Protein AF-A0A1C7N3H2-F1 (afdb_monomer)

Sequence (452 aa):
MQDYDSNGYGGLSYNNPFKPDANSSSLSSSSPVLFADDPWKASNKVNPLLADFDDHDVNTDTLTQKDNPEINSELKASNVLLGVNVPDAYIDVYAQCSPRQESVSLEKVLTVIGLSGLTNEVQEKIMSLIIAPDMKYVTRNEFNACLALVACGQKNMDVSLETVLRHKNDLPIPSIPNIDEIRRAKLHKDNLSSNSTQHNQSIEEQQYHVIHQEEQNTMNQWLSDLDHVSVTLALEKEGFLFKHVNYELESQKLKSKVLRRFSDFWWLWEVLLKRYPFRMIPGLPPKKLGGRTSVFEERRRKGLSRFINTVVQHPTIGCDEVVVAFLSHSSEINSWKRTYNPSLDEEFVRKAHPIGRINRLIPMDLDDRIARMKRRLAVSIQNYERMCFIMNQTSRLKAALGTDCIRYSVTLNSASEVNKDCWVPDCQGCSQMAYGYENISKSLQQAGALFA

Solvent-accessible surface area (backbone atoms only — not comparable to full-atom values): 27483 Å² total; per-residue (Å²): 134,88,74,92,77,85,87,80,84,86,83,90,80,91,82,84,90,88,80,87,78,90,82,88,81,76,84,82,84,81,78,81,83,91,77,80,84,67,92,78,69,75,93,71,95,76,84,95,81,87,75,82,90,81,92,83,82,91,77,83,89,81,87,79,89,77,89,78,86,83,80,92,64,77,89,40,31,70,58,57,57,69,93,51,82,73,61,68,71,58,56,53,56,50,56,53,59,62,53,58,94,67,26,35,50,42,73,54,54,51,48,53,56,66,41,44,75,64,56,70,70,58,49,53,52,54,45,64,61,61,52,63,92,89,64,64,60,37,46,58,47,28,48,51,43,47,44,36,41,51,15,24,51,75,71,74,42,72,75,47,68,68,51,48,46,74,30,49,91,63,70,56,78,56,68,52,64,69,56,70,46,65,51,48,50,52,65,52,50,67,72,75,48,83,82,76,60,60,64,62,56,51,50,50,55,50,50,54,54,50,50,53,51,50,52,51,50,53,51,52,51,49,66,74,66,52,46,56,49,48,59,46,78,45,93,61,63,52,59,95,90,59,70,42,68,32,30,37,34,37,32,66,75,77,73,21,71,24,70,44,39,67,70,54,55,51,51,50,52,56,49,46,52,48,25,38,75,92,52,94,72,75,71,77,56,83,89,72,92,69,79,89,42,72,69,48,54,50,53,40,42,55,31,48,32,52,34,52,31,56,42,48,48,34,82,69,60,28,69,31,70,66,50,47,46,67,48,56,46,72,57,62,68,65,62,52,48,74,76,45,76,77,80,59,59,38,48,80,77,74,41,92,70,68,56,79,60,54,62,72,69,58,59,94,58,46,68,59,54,51,55,54,46,59,64,50,45,59,56,50,50,54,51,52,52,50,52,51,51,52,52,52,51,51,53,51,51,39,37,50,51,13,51,48,30,38,52,51,18,52,52,29,44,56,52,20,58,61,38,70,71,56,91,55,85,88,51,60,68,41,54,53,49,24,53,51,29,47,54,53,18,55,52,26,42,53,53,12,61,76,36,99

Structure (mmCIF, N/CA/C/O backbone):
data_AF-A0A1C7N3H2-F1
#
_entry.id   AF-A0A1C7N3H2-F1
#
loop_
_atom_site.group_PDB
_atom_site.id
_atom_site.type_symbol
_atom_site.label_atom_id
_atom_site.label_alt_id
_atom_site.label_comp_id
_atom_site.label_asym_id
_atom_site.label_entity_id
_atom_site.label_seq_id
_atom_site.pdbx_PDB_ins_code
_atom_site.Cartn_x
_atom_site.Cartn_y
_atom_site.Cartn_z
_atom_site.occupancy
_atom_site.B_iso_or_equiv
_atom_site.auth_seq_id
_atom_site.auth_comp_id
_atom_site.auth_asym_id
_atom_site.auth_atom_id
_atom_site.pdbx_PDB_model_num
ATOM 1 N N . MET A 1 1 ? 26.078 -11.785 93.281 1.00 35.91 1 MET A N 1
ATOM 2 C CA . MET A 1 1 ? 27.169 -10.828 93.523 1.00 35.91 1 MET A CA 1
ATOM 3 C C . MET A 1 1 ? 26.614 -9.486 93.108 1.00 35.91 1 MET A C 1
ATOM 5 O O . MET A 1 1 ? 26.413 -9.327 91.917 1.00 35.91 1 MET A O 1
ATOM 9 N N . GLN A 1 2 ? 26.219 -8.704 94.123 1.00 32.53 2 GLN A N 1
ATOM 10 C CA . GLN A 1 2 ? 26.092 -7.239 94.206 1.00 32.53 2 GLN A CA 1
ATOM 11 C C . GLN A 1 2 ? 25.500 -6.494 93.003 1.00 32.53 2 GLN A C 1
ATOM 13 O O . GLN A 1 2 ? 25.924 -6.685 91.876 1.00 32.53 2 GLN A O 1
ATOM 18 N N . ASP A 1 3 ? 24.629 -5.512 93.125 1.00 30.44 3 ASP A N 1
ATOM 19 C CA . ASP A 1 3 ? 23.914 -4.806 94.193 1.00 30.44 3 ASP A CA 1
ATOM 20 C C . ASP A 1 3 ? 23.355 -3.582 93.433 1.00 30.44 3 ASP A C 1
ATOM 22 O O . ASP A 1 3 ? 24.028 -3.144 92.503 1.00 30.44 3 ASP A O 1
ATOM 26 N N . TYR A 1 4 ? 22.194 -3.046 93.842 1.00 32.69 4 TYR A N 1
ATOM 27 C CA . TYR A 1 4 ? 21.931 -1.595 93.952 1.00 32.69 4 TYR A CA 1
ATOM 28 C C . TYR A 1 4 ? 22.091 -0.714 92.678 1.00 32.69 4 TYR A C 1
ATOM 30 O O . TYR A 1 4 ? 22.982 -0.852 91.860 1.00 32.69 4 TYR A O 1
ATOM 38 N N . ASP A 1 5 ? 21.348 0.343 92.407 1.00 33.84 5 ASP A N 1
ATOM 39 C CA . ASP A 1 5 ? 20.265 1.085 93.030 1.00 33.84 5 ASP A CA 1
ATOM 40 C C . ASP A 1 5 ? 20.019 2.235 92.026 1.00 33.84 5 ASP A C 1
ATOM 42 O O . ASP A 1 5 ? 20.925 2.649 91.306 1.00 33.84 5 ASP A O 1
ATOM 46 N N . SER A 1 6 ? 18.780 2.597 91.731 1.00 33.09 6 SER A N 1
ATOM 47 C CA . SER A 1 6 ? 18.021 3.633 92.430 1.00 33.09 6 SER A CA 1
ATOM 48 C C . SER A 1 6 ? 18.389 5.080 92.054 1.00 33.09 6 SER A C 1
ATOM 50 O O . SER A 1 6 ? 19.542 5.479 91.929 1.00 33.09 6 SER A O 1
ATOM 52 N N . ASN A 1 7 ? 17.305 5.856 91.959 1.00 32.78 7 ASN A N 1
ATOM 53 C CA . ASN A 1 7 ? 17.197 7.306 92.107 1.00 32.78 7 ASN A CA 1
ATOM 54 C C . ASN A 1 7 ? 17.583 8.179 90.898 1.00 32.78 7 ASN A C 1
ATOM 56 O O . ASN A 1 7 ? 18.622 8.027 90.281 1.00 32.78 7 ASN A O 1
ATOM 60 N N . GLY A 1 8 ? 16.792 9.180 90.526 1.00 30.00 8 GLY A N 1
ATOM 61 C CA . GLY A 1 8 ? 15.588 9.690 91.162 1.00 30.00 8 GLY A CA 1
ATOM 62 C C . GLY A 1 8 ? 15.300 11.123 90.720 1.00 30.00 8 GLY A C 1
ATOM 63 O O . GLY A 1 8 ? 16.163 11.812 90.191 1.00 30.00 8 GLY A O 1
ATOM 64 N N . TYR A 1 9 ? 14.074 11.530 91.035 1.00 28.64 9 TYR A N 1
ATOM 65 C CA . TYR A 1 9 ? 13.610 12.898 91.260 1.00 28.64 9 TYR A CA 1
ATOM 66 C C . TYR A 1 9 ? 13.568 13.897 90.093 1.00 28.64 9 TYR A C 1
ATOM 68 O O . TYR A 1 9 ? 14.543 14.546 89.744 1.00 28.64 9 TYR A O 1
ATOM 76 N N . GLY A 1 10 ? 12.324 14.222 89.732 1.00 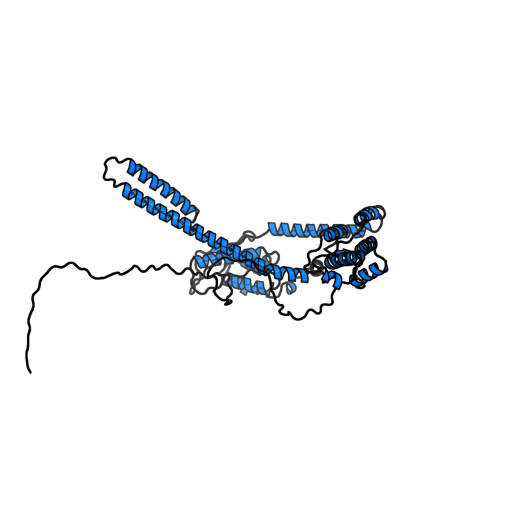28.61 10 GLY A N 1
ATOM 77 C CA . GLY A 1 10 ? 11.778 15.504 90.180 1.00 28.61 10 GLY A CA 1
ATOM 78 C C . GLY A 1 10 ? 11.392 16.478 89.073 1.00 28.61 10 GLY A C 1
ATOM 79 O O . GLY A 1 10 ? 12.172 16.757 88.175 1.00 28.61 10 GLY A O 1
ATOM 80 N N . GLY A 1 11 ? 10.203 17.070 89.213 1.00 30.41 11 GLY A N 1
ATOM 81 C CA . GLY A 1 11 ? 9.902 18.360 88.591 1.00 30.41 11 GLY A CA 1
ATOM 82 C C . GLY A 1 11 ? 8.594 18.413 87.819 1.00 30.41 11 GLY A C 1
ATOM 83 O O . GLY A 1 11 ? 8.558 18.206 86.615 1.00 30.41 11 GLY A O 1
ATOM 84 N N . LEU A 1 12 ? 7.528 18.739 88.543 1.00 29.61 12 LEU A N 1
ATOM 85 C CA . LEU A 1 12 ? 6.206 19.114 88.051 1.00 29.61 12 LEU A CA 1
ATOM 86 C C . LEU A 1 12 ? 6.263 20.327 87.105 1.00 29.61 12 LEU A C 1
ATOM 88 O O . LEU A 1 12 ? 6.875 21.331 87.456 1.00 29.61 12 LEU A O 1
ATOM 92 N N . SER A 1 13 ? 5.505 20.296 86.005 1.00 32.38 13 SER A N 1
ATOM 93 C CA . SER A 1 13 ? 4.660 21.434 85.611 1.00 32.38 13 SER A CA 1
ATOM 94 C C . SER A 1 13 ? 3.622 21.002 84.571 1.00 32.38 13 SER A C 1
ATOM 96 O O . SER A 1 13 ? 3.957 20.574 83.469 1.00 32.38 13 SER A O 1
ATOM 98 N N . TYR A 1 14 ? 2.348 21.105 84.944 1.00 29.31 14 TYR A N 1
ATOM 99 C CA . TYR A 1 14 ? 1.212 21.014 84.033 1.00 29.31 14 TYR A CA 1
ATOM 100 C C . TYR A 1 14 ? 1.037 22.361 83.324 1.00 29.31 14 TYR A C 1
ATOM 102 O O . TYR A 1 14 ? 1.001 23.385 83.999 1.00 29.31 14 TYR A O 1
ATOM 110 N N . ASN A 1 15 ? 0.846 22.357 81.999 1.00 31.72 15 ASN A N 1
ATOM 111 C CA . ASN A 1 15 ? -0.296 23.045 81.387 1.00 31.72 15 ASN A CA 1
ATOM 112 C C . ASN A 1 15 ? -0.487 22.704 79.897 1.00 31.72 15 ASN A C 1
ATOM 114 O O . ASN A 1 15 ? 0.328 23.038 79.047 1.00 31.72 15 ASN A O 1
ATOM 118 N N . ASN A 1 16 ? -1.648 22.088 79.672 1.00 32.69 16 ASN A N 1
ATOM 119 C CA . ASN A 1 16 ? -2.544 22.041 78.517 1.00 32.69 16 ASN A CA 1
ATOM 120 C C . ASN A 1 16 ? -2.051 21.623 77.107 1.00 32.69 16 ASN A C 1
ATOM 122 O O . ASN A 1 16 ? -1.168 22.258 76.533 1.00 32.69 16 ASN A O 1
ATOM 126 N N . PRO A 1 17 ? -2.703 20.613 76.487 1.00 31.17 17 PRO A N 1
ATOM 127 C CA . PRO A 1 17 ? -2.337 20.067 75.188 1.00 31.17 17 PRO A CA 1
ATOM 128 C C . PRO A 1 17 ? -3.118 20.765 74.072 1.00 31.17 17 PRO A C 1
ATOM 130 O O . PRO A 1 17 ? -4.335 20.739 74.098 1.00 31.17 17 PRO A O 1
ATOM 133 N N . PHE A 1 18 ? -2.448 21.349 73.081 1.00 29.12 18 PHE A N 1
ATOM 134 C CA . PHE A 1 18 ? -2.926 21.414 71.689 1.00 29.12 18 PHE A CA 1
ATOM 135 C C . PHE A 1 18 ? -1.785 21.926 70.801 1.00 29.12 18 PHE A C 1
ATOM 137 O O . PHE A 1 18 ? -1.635 23.118 70.546 1.00 29.12 18 PHE A O 1
ATOM 144 N N . LYS A 1 19 ? -0.967 20.982 70.332 1.00 32.66 19 LYS A N 1
ATOM 145 C CA . LYS A 1 19 ? -0.144 21.102 69.126 1.00 32.66 19 LYS A CA 1
ATOM 146 C C . LYS A 1 19 ? 0.038 19.696 68.550 1.00 32.66 19 LYS A C 1
ATOM 148 O O . LYS A 1 19 ? 0.690 18.878 69.194 1.00 32.66 19 LYS A O 1
ATOM 153 N N . PRO A 1 20 ? -0.536 19.378 67.383 1.00 34.97 20 PRO A N 1
ATOM 154 C CA . PRO A 1 20 ? -0.010 18.325 66.541 1.00 34.97 20 PRO A CA 1
ATOM 155 C C . PRO A 1 20 ? 1.057 18.928 65.626 1.00 34.97 20 PRO A C 1
ATOM 157 O O . PRO A 1 20 ? 0.771 19.789 64.791 1.00 34.97 20 PRO A O 1
ATOM 160 N N . ASP A 1 21 ? 2.288 18.470 65.822 1.00 28.66 21 ASP A N 1
ATOM 161 C CA . ASP A 1 21 ? 3.392 18.676 64.901 1.00 28.66 21 ASP A CA 1
ATOM 162 C C . ASP A 1 21 ? 3.201 17.850 63.619 1.00 28.66 21 ASP A C 1
ATOM 164 O O . ASP A 1 21 ? 2.691 16.730 63.630 1.00 28.66 21 ASP A O 1
ATOM 168 N N . ALA A 1 22 ? 3.627 18.473 62.522 1.00 34.28 22 ALA A N 1
ATOM 169 C CA . ALA A 1 22 ? 4.187 17.909 61.299 1.00 34.28 22 ALA A CA 1
ATOM 170 C C . ALA A 1 22 ? 3.894 16.429 60.972 1.00 34.28 22 ALA A C 1
ATOM 172 O O . ALA A 1 22 ? 4.575 15.519 61.433 1.00 34.28 22 ALA A O 1
ATOM 173 N N . ASN A 1 23 ? 2.989 16.224 60.012 1.00 27.97 23 ASN A N 1
ATOM 174 C CA . ASN A 1 23 ? 3.098 15.151 59.022 1.00 27.97 23 ASN A CA 1
ATOM 175 C C . ASN A 1 23 ? 2.449 15.610 57.709 1.00 27.97 23 ASN A C 1
ATOM 177 O O . ASN A 1 23 ? 1.272 15.379 57.447 1.00 27.97 23 ASN A O 1
ATOM 181 N N . SER A 1 24 ? 3.228 16.298 56.873 1.00 28.72 24 SER A N 1
ATOM 182 C CA . SER A 1 24 ? 2.886 16.535 55.471 1.00 28.72 24 SER A CA 1
ATOM 183 C C . SER A 1 24 ? 3.431 15.383 54.622 1.00 28.72 24 SER A C 1
ATOM 185 O O . SER A 1 24 ? 4.547 15.454 54.110 1.00 28.72 24 SER A O 1
ATOM 187 N N . SER A 1 25 ? 2.655 14.311 54.471 1.00 28.02 25 SER A N 1
ATOM 188 C CA . SER A 1 25 ? 2.866 13.333 53.399 1.00 28.02 25 SER A CA 1
ATOM 189 C C . SER A 1 25 ? 2.052 13.775 52.186 1.00 28.02 25 SER A C 1
ATOM 191 O O . SER A 1 25 ? 0.845 13.538 52.108 1.00 28.02 25 SER A O 1
ATOM 193 N N . SER A 1 26 ? 2.713 14.477 51.268 1.00 29.81 26 SER A N 1
ATOM 194 C CA . SER A 1 26 ? 2.178 14.838 49.963 1.00 29.81 26 SER A CA 1
ATOM 195 C C . SER A 1 26 ? 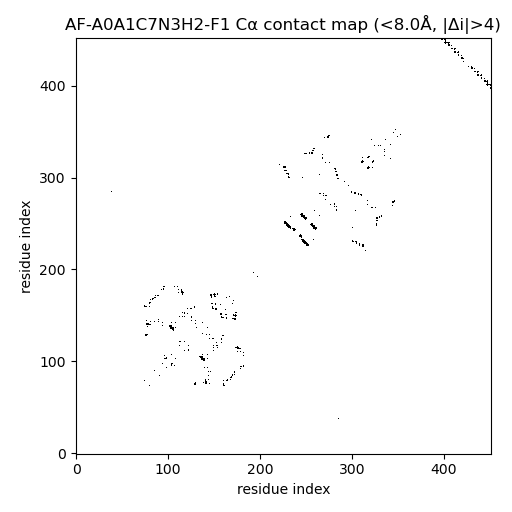2.043 13.599 49.076 1.00 29.81 26 SER A C 1
ATOM 197 O O . SER A 1 26 ? 2.922 12.743 48.990 1.00 29.81 26 SER A O 1
ATOM 199 N N . LEU A 1 27 ? 0.884 13.531 48.428 1.00 27.98 27 LEU A N 1
ATOM 200 C CA . LEU A 1 27 ? 0.470 12.532 47.456 1.00 27.98 27 LEU A CA 1
ATOM 201 C C . LEU A 1 27 ? 1.453 12.487 46.279 1.00 27.98 27 LEU A C 1
ATOM 203 O O . LEU A 1 27 ? 1.651 13.482 45.581 1.00 27.98 27 LEU A O 1
ATOM 207 N N . SER A 1 28 ? 2.043 11.318 46.044 1.00 27.25 28 SER A N 1
ATOM 208 C CA . SER A 1 28 ? 2.825 11.027 44.850 1.00 27.25 28 SER A CA 1
ATOM 209 C C . SER A 1 28 ? 1.892 10.825 43.654 1.00 27.25 28 SER A C 1
ATOM 211 O O . SER A 1 28 ? 1.138 9.857 43.556 1.00 27.25 28 SER A O 1
ATOM 213 N N . SER A 1 29 ? 1.952 11.762 42.712 1.00 29.70 29 SER A N 1
ATOM 214 C CA . SER A 1 29 ? 1.396 11.619 41.375 1.00 29.70 29 SER A CA 1
ATOM 215 C C . SER A 1 29 ? 2.267 10.647 40.571 1.00 29.70 29 SER A C 1
ATOM 217 O O . SER A 1 29 ? 3.422 10.921 40.258 1.00 29.70 29 SER A O 1
ATOM 219 N N . SER A 1 30 ? 1.719 9.486 40.216 1.00 27.72 30 SER A N 1
ATOM 220 C CA . SER A 1 30 ? 2.318 8.600 39.214 1.00 27.72 30 SER A CA 1
ATOM 221 C C . SER A 1 30 ? 1.475 8.652 37.942 1.00 27.72 30 SER A C 1
ATOM 223 O O . SER A 1 30 ? 0.482 7.950 37.785 1.00 27.72 30 SER A O 1
ATOM 225 N N . SER A 1 31 ? 1.865 9.536 37.023 1.00 31.14 31 SER A N 1
ATOM 226 C CA . SER A 1 31 ? 1.436 9.457 35.623 1.00 31.14 31 SER A CA 1
ATOM 227 C C . SER A 1 31 ? 2.353 8.472 34.888 1.00 31.14 31 SER A C 1
ATOM 229 O O . SER A 1 31 ? 3.574 8.588 35.027 1.00 31.14 31 SER A O 1
ATOM 231 N N . PRO A 1 32 ? 1.833 7.499 34.119 1.00 31.08 32 PRO A N 1
ATOM 232 C CA . PRO A 1 32 ? 2.682 6.560 33.406 1.00 31.08 32 PRO A CA 1
ATOM 233 C C . PRO A 1 32 ? 3.284 7.199 32.147 1.00 31.08 32 PRO A C 1
ATOM 235 O O . PRO A 1 32 ? 2.628 7.912 31.389 1.00 31.08 32 PRO A O 1
ATOM 238 N N . VAL A 1 33 ? 4.570 6.911 31.965 1.00 32.38 33 VAL A N 1
ATOM 239 C CA . VAL A 1 33 ? 5.494 7.430 30.952 1.00 32.38 33 VAL A CA 1
ATOM 240 C C . VAL A 1 33 ? 4.968 7.232 29.523 1.00 32.38 33 VAL A C 1
ATOM 242 O O . VAL A 1 33 ? 4.597 6.135 29.108 1.00 32.38 33 VAL A O 1
ATOM 245 N N . LEU A 1 34 ? 4.973 8.329 28.766 1.00 35.41 34 LEU A N 1
ATOM 246 C CA . LEU A 1 34 ? 4.273 8.545 27.498 1.00 35.41 34 LEU A CA 1
ATOM 247 C C . LEU A 1 34 ? 5.211 8.402 26.283 1.00 35.41 34 LEU A C 1
ATOM 249 O O . LEU A 1 34 ? 5.217 9.240 25.388 1.00 35.41 34 LEU A O 1
ATOM 253 N N . PHE A 1 35 ? 5.997 7.325 26.226 1.00 31.89 35 PHE A N 1
ATOM 254 C CA . PHE A 1 35 ? 6.827 7.000 25.060 1.00 31.89 35 PHE A CA 1
ATOM 255 C C . PHE A 1 35 ? 6.529 5.575 24.594 1.00 31.89 35 PHE A C 1
ATOM 257 O O . PHE A 1 35 ? 7.006 4.596 25.159 1.00 31.89 35 PHE A O 1
ATOM 264 N N . ALA A 1 36 ? 5.691 5.460 23.564 1.00 37.66 36 ALA A N 1
ATOM 265 C CA . ALA A 1 36 ? 5.547 4.232 22.797 1.00 37.66 36 ALA A CA 1
ATOM 266 C C . ALA A 1 36 ? 6.285 4.432 21.474 1.00 37.66 36 ALA A C 1
ATOM 268 O O . ALA A 1 36 ? 5.882 5.273 20.671 1.00 37.66 36 ALA A O 1
ATOM 269 N N . ASP A 1 37 ? 7.355 3.662 21.289 1.00 38.69 37 ASP A N 1
ATOM 270 C CA . ASP A 1 37 ? 8.207 3.681 20.106 1.00 38.69 37 ASP A CA 1
ATOM 271 C C . ASP A 1 37 ? 7.406 3.546 18.805 1.00 38.69 37 ASP A C 1
ATOM 273 O O . ASP A 1 37 ? 6.553 2.662 18.641 1.00 38.69 37 ASP A O 1
ATOM 277 N N . ASP A 1 38 ? 7.726 4.442 17.876 1.00 45.97 38 ASP A N 1
ATOM 278 C CA . ASP A 1 38 ? 7.271 4.446 16.494 1.00 45.97 38 ASP A CA 1
ATOM 279 C C . ASP A 1 38 ? 7.796 3.195 15.756 1.00 45.97 38 ASP A C 1
ATOM 281 O O . ASP A 1 38 ? 9.010 2.979 15.699 1.00 45.97 38 ASP A O 1
ATOM 285 N N . PRO A 1 39 ? 6.923 2.346 15.182 1.00 43.12 39 PRO A N 1
ATOM 286 C CA . PRO A 1 39 ? 7.331 1.119 14.505 1.00 43.12 39 PRO A CA 1
ATOM 287 C C . PRO A 1 39 ? 8.021 1.324 13.143 1.00 43.12 39 PRO A C 1
ATOM 289 O O . PRO A 1 39 ? 8.381 0.319 12.530 1.00 43.12 39 PRO A O 1
ATOM 292 N N . TRP A 1 40 ? 8.211 2.563 12.671 1.00 44.47 40 TRP A N 1
ATOM 293 C CA . TRP A 1 40 ? 8.885 2.859 11.396 1.00 44.47 40 TRP A CA 1
ATOM 294 C C . TRP A 1 40 ? 10.305 3.419 11.534 1.00 44.47 40 TRP A C 1
ATOM 296 O O . TRP A 1 40 ? 11.013 3.532 10.534 1.00 44.47 40 TRP A O 1
ATOM 306 N N . LYS A 1 41 ? 10.784 3.697 12.753 1.00 39.94 41 LYS A N 1
ATOM 307 C CA . LYS A 1 41 ? 12.178 4.108 12.953 1.00 39.94 41 LYS A CA 1
ATOM 308 C C . LYS A 1 41 ? 13.116 2.903 12.897 1.00 39.94 41 LYS A C 1
ATOM 310 O O . LYS A 1 41 ? 13.271 2.162 13.867 1.00 39.94 41 LYS A O 1
ATOM 315 N N . ALA A 1 42 ? 13.800 2.743 11.768 1.00 32.94 42 ALA A N 1
ATOM 316 C CA . ALA A 1 42 ? 15.081 2.053 11.748 1.00 32.94 42 ALA A CA 1
ATOM 317 C C . ALA A 1 42 ? 16.075 2.858 12.605 1.00 32.94 42 ALA A C 1
ATOM 319 O O . ALA A 1 42 ? 16.203 4.072 12.455 1.00 32.94 42 ALA A O 1
ATOM 320 N N . SER A 1 43 ? 16.731 2.180 13.546 1.00 34.66 43 SER A N 1
ATOM 321 C CA . SER A 1 43 ? 17.693 2.759 14.485 1.00 34.66 43 SER A CA 1
ATOM 322 C C . SER A 1 43 ? 18.824 3.481 13.749 1.00 34.66 43 SER A C 1
ATOM 324 O O . SER A 1 43 ? 19.729 2.830 13.242 1.00 34.66 43 SER A O 1
ATOM 326 N N . ASN A 1 44 ? 18.797 4.813 13.751 1.00 30.62 44 ASN A N 1
ATOM 327 C CA . ASN A 1 44 ? 19.969 5.656 13.552 1.00 30.62 44 ASN A CA 1
ATOM 328 C C . ASN A 1 44 ? 19.948 6.742 14.633 1.00 30.62 44 ASN A C 1
ATOM 330 O O . ASN A 1 44 ? 19.021 7.546 14.717 1.00 30.62 44 ASN A O 1
ATOM 334 N N . LYS A 1 45 ? 20.957 6.713 15.506 1.00 36.34 45 LYS A N 1
ATOM 335 C CA . LYS A 1 45 ? 21.180 7.708 16.558 1.00 36.34 45 LYS A CA 1
ATOM 336 C C . LYS A 1 45 ? 21.488 9.066 15.921 1.00 36.34 45 LYS A C 1
ATOM 338 O O . LYS A 1 45 ? 22.563 9.198 15.349 1.00 36.34 45 LYS A O 1
ATOM 343 N N . VAL A 1 46 ? 20.608 10.059 16.081 1.00 30.95 46 VAL A N 1
ATOM 344 C CA . VAL A 1 46 ? 20.946 11.497 16.032 1.00 30.95 46 VAL A CA 1
ATOM 345 C C . VAL A 1 46 ? 20.056 12.261 17.034 1.00 30.95 46 VAL A C 1
ATOM 347 O O . VAL A 1 46 ? 18.920 11.868 17.287 1.00 30.95 46 VAL A O 1
ATOM 350 N N . ASN A 1 47 ? 20.650 13.288 17.644 1.00 29.11 47 ASN A N 1
ATOM 351 C CA . ASN A 1 47 ? 20.388 13.927 18.941 1.00 29.11 47 ASN A CA 1
ATOM 352 C C . ASN A 1 47 ? 19.004 14.577 19.198 1.00 29.11 47 ASN A C 1
ATOM 354 O O . ASN A 1 47 ? 18.322 14.979 18.257 1.00 29.11 47 ASN A O 1
ATOM 358 N N . PRO A 1 48 ? 18.631 14.765 20.486 1.00 30.50 48 PRO A N 1
ATOM 359 C CA . PRO A 1 48 ? 17.418 15.455 20.912 1.00 30.50 48 PRO A CA 1
ATOM 360 C C . PRO A 1 48 ? 17.680 16.953 21.130 1.00 30.50 48 PRO A C 1
ATOM 362 O O . PRO A 1 48 ? 18.275 17.331 22.131 1.00 30.50 48 PRO A O 1
ATOM 365 N N . LEU A 1 49 ? 17.211 17.807 20.224 1.00 27.83 49 LEU A N 1
ATOM 366 C CA . LEU A 1 49 ? 17.062 19.247 20.462 1.00 27.83 49 LEU A CA 1
ATOM 367 C C . LEU A 1 49 ? 15.839 19.733 19.682 1.00 27.83 49 LEU A C 1
ATOM 369 O O . LEU A 1 49 ? 15.915 20.025 18.493 1.00 27.83 49 LEU A O 1
ATOM 373 N N . LEU A 1 50 ? 14.693 19.748 20.355 1.00 31.91 50 LEU A N 1
ATOM 374 C CA . LEU A 1 50 ? 13.540 20.549 19.955 1.00 31.91 50 LEU A CA 1
ATOM 375 C C . LEU A 1 50 ? 12.844 21.007 21.240 1.00 31.91 50 LEU A C 1
ATOM 377 O O . LEU A 1 50 ? 11.773 20.530 21.607 1.00 31.91 50 LEU A O 1
ATOM 381 N N . ALA A 1 51 ? 13.562 21.850 21.974 1.00 31.67 51 ALA A N 1
ATOM 382 C CA . ALA A 1 51 ? 12.973 22.758 22.936 1.00 31.67 51 ALA A CA 1
ATOM 383 C C . ALA A 1 51 ? 13.009 24.150 22.298 1.00 31.67 51 ALA A C 1
ATOM 385 O O . ALA A 1 51 ? 14.019 24.528 21.706 1.00 31.67 51 ALA A O 1
ATOM 386 N N . ASP A 1 52 ? 11.879 24.828 22.442 1.00 28.14 52 ASP A N 1
ATOM 387 C CA . ASP A 1 52 ? 11.678 26.270 22.355 1.00 28.14 52 ASP A CA 1
ATOM 388 C C . ASP A 1 52 ? 11.567 26.892 20.953 1.00 28.14 52 ASP A C 1
ATOM 390 O O . ASP A 1 52 ? 12.512 27.034 20.180 1.00 28.14 52 ASP A O 1
ATOM 394 N N . PHE A 1 53 ? 10.321 27.268 20.655 1.00 30.14 53 PHE A N 1
ATOM 395 C CA . PHE A 1 53 ? 9.985 28.368 19.766 1.00 30.14 53 PHE A CA 1
ATOM 396 C C . PHE A 1 53 ? 10.350 29.677 20.472 1.00 30.14 53 PHE A C 1
ATOM 398 O O . PHE A 1 53 ? 9.900 29.872 21.596 1.00 30.14 53 PHE A O 1
ATOM 405 N N . ASP A 1 54 ? 11.072 30.566 19.791 1.00 28.16 54 ASP A N 1
ATOM 406 C CA . ASP A 1 54 ? 10.840 32.007 19.892 1.00 28.16 54 ASP A CA 1
ATOM 407 C C . ASP A 1 54 ? 11.313 32.742 18.626 1.00 28.16 54 ASP A C 1
ATOM 409 O O . ASP A 1 54 ? 12.224 32.304 17.919 1.00 28.16 54 ASP A O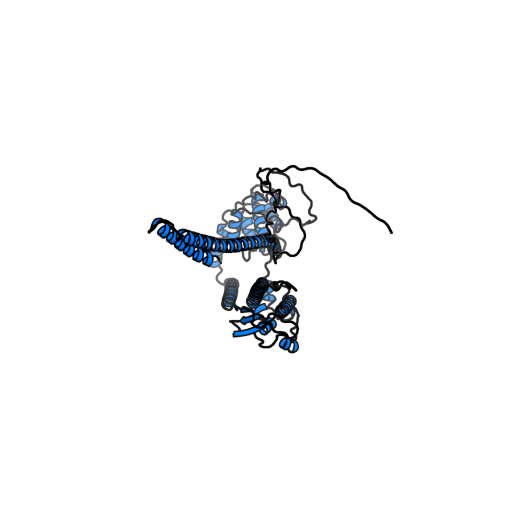 1
ATOM 413 N N . ASP A 1 55 ? 10.593 33.828 18.349 1.00 30.81 55 ASP A N 1
ATOM 414 C CA . ASP A 1 55 ? 10.711 34.800 17.258 1.00 30.81 55 ASP A CA 1
ATOM 415 C C . ASP A 1 55 ? 12.117 35.414 17.112 1.00 30.81 55 ASP A C 1
ATOM 417 O O . ASP A 1 55 ? 12.732 35.794 18.106 1.00 30.81 55 ASP A O 1
ATOM 421 N N . HIS A 1 56 ? 12.584 35.584 15.866 1.00 28.23 56 HIS A N 1
ATOM 422 C CA . HIS A 1 56 ? 12.971 36.877 15.268 1.00 28.23 56 HIS A CA 1
ATOM 423 C C . HIS A 1 56 ? 13.820 36.729 13.987 1.00 28.23 56 HIS A C 1
ATOM 425 O O . HIS A 1 56 ? 14.778 35.967 13.912 1.00 28.23 56 HIS A O 1
ATOM 431 N N . ASP A 1 57 ? 13.450 37.576 13.027 1.00 26.88 57 ASP A N 1
ATOM 432 C CA . ASP A 1 57 ? 14.257 38.266 12.020 1.00 26.88 57 ASP A CA 1
ATOM 433 C C . ASP A 1 57 ? 14.934 37.518 10.857 1.00 26.88 57 ASP A C 1
ATOM 435 O O . ASP A 1 57 ? 15.896 36.760 10.951 1.00 26.88 57 ASP A O 1
ATOM 439 N N . VAL A 1 58 ? 14.435 37.917 9.685 1.00 34.06 58 VAL A N 1
ATOM 440 C CA . VAL A 1 58 ? 15.071 37.935 8.372 1.00 34.06 58 VAL A CA 1
ATOM 441 C C . VAL A 1 58 ? 16.509 38.457 8.464 1.00 34.06 58 VAL A C 1
ATOM 443 O O . VAL A 1 58 ? 16.722 39.613 8.821 1.00 34.06 58 VAL A O 1
ATOM 446 N N . ASN A 1 59 ? 17.481 37.663 8.004 1.00 25.75 59 ASN A N 1
ATOM 447 C CA . ASN A 1 59 ? 18.580 38.225 7.226 1.00 25.75 59 ASN A CA 1
ATOM 448 C C . ASN A 1 59 ? 19.250 37.216 6.284 1.00 25.75 59 ASN A C 1
ATOM 450 O O . ASN A 1 59 ? 19.477 36.050 6.603 1.00 25.75 59 ASN A O 1
ATOM 454 N N . THR A 1 60 ? 19.517 37.740 5.096 1.00 31.36 60 THR A N 1
ATOM 455 C CA . THR A 1 60 ? 20.269 37.213 3.959 1.00 31.36 60 THR A CA 1
ATOM 456 C C . THR A 1 60 ? 21.758 37.003 4.258 1.00 31.36 60 THR A C 1
ATOM 458 O O . THR A 1 60 ? 22.308 37.627 5.159 1.00 31.36 60 THR A O 1
ATOM 461 N N . ASP A 1 61 ? 22.387 36.175 3.412 1.00 25.53 61 ASP A N 1
ATOM 462 C CA . ASP A 1 61 ? 23.831 35.910 3.267 1.00 25.53 61 ASP A CA 1
ATOM 463 C C . ASP A 1 61 ? 24.451 35.066 4.399 1.00 25.53 61 ASP A C 1
ATOM 465 O O . ASP A 1 61 ? 24.446 35.410 5.568 1.00 25.53 61 ASP A O 1
ATOM 469 N N . THR A 1 62 ? 25.086 33.914 4.178 1.00 27.19 62 THR A N 1
ATOM 470 C CA . THR A 1 62 ? 26.202 33.672 3.260 1.00 27.19 62 THR A CA 1
ATOM 471 C C . THR A 1 62 ? 26.435 32.150 3.242 1.00 27.19 62 THR A C 1
ATOM 473 O O . THR A 1 62 ? 26.751 31.572 4.281 1.00 27.19 62 THR A O 1
ATOM 476 N N . LEU A 1 63 ? 26.284 31.467 2.102 1.00 27.52 63 LEU A N 1
ATOM 477 C CA . LEU A 1 63 ? 26.742 30.077 1.955 1.00 27.52 63 LEU A CA 1
ATOM 478 C C . LEU A 1 63 ? 28.084 30.081 1.230 1.00 27.52 63 LEU A C 1
ATOM 480 O O . LEU A 1 63 ? 28.161 30.200 0.009 1.00 27.52 63 LEU A O 1
ATOM 484 N N . THR A 1 64 ? 29.145 29.963 2.021 1.00 29.45 64 THR A N 1
ATOM 485 C CA . THR A 1 64 ? 30.483 29.640 1.548 1.00 29.45 64 THR A CA 1
ATOM 486 C C . THR A 1 64 ? 30.498 28.232 0.963 1.00 29.45 64 THR A C 1
ATOM 488 O O . THR A 1 64 ? 29.999 27.267 1.545 1.00 29.45 64 THR A O 1
ATOM 491 N N . GLN A 1 65 ? 31.068 28.158 -0.237 1.00 36.97 65 GLN A N 1
ATOM 492 C CA . GLN A 1 65 ? 31.370 26.950 -0.986 1.00 36.97 65 GLN A CA 1
ATOM 493 C C . GLN A 1 65 ? 32.105 25.930 -0.109 1.00 36.97 65 GLN A C 1
ATOM 495 O O . GLN A 1 65 ? 33.114 26.242 0.525 1.00 36.97 65 GLN A O 1
ATOM 500 N N . LYS A 1 66 ? 31.618 24.689 -0.126 1.00 29.80 66 LYS A N 1
ATOM 501 C CA . LYS A 1 66 ? 32.455 23.513 0.085 1.00 29.80 66 LYS A CA 1
ATOM 502 C C . LYS A 1 66 ? 32.324 22.622 -1.134 1.00 29.80 66 LYS A C 1
ATOM 504 O O . LYS A 1 66 ? 31.226 22.212 -1.508 1.00 29.80 66 LYS A O 1
ATOM 509 N N . ASP A 1 67 ? 33.477 22.427 -1.744 1.00 30.64 67 ASP A N 1
ATOM 510 C CA . ASP A 1 67 ? 33.729 21.758 -3.004 1.00 30.64 67 ASP A CA 1
ATOM 511 C C . ASP A 1 67 ? 33.157 20.341 -3.033 1.00 30.64 67 ASP A C 1
ATOM 513 O O . ASP A 1 67 ? 33.372 19.540 -2.122 1.00 30.64 67 ASP A O 1
ATOM 517 N N . ASN A 1 68 ? 32.445 20.035 -4.116 1.00 29.84 68 ASN A N 1
ATOM 518 C CA . ASN A 1 68 ? 32.084 18.677 -4.492 1.00 29.84 68 ASN A CA 1
ATOM 519 C C . ASN A 1 68 ? 32.997 18.289 -5.669 1.00 29.84 68 ASN A C 1
ATOM 521 O O . ASN A 1 68 ? 33.048 19.046 -6.644 1.00 29.84 68 ASN A O 1
ATOM 525 N N . PRO A 1 69 ? 33.745 17.175 -5.600 1.00 34.53 69 PRO A N 1
ATOM 526 C CA . PRO A 1 69 ? 34.710 16.827 -6.628 1.00 34.53 69 PRO A CA 1
ATOM 527 C C . PRO A 1 69 ? 34.009 16.243 -7.864 1.00 34.53 69 PRO A C 1
ATOM 529 O O . PRO A 1 69 ? 33.075 15.456 -7.752 1.00 34.53 69 PRO A O 1
ATOM 532 N N . GLU A 1 70 ? 34.518 16.645 -9.029 1.00 33.41 70 GLU A N 1
ATOM 533 C CA . GLU A 1 70 ? 34.411 15.988 -10.338 1.00 33.41 70 GLU A CA 1
ATOM 534 C C . GLU A 1 70 ? 33.013 15.733 -10.926 1.00 33.41 70 GLU A C 1
ATOM 536 O O . GLU A 1 70 ? 32.426 14.666 -10.778 1.00 33.41 70 GLU A O 1
ATOM 541 N N . ILE A 1 71 ? 32.594 16.642 -11.812 1.00 36.06 71 ILE A N 1
ATOM 542 C CA . ILE A 1 71 ? 32.183 16.222 -13.157 1.00 36.06 71 ILE A CA 1
ATOM 543 C C . ILE A 1 71 ? 32.852 17.183 -14.150 1.00 36.06 71 ILE A C 1
ATOM 545 O O . ILE A 1 71 ? 32.314 18.240 -14.466 1.00 36.06 71 ILE A O 1
ATOM 549 N N . ASN A 1 72 ? 34.026 16.815 -14.671 1.00 40.69 72 ASN A N 1
ATOM 550 C CA . ASN A 1 72 ? 34.508 17.344 -15.954 1.00 40.69 72 ASN A CA 1
ATOM 551 C C . ASN A 1 72 ? 33.649 16.727 -17.079 1.00 40.69 72 ASN A C 1
ATOM 553 O O . ASN A 1 72 ? 34.139 16.016 -17.953 1.00 40.69 72 ASN A O 1
ATOM 557 N N . SER A 1 73 ? 32.329 16.922 -17.022 1.00 54.22 73 SER A N 1
ATOM 558 C CA . SER A 1 73 ? 31.459 16.640 -18.153 1.00 54.22 73 SER A CA 1
ATOM 559 C C . SER A 1 73 ? 31.628 17.823 -19.070 1.00 54.22 73 SER A C 1
ATOM 561 O O . SER A 1 73 ? 31.178 18.923 -18.750 1.00 54.22 73 SER A O 1
ATOM 563 N N . GLU A 1 74 ? 32.301 17.584 -20.183 1.00 70.94 74 GLU A N 1
ATOM 564 C CA . GLU A 1 74 ? 32.275 18.451 -21.350 1.00 70.94 74 GLU A CA 1
ATOM 565 C C . GLU A 1 74 ? 30.871 19.068 -21.513 1.00 70.94 74 GLU A C 1
ATOM 567 O O . GLU A 1 74 ? 29.852 18.364 -21.450 1.00 70.94 74 GLU A O 1
ATOM 572 N N . LEU A 1 75 ? 30.814 20.397 -21.609 1.00 80.19 75 LEU A N 1
ATOM 573 C CA . LEU A 1 75 ? 29.563 21.135 -21.726 1.00 80.19 75 LEU A CA 1
ATOM 574 C C . LEU A 1 75 ? 28.905 20.763 -23.060 1.00 80.19 75 LEU A C 1
ATOM 576 O O . LEU A 1 75 ? 29.505 20.927 -24.118 1.00 80.19 75 LEU A O 1
ATOM 580 N N . LYS A 1 76 ? 27.682 20.231 -23.011 1.00 85.12 76 LYS A N 1
ATOM 581 C CA . LYS A 1 76 ? 26.947 19.721 -24.178 1.00 85.12 76 LYS A CA 1
ATOM 582 C C . LYS A 1 76 ? 25.549 20.315 -24.226 1.00 85.12 76 LYS A C 1
ATOM 584 O O . LYS A 1 76 ? 24.956 20.643 -23.199 1.00 85.12 76 LYS A O 1
ATOM 589 N N . ALA A 1 77 ? 24.971 20.391 -25.421 1.00 82.19 77 ALA A N 1
ATOM 590 C CA . ALA A 1 77 ? 23.597 20.864 -25.595 1.00 82.19 77 ALA A CA 1
ATOM 591 C C . ALA A 1 77 ? 22.572 20.044 -24.782 1.00 82.19 77 ALA A C 1
ATOM 593 O O . ALA A 1 77 ? 21.548 20.576 -24.359 1.00 82.19 77 ALA A O 1
ATOM 594 N N . SER A 1 78 ? 22.868 18.773 -24.494 1.00 81.88 78 SER A N 1
ATOM 595 C CA . SER A 1 78 ? 22.026 17.899 -23.672 1.00 81.88 78 SER A CA 1
ATOM 596 C C . SER A 1 78 ? 22.054 18.216 -22.172 1.00 81.88 78 SER A C 1
ATOM 598 O O . SER A 1 78 ? 21.072 17.925 -21.485 1.00 81.88 78 SER A O 1
ATOM 600 N N . ASN A 1 79 ? 23.129 18.837 -21.658 1.00 82.62 79 ASN A N 1
ATOM 601 C CA . ASN A 1 79 ? 23.310 19.097 -20.224 1.00 82.62 79 ASN A CA 1
ATOM 602 C C . ASN A 1 79 ? 23.233 20.584 -19.816 1.00 82.62 79 ASN A C 1
ATOM 604 O O . ASN A 1 79 ? 22.951 20.876 -18.654 1.00 82.62 79 ASN A O 1
ATOM 608 N N . VAL A 1 80 ? 23.407 21.517 -20.758 1.00 84.25 80 VAL A N 1
ATOM 609 C CA . VAL A 1 80 ? 23.562 22.962 -20.492 1.00 84.25 80 VAL A CA 1
ATOM 610 C C . VAL A 1 80 ? 22.366 23.621 -19.782 1.00 84.25 80 VAL A C 1
ATOM 612 O O . VAL A 1 80 ? 22.552 24.561 -19.012 1.00 84.25 80 VAL A O 1
ATOM 615 N N . LEU A 1 81 ? 21.144 23.113 -19.983 1.00 85.69 81 LEU A N 1
ATOM 616 C CA . LEU A 1 81 ? 19.912 23.635 -19.365 1.00 85.69 81 LEU A CA 1
ATOM 617 C C . LEU A 1 81 ? 19.242 22.647 -18.392 1.00 85.69 81 LEU A C 1
ATOM 619 O O . LEU A 1 81 ? 18.052 22.767 -18.092 1.00 85.69 81 LEU A O 1
ATOM 623 N N . LEU A 1 82 ? 19.978 21.660 -17.868 1.00 79.31 82 LEU A N 1
ATOM 624 C CA . LEU A 1 82 ? 19.414 20.694 -16.920 1.00 79.31 82 LEU A CA 1
ATOM 625 C C . LEU A 1 82 ? 18.922 21.374 -15.632 1.00 79.31 82 LEU A C 1
ATOM 627 O O . LEU A 1 82 ? 19.690 21.974 -14.884 1.00 79.31 82 LEU A O 1
ATOM 631 N N . GLY A 1 83 ? 17.626 21.226 -15.340 1.00 70.25 83 GLY A N 1
ATOM 632 C CA . GLY A 1 83 ? 17.003 21.767 -14.125 1.00 70.25 83 GLY A CA 1
ATOM 633 C C . GLY A 1 83 ? 16.741 23.275 -14.153 1.00 70.25 83 GLY A C 1
ATOM 634 O O . GLY A 1 83 ? 16.379 23.834 -13.119 1.00 70.25 83 GLY A O 1
ATOM 635 N N . VAL A 1 84 ? 16.906 23.918 -15.310 1.00 81.38 84 VAL A N 1
ATOM 636 C CA . VAL A 1 84 ? 16.607 25.335 -15.527 1.00 81.38 84 VAL A CA 1
ATOM 637 C C . VAL A 1 84 ? 15.140 25.498 -15.931 1.00 81.38 84 VAL A C 1
ATOM 639 O O . VAL A 1 84 ? 14.620 24.705 -16.717 1.00 81.38 84 VAL A O 1
ATOM 642 N N . ASN A 1 85 ? 14.466 26.520 -15.400 1.00 78.50 85 ASN A N 1
ATOM 643 C CA . ASN A 1 85 ? 13.120 26.871 -15.845 1.00 78.50 85 ASN A CA 1
ATOM 644 C C . ASN A 1 85 ? 13.218 27.707 -17.129 1.00 78.50 85 ASN A C 1
ATOM 646 O O . ASN A 1 85 ? 13.844 28.765 -17.124 1.00 78.50 85 ASN A O 1
ATOM 650 N N . VAL A 1 86 ? 12.650 27.211 -18.228 1.00 86.50 86 VAL A N 1
ATOM 651 C CA . VAL A 1 86 ? 12.726 27.871 -19.541 1.00 86.50 86 VAL A CA 1
ATOM 652 C C . VAL A 1 86 ? 11.534 28.813 -19.754 1.00 86.50 86 VAL A C 1
ATOM 654 O O . VAL A 1 86 ? 10.465 28.541 -19.211 1.00 86.50 86 VAL A O 1
ATOM 657 N N . PRO A 1 87 ? 11.676 29.892 -20.547 1.00 87.12 87 PRO A N 1
ATOM 658 C CA . PRO A 1 87 ? 10.565 30.798 -20.849 1.00 87.12 87 PRO A CA 1
ATOM 659 C C . PRO A 1 87 ? 9.395 30.099 -21.562 1.00 87.12 87 PRO A C 1
ATOM 661 O O . PRO A 1 87 ? 9.620 29.210 -22.385 1.00 87.12 87 PRO A O 1
ATOM 664 N N . ASP A 1 88 ? 8.159 30.562 -21.341 1.00 82.19 88 ASP A N 1
ATOM 665 C CA . ASP A 1 88 ? 6.946 29.981 -21.954 1.00 82.19 88 ASP A CA 1
ATOM 666 C C . ASP A 1 88 ? 7.002 29.959 -23.490 1.00 82.19 88 ASP A C 1
ATOM 668 O O . ASP A 1 88 ? 6.614 28.975 -24.117 1.00 82.19 88 ASP A O 1
ATOM 672 N N . ALA A 1 89 ? 7.624 30.972 -24.103 1.00 81.44 89 ALA A N 1
ATOM 673 C CA . ALA A 1 89 ? 7.847 31.026 -25.549 1.00 81.44 89 ALA A CA 1
ATOM 674 C C . ALA A 1 89 ? 8.601 29.793 -26.097 1.00 81.44 89 ALA A C 1
ATOM 676 O O . ALA A 1 89 ? 8.391 29.388 -27.239 1.00 81.44 89 ALA A O 1
ATOM 677 N N . TYR A 1 90 ? 9.461 29.157 -25.293 1.00 85.62 90 TYR A N 1
ATOM 678 C CA . TYR A 1 90 ? 10.177 27.942 -25.694 1.00 85.62 90 TYR A CA 1
ATOM 679 C C . TYR A 1 90 ? 9.238 26.738 -25.707 1.00 85.62 90 TYR A C 1
ATOM 681 O O . TYR A 1 90 ? 9.343 25.872 -26.576 1.00 85.62 90 TYR A O 1
ATOM 689 N N . ILE A 1 91 ? 8.305 26.692 -24.753 1.00 83.25 91 ILE A N 1
ATOM 690 C CA . ILE A 1 91 ? 7.282 25.652 -24.653 1.00 83.25 91 ILE A CA 1
ATOM 691 C C . ILE A 1 91 ? 6.357 25.728 -25.871 1.00 83.25 91 ILE A C 1
ATOM 693 O O . ILE A 1 91 ? 6.073 24.692 -26.477 1.00 83.25 91 ILE A O 1
ATOM 697 N N . ASP A 1 92 ? 5.962 26.937 -26.269 1.00 81.06 92 ASP A N 1
ATOM 698 C CA . ASP A 1 92 ? 5.092 27.169 -27.422 1.00 81.06 92 ASP A CA 1
ATOM 699 C C . ASP A 1 92 ? 5.755 26.737 -28.733 1.00 81.06 92 ASP A C 1
ATOM 701 O O . ASP A 1 92 ? 5.183 25.952 -29.495 1.00 81.06 92 ASP A O 1
ATOM 705 N N . VAL A 1 93 ? 6.997 27.167 -28.976 1.00 82.44 93 VAL A N 1
ATOM 706 C CA . VAL A 1 93 ? 7.758 26.783 -30.178 1.00 82.44 93 VAL A CA 1
ATOM 707 C C . VAL A 1 93 ? 8.010 25.270 -30.217 1.00 82.44 93 VAL A C 1
ATOM 709 O O . VAL A 1 93 ? 7.873 24.633 -31.267 1.00 82.44 93 VAL A O 1
ATOM 712 N N . TYR A 1 94 ? 8.310 24.661 -29.067 1.00 84.06 94 TYR A N 1
ATOM 713 C CA . TYR A 1 94 ? 8.469 23.212 -28.949 1.00 84.06 94 TYR A CA 1
ATOM 714 C C . TYR A 1 94 ? 7.169 22.464 -29.276 1.00 84.06 94 TYR A C 1
ATOM 716 O O . TYR A 1 94 ? 7.192 21.482 -30.019 1.00 84.06 94 TYR A O 1
ATOM 724 N N . ALA A 1 95 ? 6.021 22.940 -28.784 1.00 80.81 95 ALA A N 1
ATOM 725 C CA . ALA A 1 95 ? 4.717 22.344 -29.066 1.00 80.81 95 ALA A CA 1
ATOM 726 C C . ALA A 1 95 ? 4.349 22.432 -30.558 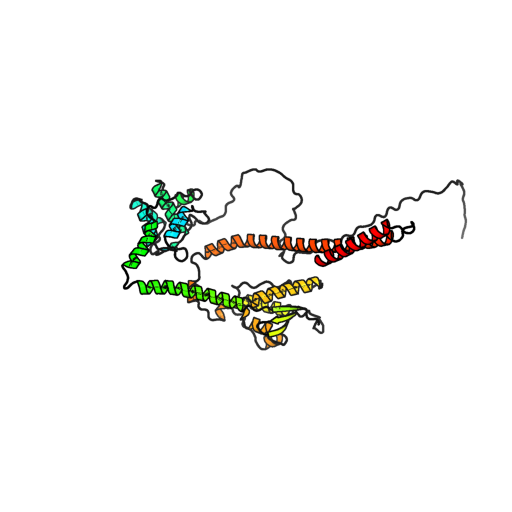1.00 80.81 95 ALA A C 1
ATOM 728 O O . ALA A 1 95 ? 3.839 21.464 -31.134 1.00 80.81 95 ALA A O 1
ATOM 729 N N . GLN A 1 96 ? 4.663 23.551 -31.216 1.00 80.38 96 GLN A N 1
ATOM 730 C CA . GLN A 1 96 ? 4.410 23.746 -32.649 1.00 80.38 96 GLN A CA 1
ATOM 731 C C . GLN A 1 96 ? 5.220 22.787 -33.532 1.00 80.38 96 GLN A C 1
ATOM 733 O O . GLN A 1 96 ? 4.744 22.344 -34.580 1.00 80.38 96 GLN A O 1
ATOM 738 N N . CYS A 1 97 ? 6.385 22.344 -33.058 1.00 77.81 97 CYS A N 1
ATOM 739 C CA . CYS A 1 97 ? 7.195 21.333 -33.731 1.00 77.81 97 CYS A CA 1
ATOM 740 C C . CYS A 1 97 ? 6.626 19.903 -33.628 1.00 77.81 97 CYS A C 1
ATOM 742 O O . CYS A 1 97 ? 7.229 18.980 -34.173 1.00 77.81 97 CYS A O 1
ATOM 744 N N . SER A 1 98 ? 5.460 19.684 -33.005 1.00 74.62 98 SER A N 1
ATOM 745 C CA . SER A 1 98 ? 4.799 18.368 -32.865 1.00 74.62 98 SER A CA 1
ATOM 746 C C . SER A 1 98 ? 5.781 17.257 -32.435 1.00 74.62 98 SER A C 1
ATOM 748 O O . SER A 1 98 ? 6.125 16.394 -33.256 1.00 74.62 98 SER A O 1
ATOM 750 N N . PRO A 1 99 ? 6.296 17.315 -31.195 1.00 74.88 99 PRO A N 1
ATOM 751 C CA . PRO A 1 99 ? 7.287 16.374 -30.683 1.00 74.88 99 PRO A CA 1
ATOM 752 C C . PRO A 1 99 ? 6.700 14.958 -30.577 1.00 74.88 99 PRO A C 1
ATOM 754 O O . PRO A 1 99 ? 5.544 14.781 -30.195 1.00 74.88 99 PRO A O 1
ATOM 757 N N . ARG A 1 100 ? 7.504 13.935 -30.887 1.00 67.31 100 ARG A N 1
ATOM 758 C CA . ARG A 1 100 ? 7.154 12.511 -30.728 1.00 67.31 100 ARG A CA 1
ATOM 759 C C . ARG A 1 100 ? 7.987 11.968 -29.567 1.00 67.31 100 ARG A C 1
ATOM 761 O O . ARG A 1 100 ? 9.206 12.076 -29.611 1.00 67.31 100 ARG A O 1
ATOM 768 N N . GLN A 1 101 ? 7.343 11.437 -28.523 1.00 65.06 101 GLN A N 1
ATOM 769 C CA . GLN A 1 101 ? 8.022 10.886 -27.331 1.00 65.06 101 GLN A CA 1
ATOM 770 C C . GLN A 1 101 ? 9.052 11.846 -26.687 1.00 65.06 101 GLN A C 1
ATOM 772 O O . GLN A 1 101 ? 10.162 11.447 -26.364 1.00 65.06 101 GLN A O 1
ATOM 777 N N . GLU A 1 102 ? 8.703 13.128 -26.526 1.00 68.38 102 GLU A N 1
ATOM 778 C CA . GLU A 1 102 ? 9.601 14.180 -25.997 1.00 68.38 102 GLU A CA 1
ATOM 779 C C . GLU A 1 102 ? 10.849 14.491 -26.866 1.00 68.38 102 GLU A C 1
ATOM 781 O O . GLU A 1 102 ? 11.757 15.208 -26.433 1.00 68.38 102 GLU A O 1
ATOM 786 N N . SER A 1 103 ? 10.877 14.050 -28.129 1.00 76.81 103 SER A N 1
ATOM 787 C CA . SER A 1 103 ? 11.921 14.390 -29.108 1.00 76.81 103 SER A CA 1
ATOM 788 C C . SER A 1 103 ? 11.364 15.099 -30.350 1.00 76.81 103 SER A C 1
ATOM 790 O O . SER A 1 103 ? 10.225 14.876 -30.769 1.00 76.81 103 SER A O 1
ATOM 792 N N . VAL A 1 104 ? 12.179 15.961 -30.962 1.00 83.81 104 VAL A N 1
ATOM 793 C CA . VAL A 1 104 ? 11.859 16.718 -32.185 1.00 83.81 104 VAL A CA 1
ATOM 794 C C . VAL A 1 104 ? 12.733 16.216 -33.334 1.00 83.81 104 VAL A C 1
ATOM 796 O O . VAL A 1 104 ? 13.926 15.998 -33.162 1.00 83.81 104 VAL A O 1
ATOM 799 N N . SER A 1 105 ? 12.153 16.004 -34.517 1.00 84.50 105 SER A N 1
ATOM 800 C CA . SER A 1 105 ? 12.900 15.579 -35.710 1.00 84.50 105 SER A CA 1
ATOM 801 C C . SER A 1 105 ? 13.849 16.669 -36.200 1.00 84.50 105 SER A C 1
ATOM 803 O O . SER A 1 105 ? 13.457 17.838 -36.251 1.00 84.50 105 SER A O 1
ATOM 805 N N . LEU A 1 106 ? 15.033 16.278 -36.670 1.00 83.12 106 LEU A N 1
ATOM 806 C CA . LEU A 1 106 ? 16.060 17.206 -37.147 1.00 83.12 106 LEU A CA 1
ATOM 807 C C . LEU A 1 106 ? 15.561 18.167 -38.245 1.00 83.12 106 LEU A C 1
ATOM 809 O O . LEU A 1 106 ? 15.875 19.351 -38.204 1.00 83.12 106 LEU A O 1
ATOM 813 N N . GLU A 1 107 ? 14.710 17.701 -39.166 1.00 81.94 107 GLU A N 1
ATOM 814 C CA . GLU A 1 107 ? 14.089 18.531 -40.221 1.00 81.94 107 GLU A CA 1
ATOM 815 C C . GLU A 1 107 ? 13.351 19.756 -39.650 1.00 81.94 107 GLU A C 1
ATOM 817 O O . GLU A 1 107 ? 13.407 20.856 -40.202 1.00 81.94 107 GLU A O 1
ATOM 822 N N . LYS A 1 108 ? 12.693 19.595 -38.498 1.00 81.81 108 LYS A N 1
ATOM 823 C CA . LYS A 1 108 ? 11.946 20.680 -37.853 1.00 81.81 108 LYS A CA 1
ATOM 824 C C . LYS A 1 108 ? 12.866 21.631 -37.107 1.00 81.81 108 LYS A C 1
ATOM 826 O O . LYS A 1 108 ? 12.639 22.831 -37.156 1.00 81.81 108 LYS A O 1
ATOM 831 N N . VAL A 1 109 ? 13.919 21.113 -36.476 1.00 85.50 109 VAL A N 1
ATOM 832 C CA . VAL A 1 109 ? 14.959 21.941 -35.844 1.00 85.50 109 VAL A CA 1
ATOM 833 C C . VAL A 1 109 ? 15.649 22.815 -36.893 1.00 85.50 109 VAL A C 1
ATOM 835 O O . VAL A 1 109 ? 15.760 24.023 -36.709 1.00 85.50 109 VAL A O 1
ATOM 838 N N . LEU A 1 110 ? 16.000 22.230 -38.041 1.00 85.06 110 LEU A N 1
ATOM 839 C CA . LEU A 1 110 ? 16.529 22.940 -39.207 1.00 85.06 110 LEU A CA 1
ATOM 840 C C . LEU A 1 110 ? 15.581 24.033 -39.707 1.00 85.06 110 LEU A C 1
ATOM 842 O O . LEU A 1 110 ? 16.014 25.144 -39.992 1.00 85.06 110 LEU A O 1
ATOM 846 N N . THR A 1 111 ? 14.282 23.736 -39.774 1.00 84.06 111 THR A N 1
ATOM 847 C CA . THR A 1 111 ? 13.269 24.718 -40.185 1.00 84.06 111 THR A CA 1
ATOM 848 C C . THR A 1 111 ? 13.186 25.878 -39.190 1.00 84.06 111 THR A C 1
ATOM 850 O O . THR A 1 111 ? 13.170 27.033 -39.598 1.00 84.06 111 THR A O 1
ATOM 853 N N . VAL A 1 112 ? 13.198 25.592 -37.885 1.00 85.75 112 VAL A N 1
ATOM 854 C CA . VAL A 1 112 ? 13.195 26.615 -36.825 1.00 85.75 112 VAL A CA 1
ATOM 855 C C . VAL A 1 112 ? 14.427 27.519 -36.915 1.00 85.75 112 VAL A C 1
ATOM 857 O O . VAL A 1 112 ? 14.298 28.739 -36.829 1.00 85.75 112 VAL A O 1
ATOM 860 N N . ILE A 1 113 ? 15.612 26.943 -37.133 1.00 86.38 113 ILE A N 1
ATOM 861 C CA . ILE A 1 113 ? 16.855 27.704 -37.307 1.00 86.38 113 ILE A CA 1
ATOM 862 C C . ILE A 1 113 ? 16.802 28.534 -38.595 1.00 86.38 113 ILE A C 1
ATOM 864 O O . ILE A 1 113 ? 17.154 29.709 -38.568 1.00 86.38 113 ILE A O 1
ATOM 868 N N . GLY A 1 114 ? 16.295 27.983 -39.699 1.00 83.75 114 GLY A N 1
ATOM 869 C CA . GLY A 1 114 ? 16.147 28.715 -40.960 1.00 83.75 114 GLY A CA 1
ATOM 870 C C . GLY A 1 114 ? 15.175 29.898 -40.867 1.00 83.75 114 GLY A C 1
ATOM 871 O O . GLY A 1 114 ? 15.414 30.945 -41.463 1.00 83.75 114 GLY A O 1
ATOM 872 N N . LEU A 1 115 ? 14.114 29.772 -40.063 1.00 84.25 115 LEU A N 1
ATOM 873 C CA . LEU A 1 115 ? 13.142 30.842 -39.816 1.00 84.25 115 LEU A CA 1
ATOM 874 C C . LEU A 1 115 ? 13.657 31.927 -38.857 1.00 84.25 115 LEU A C 1
ATOM 876 O O . LEU A 1 115 ? 13.044 32.984 -38.756 1.00 84.25 115 LEU A O 1
ATOM 880 N N . SER A 1 116 ? 14.784 31.709 -38.175 1.00 84.25 116 SER A N 1
ATOM 881 C CA . SER A 1 116 ? 15.326 32.656 -37.191 1.00 84.25 116 SER A CA 1
ATOM 882 C C . SER A 1 116 ? 15.924 33.939 -37.787 1.00 84.25 116 SER A C 1
ATOM 884 O O . SER A 1 116 ? 16.258 34.861 -37.043 1.00 84.25 116 SER A O 1
ATOM 886 N N . GLY A 1 117 ? 16.097 34.018 -39.112 1.00 82.12 117 GLY A N 1
ATOM 887 C CA . GLY A 1 117 ? 16.679 35.188 -39.782 1.00 82.12 117 GLY A CA 1
ATOM 888 C C . GLY A 1 117 ? 18.178 35.405 -39.518 1.00 82.12 117 GLY A C 1
ATOM 889 O O . GLY A 1 117 ? 18.700 36.474 -39.825 1.00 82.12 117 GLY A O 1
ATOM 890 N N . LEU A 1 118 ? 18.872 34.414 -38.946 1.00 88.12 118 LEU A N 1
ATOM 891 C CA . LEU A 1 118 ? 20.321 34.436 -38.719 1.00 88.12 118 LEU A CA 1
ATOM 892 C C . LEU A 1 118 ? 21.106 34.167 -40.013 1.00 88.12 118 LEU A C 1
ATOM 894 O O . LEU A 1 118 ? 20.595 33.519 -40.925 1.00 88.12 118 LEU A O 1
ATOM 898 N N . THR A 1 119 ? 22.361 34.620 -40.087 1.00 89.12 119 THR A N 1
ATOM 899 C CA . THR A 1 119 ? 23.253 34.327 -41.225 1.00 89.12 119 THR A CA 1
ATOM 900 C C . THR A 1 119 ? 23.601 32.836 -41.289 1.00 89.12 119 THR A C 1
ATOM 902 O O . THR A 1 119 ? 23.677 32.172 -40.256 1.00 89.12 119 THR A O 1
ATOM 905 N N . ASN A 1 120 ? 23.861 32.307 -42.490 1.00 86.88 120 ASN A N 1
ATOM 906 C CA . ASN A 1 120 ? 24.183 30.883 -42.685 1.00 86.88 120 ASN A CA 1
ATOM 907 C C . ASN A 1 120 ? 25.372 30.415 -41.825 1.00 86.88 120 ASN A C 1
ATOM 909 O O . ASN A 1 120 ? 25.330 29.326 -41.268 1.00 86.88 120 ASN A O 1
ATOM 913 N N . GLU A 1 121 ? 26.383 31.267 -41.642 1.00 86.12 121 GLU A N 1
ATOM 914 C CA . GLU A 1 121 ? 27.546 30.985 -40.789 1.00 86.12 121 GLU A CA 1
ATOM 915 C C . GLU A 1 121 ? 27.152 30.768 -39.316 1.00 86.12 121 GLU A C 1
ATOM 917 O O . GLU A 1 121 ? 27.608 29.827 -38.666 1.00 86.12 121 GLU A O 1
ATOM 922 N N . VAL A 1 122 ? 26.247 31.600 -38.788 1.00 86.62 122 VAL A N 1
ATOM 923 C CA . VAL A 1 122 ? 25.739 31.451 -37.417 1.00 86.62 122 VAL A CA 1
ATOM 924 C C . VAL A 1 122 ? 24.845 30.218 -37.303 1.00 86.62 122 VAL A C 1
ATOM 926 O O . VAL A 1 122 ? 24.924 29.501 -36.307 1.00 86.62 122 VAL A O 1
ATOM 929 N N . GLN A 1 123 ? 24.027 29.934 -38.318 1.00 88.19 123 GLN A N 1
ATOM 930 C CA . GLN A 1 123 ? 23.185 28.737 -38.343 1.00 88.19 123 GLN A CA 1
ATOM 931 C C . GLN A 1 123 ? 24.031 27.455 -38.311 1.00 88.19 123 GLN A C 1
ATOM 933 O O . GLN A 1 123 ? 23.774 26.585 -37.481 1.00 88.19 123 GLN A O 1
ATOM 938 N N . GLU A 1 124 ? 25.077 27.353 -39.135 1.00 85.50 124 GLU A N 1
ATOM 939 C CA . GLU A 1 124 ? 26.005 26.211 -39.136 1.00 85.50 124 GLU A CA 1
ATOM 940 C C . GLU A 1 124 ? 26.727 26.054 -37.792 1.00 85.50 124 GLU A C 1
ATOM 942 O O . GLU A 1 124 ? 26.842 24.939 -37.272 1.00 85.50 124 GLU A O 1
ATOM 947 N N . LYS A 1 125 ? 27.132 27.171 -37.171 1.00 87.69 125 LYS A N 1
ATOM 948 C CA . LYS A 1 125 ? 27.729 27.165 -35.829 1.00 87.69 125 LYS A CA 1
ATOM 949 C C . LYS A 1 125 ? 26.759 26.603 -34.783 1.00 87.69 125 LYS A C 1
ATOM 951 O O . LYS A 1 125 ? 27.140 25.703 -34.038 1.00 87.69 125 LYS A O 1
ATOM 956 N N . ILE A 1 126 ? 25.504 27.063 -34.756 1.00 88.19 126 ILE A N 1
ATOM 957 C CA . ILE A 1 126 ? 24.458 26.547 -33.848 1.00 88.19 126 ILE A CA 1
ATOM 958 C C . ILE A 1 126 ? 24.243 25.046 -34.068 1.00 88.19 126 ILE A C 1
ATOM 960 O O . ILE A 1 126 ? 24.195 24.277 -33.111 1.00 88.19 126 ILE A O 1
ATOM 964 N N . MET A 1 127 ? 24.171 24.620 -35.328 1.00 85.38 127 MET A N 1
ATOM 965 C CA . MET A 1 127 ? 23.970 23.223 -35.704 1.00 85.38 127 MET A CA 1
ATOM 966 C C . MET A 1 127 ? 25.100 22.323 -35.201 1.00 85.38 127 MET A C 1
ATOM 968 O O . MET A 1 127 ? 24.828 21.289 -34.594 1.00 85.38 127 MET A O 1
ATOM 972 N N . SER A 1 128 ? 26.355 22.746 -35.371 1.00 85.19 128 SER A N 1
ATOM 973 C CA . SER A 1 128 ? 27.530 21.997 -34.907 1.00 85.19 128 SER A CA 1
ATOM 974 C C . SER A 1 128 ? 27.599 21.832 -33.383 1.00 85.19 128 SER A C 1
ATOM 976 O O . SER A 1 128 ? 28.156 20.852 -32.896 1.00 85.19 128 SER A O 1
ATOM 978 N N . LEU A 1 129 ? 27.003 22.759 -32.623 1.00 84.31 129 LEU A N 1
ATOM 979 C CA . LEU A 1 129 ? 26.982 22.725 -31.156 1.00 84.31 129 LEU A CA 1
ATOM 980 C C . LEU A 1 129 ? 25.900 21.793 -30.591 1.00 84.31 129 LEU A C 1
ATOM 982 O O . LEU A 1 129 ? 25.977 21.394 -29.428 1.00 84.31 129 LEU A O 1
ATOM 986 N N . ILE A 1 130 ? 24.877 21.478 -31.388 1.00 81.38 130 ILE A N 1
ATOM 987 C CA . ILE A 1 130 ? 23.693 20.727 -30.946 1.00 81.38 130 ILE A CA 1
ATOM 988 C C . ILE A 1 130 ? 23.675 19.321 -31.541 1.00 81.38 130 ILE A C 1
ATOM 990 O O . ILE A 1 130 ? 23.211 18.387 -30.890 1.00 81.38 130 ILE A O 1
ATOM 994 N N . ILE A 1 131 ? 24.159 19.158 -32.773 1.00 77.69 131 ILE A N 1
ATOM 995 C CA . ILE A 1 131 ? 23.977 17.936 -33.555 1.00 77.69 131 ILE A CA 1
ATOM 996 C C . ILE A 1 131 ? 25.299 17.193 -33.671 1.00 77.69 131 ILE A C 1
ATOM 998 O O . ILE A 1 131 ? 26.234 17.634 -34.337 1.00 77.69 131 ILE A O 1
ATOM 1002 N N . ALA A 1 132 ? 25.342 16.013 -33.058 1.00 71.44 132 ALA A N 1
ATOM 1003 C CA . ALA A 1 132 ? 26.362 15.018 -33.347 1.00 71.44 132 ALA A CA 1
ATOM 1004 C C . ALA A 1 132 ? 26.110 14.381 -34.734 1.00 71.44 132 ALA A C 1
ATOM 1006 O O . ALA A 1 132 ? 24.949 14.281 -35.153 1.00 71.44 132 ALA A O 1
ATOM 1007 N N . PRO A 1 133 ? 27.159 13.929 -35.449 1.00 57.62 133 PRO A N 1
ATOM 1008 C CA . PRO A 1 133 ? 26.987 13.211 -36.711 1.00 57.62 133 PRO A CA 1
ATOM 1009 C C . PRO A 1 133 ? 26.039 12.007 -36.526 1.00 57.62 133 PRO A C 1
ATOM 1011 O O . PRO A 1 133 ? 26.105 11.316 -35.514 1.00 57.62 133 PRO A O 1
ATOM 1014 N N . ASP A 1 134 ? 25.134 11.801 -37.491 1.00 62.72 134 ASP A N 1
ATOM 1015 C CA . ASP A 1 134 ? 24.113 10.731 -37.564 1.00 62.72 134 ASP A CA 1
ATOM 1016 C C . ASP A 1 134 ? 22.844 10.859 -36.687 1.00 62.72 134 ASP A C 1
ATOM 1018 O O . ASP A 1 134 ? 21.989 9.965 -36.688 1.00 62.72 134 ASP A O 1
ATOM 1022 N N . MET A 1 135 ? 22.635 11.985 -35.998 1.00 73.56 135 MET A N 1
ATOM 1023 C CA . MET A 1 135 ? 21.414 12.207 -35.206 1.00 73.56 135 MET A CA 1
ATOM 1024 C C . MET A 1 135 ? 20.189 12.523 -36.081 1.00 73.56 135 MET A C 1
ATOM 1026 O O . MET A 1 135 ? 20.197 13.442 -36.895 1.00 73.56 135 MET A O 1
ATOM 1030 N N . LYS A 1 136 ? 19.086 11.788 -35.879 1.00 76.69 136 LYS A N 1
ATOM 1031 C CA . LYS A 1 136 ? 17.796 12.019 -36.574 1.00 76.69 136 LYS A CA 1
ATOM 1032 C C . LYS A 1 136 ? 16.784 12.815 -35.744 1.00 76.69 136 LYS A C 1
ATOM 1034 O O . LYS A 1 136 ? 15.850 13.406 -36.296 1.00 76.69 136 LYS A O 1
ATOM 1039 N N . TYR A 1 137 ? 16.966 12.825 -34.428 1.00 82.31 137 TYR A N 1
ATOM 1040 C CA . TYR A 1 137 ? 16.074 13.450 -33.460 1.00 82.31 137 TYR A CA 1
ATOM 1041 C C . TYR A 1 137 ? 16.884 14.186 -32.398 1.00 82.31 137 TYR A C 1
ATOM 1043 O O . TYR A 1 137 ? 18.026 13.827 -32.126 1.00 82.31 137 TYR A O 1
ATOM 1051 N N . VAL A 1 138 ? 16.260 15.198 -31.808 1.00 84.31 138 VAL A N 1
ATOM 1052 C CA . VAL A 1 138 ? 16.832 16.082 -30.795 1.00 84.31 138 VAL A CA 1
ATOM 1053 C C . VAL A 1 138 ? 15.941 16.030 -29.554 1.00 84.31 138 VAL A C 1
ATOM 1055 O O . VAL A 1 138 ? 14.711 16.080 -29.659 1.00 84.31 138 VAL A O 1
ATOM 1058 N N . THR A 1 139 ? 16.545 15.894 -28.377 1.00 85.75 139 THR A N 1
ATOM 1059 C CA . THR A 1 139 ? 15.834 15.862 -27.091 1.00 85.75 139 THR A CA 1
ATOM 1060 C C . THR A 1 139 ? 15.249 17.232 -26.739 1.00 85.75 139 THR A C 1
ATOM 1062 O O . THR A 1 139 ? 15.629 18.263 -27.295 1.00 85.75 139 THR A O 1
ATOM 1065 N N . ARG A 1 140 ? 14.329 17.280 -25.768 1.00 84.00 140 ARG A N 1
ATOM 1066 C CA . ARG A 1 140 ? 13.754 18.549 -25.291 1.00 84.00 140 ARG A CA 1
ATOM 1067 C C . ARG A 1 140 ? 14.813 19.539 -24.790 1.00 84.00 140 ARG A C 1
ATOM 1069 O O . ARG A 1 140 ? 14.693 20.730 -25.056 1.00 84.00 140 ARG A O 1
ATOM 10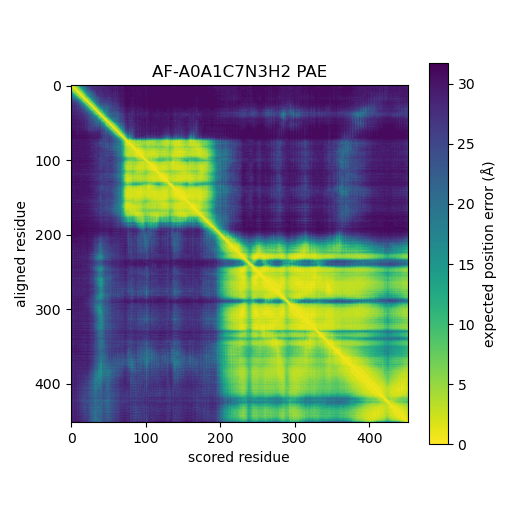76 N N . ASN A 1 141 ? 15.846 19.066 -24.093 1.00 85.81 141 ASN A N 1
ATOM 1077 C CA . ASN A 1 141 ? 16.900 19.941 -23.568 1.00 85.81 141 ASN A CA 1
ATOM 1078 C C . ASN A 1 141 ? 17.783 20.501 -24.680 1.00 85.81 141 ASN A C 1
ATOM 1080 O O . ASN A 1 141 ? 18.045 21.698 -24.690 1.00 85.81 141 ASN A O 1
ATOM 1084 N N . GLU A 1 142 ? 18.172 19.668 -25.642 1.00 89.19 142 GLU A N 1
ATOM 1085 C CA . GLU A 1 142 ? 18.946 20.107 -26.805 1.00 89.19 142 GLU A CA 1
ATOM 1086 C C . GLU A 1 142 ? 18.138 21.076 -27.680 1.00 89.19 142 GLU A C 1
ATOM 1088 O O . GLU A 1 142 ? 18.682 22.052 -28.188 1.00 89.19 142 GLU A O 1
ATOM 1093 N N . PHE A 1 143 ? 16.822 20.872 -27.796 1.00 90.56 143 PHE A N 1
ATOM 1094 C CA . PHE A 1 143 ? 15.933 21.812 -28.476 1.00 90.56 143 PHE A CA 1
ATOM 1095 C C . PHE A 1 143 ? 15.833 23.151 -27.733 1.00 90.56 143 PHE A C 1
ATOM 1097 O O . PHE A 1 143 ? 15.895 24.213 -28.346 1.00 90.56 143 PHE A O 1
ATOM 1104 N N . ASN A 1 144 ? 15.731 23.132 -26.404 1.00 90.75 144 ASN A N 1
ATOM 1105 C CA . ASN A 1 144 ? 15.748 24.361 -25.613 1.00 90.75 144 ASN A CA 1
ATOM 1106 C C . ASN A 1 144 ? 17.106 25.073 -25.710 1.00 90.75 144 ASN A C 1
ATOM 1108 O O . ASN A 1 144 ? 17.149 26.293 -25.838 1.00 90.75 144 ASN A O 1
ATOM 1112 N N . ALA A 1 145 ? 18.213 24.326 -25.714 1.00 90.31 145 ALA A N 1
ATOM 1113 C CA . ALA A 1 145 ? 19.543 24.875 -25.956 1.00 90.31 145 ALA A CA 1
ATOM 1114 C C . ALA A 1 145 ? 19.639 25.493 -27.362 1.00 90.31 145 ALA A C 1
ATOM 1116 O O . ALA A 1 145 ? 20.210 26.571 -27.513 1.00 90.31 145 ALA A O 1
ATOM 1117 N N . CYS A 1 146 ? 19.004 24.877 -28.365 1.00 92.06 146 CYS A N 1
ATOM 1118 C CA . CYS A 1 146 ? 18.869 25.432 -29.710 1.00 92.06 146 CYS A CA 1
ATOM 1119 C C . CYS A 1 146 ? 18.201 26.802 -29.709 1.00 92.06 146 CYS A C 1
ATOM 1121 O O . CYS A 1 146 ? 18.733 27.748 -30.282 1.00 92.06 146 CYS A O 1
ATOM 1123 N N . LEU A 1 147 ? 17.049 26.919 -29.051 1.00 91.75 147 LEU A N 1
ATOM 1124 C CA . LEU A 1 147 ? 16.310 28.175 -28.970 1.00 91.75 147 LEU A CA 1
ATOM 1125 C C . LEU A 1 147 ? 17.097 29.261 -28.227 1.00 91.75 147 LEU A C 1
ATOM 1127 O O . LEU A 1 147 ? 17.096 30.413 -28.660 1.00 91.75 147 LEU A O 1
ATOM 1131 N N . ALA A 1 148 ? 17.826 28.884 -27.175 1.00 90.88 148 ALA A N 1
ATOM 1132 C CA . ALA A 1 148 ? 18.707 29.796 -26.455 1.00 90.88 148 ALA A CA 1
ATOM 1133 C C . ALA A 1 148 ? 19.858 30.294 -27.331 1.00 90.88 148 ALA A C 1
ATOM 1135 O O . ALA A 1 148 ? 20.111 31.494 -27.373 1.00 90.88 148 ALA A O 1
ATOM 1136 N N . LEU A 1 149 ? 20.507 29.408 -28.089 1.00 91.44 149 LEU A N 1
ATOM 1137 C CA . LEU A 1 149 ? 21.577 29.776 -29.018 1.00 91.44 149 LEU A CA 1
ATOM 1138 C C . LEU A 1 149 ? 21.074 30.647 -30.178 1.00 91.44 149 LEU A C 1
ATOM 1140 O O . LEU A 1 149 ? 21.749 31.603 -30.560 1.00 91.44 149 LEU A O 1
ATOM 1144 N N . VAL A 1 150 ? 19.875 30.369 -30.697 1.00 91.38 150 VAL A N 1
ATOM 1145 C CA . VAL A 1 150 ? 19.213 31.210 -31.706 1.00 91.38 150 VAL A CA 1
ATOM 1146 C C . VAL A 1 150 ? 18.967 32.613 -31.152 1.00 91.38 150 VAL A C 1
ATOM 1148 O O . VAL A 1 150 ? 19.331 33.605 -31.783 1.00 91.38 150 VAL A O 1
ATOM 1151 N N . ALA A 1 151 ? 18.419 32.711 -29.944 1.00 89.25 151 ALA A N 1
ATOM 1152 C CA . ALA A 1 151 ? 18.179 33.991 -29.292 1.00 89.25 151 ALA A CA 1
ATOM 1153 C C . ALA A 1 151 ? 19.488 34.739 -28.962 1.00 89.25 151 ALA A C 1
ATOM 1155 O O . ALA A 1 151 ? 19.533 35.967 -29.066 1.00 89.25 151 ALA A O 1
ATOM 1156 N N . CYS A 1 152 ? 20.568 34.021 -28.626 1.00 88.88 152 CYS A N 1
ATOM 1157 C CA . CYS A 1 152 ? 21.909 34.594 -28.488 1.00 88.88 152 CYS A CA 1
ATOM 1158 C C . CYS A 1 152 ? 22.395 35.218 -29.799 1.00 88.88 152 CYS A C 1
ATOM 1160 O O . CYS A 1 152 ? 22.795 36.382 -29.799 1.00 88.88 152 CYS A O 1
ATOM 1162 N N . GLY A 1 153 ? 22.291 34.489 -30.914 1.00 87.75 153 GLY A N 1
ATOM 1163 C CA . GLY A 1 153 ? 22.672 34.996 -32.233 1.00 87.75 153 GLY A CA 1
ATOM 1164 C C . GLY A 1 153 ? 21.880 36.243 -32.635 1.00 87.75 153 GLY A C 1
ATOM 1165 O O . GLY A 1 153 ? 22.451 37.205 -33.139 1.00 87.75 153 GLY A O 1
ATOM 1166 N N . GLN A 1 154 ? 20.576 36.277 -32.344 1.00 89.25 154 GLN A N 1
ATOM 1167 C CA . GLN A 1 154 ? 19.709 37.411 -32.693 1.00 89.25 154 GLN A CA 1
ATOM 1168 C C . GLN A 1 154 ? 20.002 38.668 -31.873 1.00 89.25 154 GLN A C 1
ATOM 1170 O O . GLN A 1 154 ? 19.857 39.782 -32.370 1.00 89.25 154 GLN A O 1
ATOM 1175 N N . LYS A 1 155 ? 20.432 38.499 -30.620 1.00 87.25 155 LYS A N 1
ATOM 1176 C CA . LYS A 1 155 ? 20.850 39.598 -29.740 1.00 87.25 155 LYS A CA 1
ATOM 1177 C C . LYS A 1 155 ? 22.330 39.964 -29.897 1.00 87.25 155 LYS A C 1
ATOM 1179 O O . LYS A 1 155 ? 22.851 40.714 -29.076 1.00 87.25 155 LYS A O 1
ATOM 1184 N N . ASN A 1 156 ? 22.998 39.451 -30.934 1.00 85.19 156 ASN A N 1
ATOM 1185 C CA . ASN A 1 156 ? 24.414 39.687 -31.212 1.00 85.19 156 ASN A CA 1
ATOM 1186 C C . ASN A 1 156 ? 25.337 39.289 -30.037 1.00 85.19 156 ASN A C 1
ATOM 1188 O O . ASN A 1 156 ? 26.346 39.943 -29.770 1.00 85.19 156 ASN A O 1
ATOM 1192 N N . MET A 1 157 ? 24.959 38.233 -29.309 1.00 86.94 157 MET A N 1
ATOM 1193 C CA . MET A 1 157 ? 25.761 37.611 -28.253 1.00 86.94 157 MET A CA 1
ATOM 1194 C C . MET A 1 157 ? 26.618 36.482 -28.834 1.00 86.94 157 MET A C 1
ATOM 1196 O O . MET A 1 157 ? 26.318 35.954 -29.907 1.00 86.94 157 MET A O 1
ATOM 1200 N N . ASP A 1 158 ? 27.672 36.077 -28.116 1.00 88.69 158 ASP A N 1
ATOM 1201 C CA . ASP A 1 158 ? 28.471 34.926 -28.540 1.00 88.69 158 ASP A CA 1
ATOM 1202 C C . ASP A 1 158 ? 27.624 33.644 -28.558 1.00 88.69 158 ASP A C 1
ATOM 1204 O O . ASP A 1 158 ? 26.904 33.311 -27.613 1.00 88.69 158 ASP A O 1
ATOM 1208 N N . VAL A 1 159 ? 27.709 32.925 -29.672 1.00 88.44 159 VAL A N 1
ATOM 1209 C CA . VAL A 1 159 ? 26.969 31.689 -29.917 1.00 88.44 159 VAL A CA 1
ATOM 1210 C C . VAL A 1 159 ? 27.817 30.530 -29.413 1.00 88.44 159 VAL A C 1
ATOM 1212 O O . VAL A 1 159 ? 28.614 29.953 -30.155 1.00 88.44 159 VAL A O 1
ATOM 1215 N N . SER A 1 160 ? 27.672 30.253 -28.121 1.00 90.19 160 SER A N 1
ATOM 1216 C CA . SER A 1 160 ? 28.388 29.213 -27.382 1.00 90.19 160 SER A CA 1
ATOM 1217 C C . SER A 1 160 ? 27.527 28.682 -26.232 1.00 90.19 160 SER A C 1
ATOM 1219 O O . SER A 1 160 ? 26.670 29.392 -25.691 1.00 90.19 160 SER A O 1
ATOM 1221 N N . LEU A 1 161 ? 27.725 27.417 -25.852 1.00 88.12 161 LEU A N 1
ATOM 1222 C CA . LEU A 1 161 ? 26.963 26.791 -24.763 1.00 88.12 161 LEU A CA 1
ATOM 1223 C C . LEU A 1 161 ? 27.290 27.448 -23.410 1.00 88.12 161 LEU A C 1
ATOM 1225 O O . LEU A 1 161 ? 26.439 27.532 -22.527 1.00 88.12 161 LEU A O 1
ATOM 1229 N N . GLU A 1 162 ? 28.495 27.991 -23.269 1.00 87.12 162 GLU A N 1
ATOM 1230 C CA . GLU A 1 162 ? 28.959 28.758 -22.117 1.00 87.12 162 GLU A CA 1
ATOM 1231 C C . GLU A 1 162 ? 28.142 30.042 -21.936 1.00 87.12 162 GLU A C 1
ATOM 1233 O O . GLU A 1 162 ? 27.791 30.411 -20.812 1.00 87.12 162 GLU A O 1
ATOM 1238 N N . THR A 1 163 ? 27.790 30.707 -23.040 1.00 87.00 163 THR A N 1
ATOM 1239 C CA . THR A 1 163 ? 26.952 31.912 -23.015 1.00 87.00 163 THR A CA 1
ATOM 1240 C C . THR A 1 163 ? 25.519 31.585 -22.601 1.00 87.00 163 THR A C 1
ATOM 1242 O O . THR A 1 163 ? 24.923 32.339 -21.827 1.00 87.00 163 THR A O 1
ATOM 1245 N N . VAL A 1 164 ? 24.988 30.437 -23.034 1.00 88.50 164 VAL A N 1
ATOM 1246 C CA . VAL A 1 164 ? 23.676 29.929 -22.596 1.00 88.50 164 VAL A CA 1
ATOM 1247 C C . VAL A 1 164 ? 23.687 29.608 -21.101 1.00 88.50 164 VAL A C 1
ATOM 1249 O O . VAL A 1 164 ? 22.785 30.025 -20.376 1.00 88.50 164 VAL A O 1
ATOM 1252 N N . LEU A 1 165 ? 24.735 28.943 -20.609 1.00 85.69 165 LEU A N 1
ATOM 1253 C CA . LEU A 1 165 ? 24.879 28.632 -19.186 1.00 85.69 165 LEU A CA 1
ATOM 1254 C C . LEU A 1 165 ? 24.988 29.900 -18.327 1.00 85.69 165 LEU A C 1
ATOM 1256 O O . LEU A 1 165 ? 24.407 29.965 -17.240 1.00 85.69 165 LEU A O 1
ATOM 1260 N N . ARG A 1 166 ? 25.699 30.926 -18.815 1.00 86.06 166 ARG A N 1
ATOM 1261 C CA . ARG A 1 166 ? 25.832 32.225 -18.137 1.00 86.06 166 ARG A CA 1
ATOM 1262 C C . ARG A 1 166 ? 24.483 32.932 -17.975 1.00 86.06 166 ARG A C 1
ATOM 1264 O O . ARG A 1 166 ? 24.260 33.558 -16.944 1.00 86.06 166 ARG A O 1
ATOM 1271 N N . HIS A 1 167 ? 23.578 32.772 -18.940 1.00 84.94 167 HIS A N 1
ATOM 1272 C CA . HIS A 1 167 ? 22.233 33.358 -18.928 1.00 84.94 167 HIS A CA 1
ATOM 1273 C C . HIS A 1 167 ? 21.140 32.368 -18.498 1.00 84.94 167 HIS A C 1
ATOM 1275 O O . HIS A 1 167 ? 19.962 32.608 -18.739 1.00 84.94 167 HIS A O 1
ATOM 1281 N N . LYS A 1 168 ? 21.486 31.270 -17.810 1.00 83.81 168 LYS A N 1
ATOM 1282 C CA . LYS A 1 168 ? 20.509 30.244 -17.395 1.00 83.81 168 LYS A CA 1
ATOM 1283 C C . LYS A 1 168 ? 19.340 30.780 -16.554 1.00 83.81 168 LYS A C 1
ATOM 1285 O O . LYS A 1 168 ? 18.280 30.175 -16.545 1.00 83.81 168 LYS A O 1
ATOM 1290 N N . ASN A 1 169 ? 19.535 31.885 -15.833 1.00 80.44 169 ASN A N 1
ATOM 1291 C CA . ASN A 1 169 ? 18.502 32.495 -14.990 1.00 80.44 169 ASN A CA 1
ATOM 1292 C C . ASN A 1 169 ? 17.712 33.609 -15.707 1.00 80.44 169 ASN A C 1
ATOM 1294 O O . ASN A 1 169 ? 16.729 34.084 -15.151 1.00 80.44 169 ASN A O 1
ATOM 1298 N N . ASP A 1 170 ? 18.138 34.029 -16.902 1.00 83.88 170 ASP A N 1
ATOM 1299 C CA . ASP A 1 170 ? 17.503 35.079 -17.710 1.00 83.88 170 ASP A CA 1
ATOM 1300 C C . ASP A 1 170 ? 17.681 34.751 -19.202 1.00 83.88 170 ASP A C 1
ATOM 1302 O O . ASP A 1 170 ? 18.469 35.363 -19.930 1.00 83.88 170 ASP A O 1
ATOM 1306 N N . LEU A 1 171 ? 17.025 33.671 -19.637 1.00 88.69 171 LEU A N 1
ATOM 1307 C CA . LEU A 1 171 ? 17.214 33.135 -20.981 1.00 88.69 171 LEU A CA 1
ATOM 1308 C C . LEU A 1 171 ? 16.622 34.082 -22.040 1.00 88.69 171 LEU A C 1
ATOM 1310 O O . LEU A 1 171 ? 15.453 34.468 -21.946 1.00 88.69 171 LEU A O 1
ATOM 1314 N N . PRO A 1 172 ? 17.383 34.420 -23.096 1.00 86.00 172 PRO A N 1
ATOM 1315 C CA . PRO A 1 172 ? 16.901 35.298 -24.151 1.00 86.00 172 PRO A CA 1
ATOM 1316 C C . PRO A 1 172 ? 15.769 34.634 -24.953 1.00 86.00 172 PRO A C 1
ATOM 1318 O O . PRO A 1 172 ? 15.803 33.439 -25.239 1.00 86.00 172 PRO A O 1
ATOM 1321 N N . ILE A 1 173 ? 14.761 35.415 -25.341 1.00 86.56 173 ILE A N 1
ATOM 1322 C CA . ILE A 1 173 ? 13.615 34.928 -26.122 1.00 86.56 173 ILE A CA 1
ATOM 1323 C C . ILE A 1 173 ? 13.930 35.048 -27.624 1.00 86.56 173 ILE A C 1
ATOM 1325 O O . ILE A 1 173 ? 14.260 36.155 -28.060 1.00 86.56 173 ILE A O 1
ATOM 1329 N N . PRO A 1 174 ? 13.844 33.958 -28.413 1.00 88.00 174 PRO A N 1
ATOM 1330 C CA . PRO A 1 174 ? 14.080 34.001 -29.853 1.00 88.00 174 PRO A CA 1
ATOM 1331 C C . PRO A 1 174 ? 12.869 34.560 -30.611 1.00 88.00 174 PRO A C 1
ATOM 1333 O O . PRO A 1 174 ? 11.721 34.257 -30.290 1.00 88.00 174 PRO A O 1
ATOM 1336 N N . SER A 1 175 ? 13.128 35.329 -31.665 1.00 85.75 175 SER A N 1
ATOM 1337 C CA . SER A 1 175 ? 12.131 35.766 -32.643 1.00 85.75 175 SER A CA 1
ATOM 1338 C C . SER A 1 175 ? 12.087 34.776 -33.806 1.00 85.75 175 SER A C 1
ATOM 1340 O O . SER A 1 175 ? 13.017 34.721 -34.606 1.00 85.75 175 SER A O 1
ATOM 1342 N N . ILE A 1 176 ? 11.037 33.963 -33.901 1.00 83.94 176 ILE A N 1
ATOM 1343 C CA . ILE A 1 176 ? 10.888 32.986 -34.990 1.00 83.94 176 ILE A CA 1
ATOM 1344 C C . ILE A 1 176 ? 9.614 33.332 -35.770 1.00 83.94 176 ILE A C 1
ATOM 1346 O O . ILE A 1 176 ? 8.528 32.861 -35.416 1.00 83.94 176 ILE A O 1
ATOM 1350 N N . PRO A 1 177 ? 9.703 34.209 -36.788 1.00 76.88 177 PRO A N 1
ATOM 1351 C CA . PRO A 1 177 ? 8.559 34.556 -37.620 1.00 76.88 177 PRO A CA 1
ATOM 1352 C C . PRO A 1 177 ? 7.994 33.320 -38.326 1.00 76.88 177 PRO A C 1
ATOM 1354 O O . PRO A 1 177 ? 8.729 32.418 -38.724 1.00 76.88 177 PRO A O 1
ATOM 1357 N N . ASN A 1 178 ? 6.672 33.298 -38.506 1.00 70.19 178 ASN A N 1
ATOM 1358 C CA . ASN A 1 178 ? 5.953 32.254 -39.243 1.00 70.19 178 ASN A CA 1
ATOM 1359 C C . ASN A 1 178 ? 6.123 30.825 -38.695 1.00 70.19 178 ASN A C 1
ATOM 1361 O O . ASN A 1 178 ? 5.931 29.860 -39.428 1.00 70.19 178 ASN A O 1
ATOM 1365 N N . ILE A 1 179 ? 6.408 30.657 -37.401 1.00 71.31 179 ILE A N 1
ATOM 1366 C CA . ILE A 1 179 ? 6.498 29.333 -36.763 1.00 71.31 179 ILE A CA 1
ATOM 1367 C C . ILE A 1 179 ? 5.208 28.490 -36.946 1.00 71.31 179 ILE A C 1
ATOM 1369 O O . ILE A 1 179 ? 5.278 27.277 -37.163 1.00 71.31 179 ILE A O 1
ATOM 1373 N N . ASP A 1 180 ? 4.041 29.141 -37.042 1.00 66.31 180 ASP A N 1
ATOM 1374 C CA . ASP A 1 180 ? 2.751 28.503 -37.348 1.00 66.31 180 ASP A CA 1
ATOM 1375 C C . ASP A 1 180 ? 2.700 27.837 -38.739 1.00 66.31 180 ASP A C 1
ATOM 1377 O O . ASP A 1 180 ? 1.846 26.981 -39.002 1.00 66.31 180 ASP A O 1
ATOM 1381 N N . GLU A 1 181 ? 3.600 28.208 -39.657 1.00 66.31 181 GLU A N 1
ATOM 1382 C CA . GLU A 1 181 ? 3.722 27.578 -40.975 1.00 66.31 181 GLU A CA 1
ATOM 1383 C C . GLU A 1 181 ? 4.291 26.169 -40.896 1.00 66.31 181 GLU A C 1
ATOM 1385 O O . GLU A 1 181 ? 3.917 25.339 -41.717 1.00 66.31 181 GLU A O 1
ATOM 1390 N N . ILE A 1 182 ? 5.083 25.836 -39.871 1.00 65.69 182 ILE A N 1
ATOM 1391 C CA . ILE A 1 182 ? 5.573 24.465 -39.655 1.00 65.69 182 ILE A CA 1
ATOM 1392 C C . ILE A 1 182 ? 4.390 23.507 -39.450 1.00 65.69 182 ILE A C 1
ATOM 1394 O O . ILE A 1 182 ? 4.380 22.382 -39.958 1.00 65.69 182 ILE A O 1
ATOM 1398 N N . ARG A 1 183 ? 3.338 23.973 -38.765 1.00 62.66 183 ARG A N 1
ATOM 1399 C CA . ARG A 1 183 ? 2.093 23.220 -38.578 1.00 62.66 183 ARG A CA 1
ATOM 1400 C C . ARG A 1 183 ? 1.239 23.187 -39.852 1.00 62.66 183 ARG A C 1
ATOM 1402 O O . ARG A 1 183 ? 0.667 22.144 -40.168 1.00 62.66 183 ARG A O 1
ATOM 1409 N N . ARG A 1 184 ? 1.167 24.294 -40.605 1.00 59.31 184 ARG A N 1
ATOM 1410 C CA . ARG A 1 184 ? 0.400 24.391 -41.869 1.00 59.31 184 ARG A CA 1
ATOM 1411 C C . ARG A 1 184 ? 1.045 23.640 -43.040 1.00 59.31 184 ARG A C 1
ATOM 1413 O O . ARG A 1 184 ? 0.327 23.090 -43.870 1.00 59.31 184 ARG A O 1
ATOM 1420 N N . ALA A 1 185 ? 2.371 23.540 -43.088 1.00 57.53 185 ALA A N 1
ATOM 1421 C CA . ALA A 1 185 ? 3.103 22.786 -44.102 1.00 57.53 185 ALA A CA 1
ATOM 1422 C C . ALA A 1 185 ? 2.790 21.285 -44.028 1.00 57.53 185 ALA A C 1
ATOM 1424 O O . ALA A 1 185 ? 2.722 20.635 -45.066 1.00 57.53 185 ALA A O 1
ATOM 1425 N N . LYS A 1 186 ? 2.496 20.750 -42.832 1.00 53.41 186 LYS A N 1
ATOM 1426 C CA . LYS A 1 186 ? 1.983 19.381 -42.657 1.00 53.41 186 LYS A CA 1
ATOM 1427 C C . LYS A 1 186 ? 0.611 19.213 -43.332 1.00 53.41 186 LYS A C 1
ATOM 1429 O O . LYS A 1 186 ? 0.456 18.358 -44.194 1.00 53.41 186 LYS A O 1
ATOM 1434 N N . LEU A 1 187 ? -0.318 20.138 -43.066 1.00 50.62 187 LEU A N 1
ATOM 1435 C CA . LEU A 1 187 ? -1.661 20.169 -43.672 1.00 50.62 187 LEU A CA 1
ATOM 1436 C C . LEU A 1 187 ? -1.646 20.298 -45.210 1.00 50.62 187 LEU A C 1
ATOM 1438 O O . LEU A 1 187 ? -2.547 19.790 -45.872 1.00 50.62 187 LEU A O 1
ATOM 1442 N N . HIS A 1 188 ? -0.638 20.951 -45.799 1.00 49.78 188 HIS A N 1
ATOM 1443 C CA . HIS A 1 188 ? -0.499 21.050 -47.259 1.00 49.78 188 HIS A CA 1
ATOM 1444 C C . HIS A 1 188 ? 0.245 19.862 -47.899 1.00 49.78 188 HIS A C 1
ATOM 1446 O O . HIS A 1 188 ? -0.134 19.444 -48.993 1.00 49.78 188 HIS A O 1
ATOM 1452 N N . LYS A 1 189 ? 1.255 19.272 -47.238 1.00 48.12 189 LYS A N 1
ATOM 1453 C CA . LYS A 1 189 ? 1.980 18.081 -47.741 1.00 48.12 189 LYS A CA 1
ATOM 1454 C C . LYS A 1 189 ? 1.095 16.824 -47.723 1.00 48.12 189 LYS A C 1
ATOM 1456 O O . LYS A 1 189 ? 1.188 16.009 -48.643 1.00 48.12 189 LYS A O 1
ATOM 1461 N N . ASP A 1 190 ? 0.176 16.734 -46.759 1.00 46.03 190 ASP A N 1
ATOM 1462 C CA . ASP A 1 190 ? -0.828 15.664 -46.648 1.00 46.03 190 ASP A CA 1
ATOM 1463 C C . ASP A 1 190 ? -1.859 15.685 -47.798 1.00 46.03 190 ASP A C 1
ATOM 1465 O O . ASP A 1 190 ? -2.437 14.650 -48.126 1.00 46.03 190 ASP A O 1
ATOM 1469 N N . ASN A 1 191 ? -2.037 16.834 -48.464 1.00 46.25 191 ASN A N 1
ATOM 1470 C CA . ASN A 1 191 ? -2.961 17.001 -49.592 1.00 46.25 191 ASN A CA 1
ATOM 1471 C C . ASN A 1 191 ? -2.329 16.748 -50.979 1.00 46.25 191 ASN A C 1
ATOM 1473 O O . ASN A 1 191 ? -3.069 16.568 -51.942 1.00 46.25 191 ASN A O 1
ATOM 1477 N N . LEU A 1 192 ? -0.993 16.712 -51.109 1.00 50.09 192 LEU A N 1
ATOM 1478 C CA . LEU A 1 192 ? -0.296 16.496 -52.397 1.00 50.09 192 LEU A CA 1
ATOM 1479 C C . LEU A 1 192 ? 0.530 15.197 -52.485 1.00 50.09 192 LEU A C 1
ATOM 1481 O O . LEU A 1 192 ? 1.056 14.890 -53.552 1.00 50.09 192 LEU A O 1
ATOM 1485 N N . SER A 1 193 ? 0.644 14.416 -51.407 1.00 44.53 193 SER A N 1
ATOM 1486 C CA . SER A 1 193 ? 1.388 13.139 -51.391 1.00 44.53 193 SER A CA 1
ATOM 1487 C C . SER A 1 193 ? 0.516 11.918 -51.063 1.00 44.53 193 SER A C 1
ATOM 1489 O O . SER A 1 193 ? 0.975 10.894 -50.550 1.00 44.53 193 SER A O 1
ATOM 1491 N N . SER A 1 194 ? -0.757 11.996 -51.437 1.00 44.03 194 SER A N 1
ATOM 1492 C CA . SER A 1 194 ? -1.665 10.865 -51.597 1.00 44.03 194 SER A CA 1
ATOM 1493 C C . SER A 1 194 ? -1.235 10.023 -52.800 1.00 44.03 194 SER A C 1
ATOM 1495 O O . SER A 1 194 ? -1.743 10.235 -53.892 1.00 44.03 194 SER A O 1
ATOM 1497 N N . ASN A 1 195 ? -0.269 9.108 -52.616 1.00 43.88 195 ASN A N 1
ATOM 1498 C CA . ASN A 1 195 ? -0.319 7.778 -53.258 1.00 43.88 195 ASN A CA 1
ATOM 1499 C C . ASN A 1 195 ? 0.786 6.775 -52.863 1.00 43.88 195 ASN A C 1
ATOM 1501 O O . ASN A 1 195 ? 0.683 5.622 -53.268 1.00 43.88 195 ASN A O 1
ATOM 1505 N N . SER A 1 196 ? 1.805 7.112 -52.060 1.00 43.31 196 SER A N 1
ATOM 1506 C CA . SER A 1 196 ? 2.815 6.090 -51.683 1.00 43.31 196 SER A CA 1
ATOM 1507 C C . SER A 1 196 ? 3.388 6.160 -50.263 1.00 43.31 196 SER A C 1
ATOM 1509 O O . SER A 1 196 ? 3.811 5.128 -49.746 1.00 43.31 196 SER A O 1
ATOM 1511 N N . THR A 1 197 ? 3.329 7.300 -49.566 1.00 40.44 197 THR A N 1
ATOM 1512 C CA . THR A 1 197 ? 3.890 7.431 -48.198 1.00 40.44 197 THR A CA 1
ATOM 1513 C C . THR A 1 197 ? 2.838 7.317 -47.084 1.00 40.44 197 THR A C 1
ATOM 1515 O O . THR A 1 197 ? 3.180 7.029 -45.937 1.00 40.44 197 THR A O 1
ATOM 1518 N N . GLN A 1 198 ? 1.545 7.455 -47.413 1.00 39.66 198 GLN A N 1
ATOM 1519 C CA . GLN A 1 198 ? 0.439 7.334 -46.451 1.00 39.66 198 GLN A CA 1
ATOM 1520 C C . GLN A 1 198 ? 0.296 5.928 -45.857 1.00 39.66 198 GLN A C 1
ATOM 1522 O O . GLN A 1 198 ? -0.200 5.810 -44.741 1.00 39.66 198 GLN A O 1
ATOM 1527 N N . HIS A 1 199 ? 0.753 4.866 -46.531 1.00 37.28 199 HIS A N 1
ATOM 1528 C CA . HIS A 1 199 ? 0.605 3.511 -45.991 1.00 37.28 199 HIS A CA 1
ATOM 1529 C C . HIS A 1 199 ? 1.495 3.286 -44.756 1.00 37.28 199 HIS A C 1
ATOM 1531 O O . HIS A 1 199 ? 1.004 2.812 -43.745 1.00 37.28 199 HIS A O 1
ATOM 1537 N N . ASN A 1 200 ? 2.759 3.724 -44.753 1.00 39.28 200 ASN A N 1
ATOM 1538 C CA . ASN A 1 200 ? 3.661 3.440 -43.626 1.00 39.28 200 ASN A CA 1
ATOM 1539 C C . ASN A 1 200 ? 3.485 4.384 -42.420 1.00 39.28 200 ASN A C 1
ATOM 1541 O O . ASN A 1 200 ? 3.609 3.937 -41.283 1.00 39.28 200 ASN A O 1
ATOM 1545 N N . GLN A 1 201 ? 3.152 5.665 -42.630 1.00 39.91 201 GLN A N 1
ATOM 1546 C CA . GLN A 1 201 ? 2.918 6.604 -41.517 1.00 39.91 201 GLN A CA 1
ATOM 1547 C C . GLN A 1 201 ? 1.563 6.388 -40.824 1.00 39.91 201 GLN A C 1
ATOM 1549 O O . GLN A 1 201 ? 1.493 6.491 -39.600 1.00 39.91 201 GLN A O 1
ATOM 1554 N N . SER A 1 202 ? 0.509 6.023 -41.569 1.00 44.34 202 SER A N 1
ATOM 1555 C CA . SER A 1 202 ? -0.788 5.675 -40.967 1.00 44.34 202 SER A CA 1
ATOM 1556 C C . SER A 1 202 ? -0.734 4.358 -40.193 1.00 44.34 202 SER A C 1
ATOM 1558 O O . SER A 1 202 ? -1.336 4.276 -39.128 1.00 44.34 202 SER A O 1
ATOM 1560 N N . ILE A 1 203 ? 0.041 3.369 -40.659 1.00 47.94 203 ILE A N 1
ATOM 1561 C CA . ILE A 1 203 ? 0.246 2.106 -39.937 1.00 47.94 203 ILE A CA 1
ATOM 1562 C C . ILE A 1 203 ? 0.966 2.346 -38.610 1.00 47.94 203 ILE A C 1
ATOM 1564 O O . ILE A 1 203 ? 0.516 1.825 -37.596 1.00 47.94 203 ILE A O 1
ATOM 1568 N N . GLU A 1 204 ? 2.034 3.151 -38.573 1.00 44.12 204 GLU A N 1
ATOM 1569 C CA . GLU A 1 204 ? 2.721 3.443 -37.311 1.00 44.12 204 GLU A CA 1
ATOM 1570 C C . GLU A 1 204 ? 1.813 4.192 -36.327 1.00 44.12 204 GLU A C 1
ATOM 1572 O O . GLU A 1 204 ? 1.658 3.744 -35.197 1.00 44.12 204 GLU A O 1
ATOM 1577 N N . GLU A 1 205 ? 1.180 5.303 -36.720 1.00 45.44 205 GLU A N 1
ATOM 1578 C CA . GLU A 1 205 ? 0.328 6.089 -35.810 1.00 45.44 205 GLU A CA 1
ATOM 1579 C C . GLU A 1 205 ? -0.905 5.302 -35.327 1.00 45.44 205 GLU A C 1
ATOM 1581 O O . GLU A 1 205 ? -1.243 5.364 -34.142 1.00 45.44 205 GLU A O 1
ATOM 1586 N N . GLN A 1 206 ? -1.524 4.488 -36.191 1.00 46.91 206 GLN A N 1
ATOM 1587 C CA . GLN A 1 206 ? -2.587 3.560 -35.788 1.00 46.91 206 GLN A CA 1
ATOM 1588 C C . GLN A 1 206 ? -2.054 2.472 -34.850 1.00 46.91 206 GLN A C 1
ATOM 1590 O O . GLN A 1 206 ? -2.693 2.169 -33.846 1.00 46.91 206 GLN A O 1
ATOM 1595 N N . GLN A 1 207 ? -0.862 1.931 -35.106 1.00 48.03 207 GLN A N 1
ATOM 1596 C CA . GLN A 1 207 ? -0.228 0.937 -34.242 1.00 48.03 207 GLN A CA 1
ATOM 1597 C C . GLN A 1 207 ? 0.102 1.509 -32.854 1.00 48.03 207 GLN A C 1
ATOM 1599 O O . GLN A 1 207 ? -0.150 0.841 -31.855 1.00 48.03 207 GLN A O 1
ATOM 1604 N N . TYR A 1 208 ? 0.578 2.755 -32.755 1.00 51.94 208 TYR A N 1
ATOM 1605 C CA . TYR A 1 208 ? 0.782 3.435 -31.467 1.00 51.94 208 TYR A CA 1
ATOM 1606 C C . TYR A 1 208 ? -0.537 3.650 -30.709 1.00 51.94 208 TYR A C 1
ATOM 1608 O O . TYR A 1 208 ? -0.594 3.417 -29.501 1.00 51.94 208 TYR A O 1
ATOM 1616 N N . HIS A 1 209 ? -1.606 4.061 -31.399 1.00 54.81 209 HIS A N 1
ATOM 1617 C CA . HIS A 1 209 ? -2.907 4.305 -30.769 1.00 54.81 209 HIS A CA 1
ATOM 1618 C C . HIS A 1 209 ? -3.583 3.007 -30.296 1.00 54.81 209 HIS A C 1
ATOM 1620 O O . HIS A 1 209 ? -4.192 2.983 -29.226 1.00 54.81 209 HIS A O 1
ATOM 1626 N N . VAL A 1 210 ? -3.426 1.920 -31.059 1.00 60.69 210 VAL A N 1
ATOM 1627 C CA . VAL A 1 210 ? -3.906 0.578 -30.701 1.00 60.69 210 VAL A CA 1
ATOM 1628 C C . VAL A 1 210 ? -3.123 0.019 -29.511 1.00 60.69 210 VAL A C 1
ATOM 1630 O O . VAL A 1 210 ? -3.748 -0.442 -28.562 1.00 60.69 210 VAL A O 1
ATOM 1633 N N . ILE A 1 211 ? -1.787 0.132 -29.490 1.00 61.12 211 ILE A N 1
ATOM 1634 C CA . ILE A 1 211 ? -0.959 -0.344 -28.364 1.00 61.12 211 ILE A CA 1
ATOM 1635 C C . ILE A 1 211 ? -1.306 0.402 -27.068 1.00 61.12 211 ILE A C 1
ATOM 1637 O O . ILE A 1 211 ? -1.467 -0.227 -26.025 1.00 61.12 211 ILE A O 1
ATOM 1641 N N . HIS A 1 212 ? -1.470 1.728 -27.113 1.00 64.06 212 HIS A N 1
ATOM 1642 C CA . HIS A 1 212 ? -1.839 2.494 -25.919 1.00 64.06 212 HIS A CA 1
ATOM 1643 C C . HIS A 1 212 ? -3.250 2.172 -25.414 1.00 64.06 212 HIS A C 1
ATOM 1645 O O . HIS A 1 212 ? -3.455 2.082 -24.203 1.00 64.06 212 HIS A O 1
ATOM 1651 N N . GLN A 1 213 ? -4.213 1.964 -26.316 1.00 69.69 213 GLN A N 1
ATOM 1652 C CA . GLN A 1 213 ? -5.551 1.506 -25.934 1.00 69.69 213 GLN A CA 1
ATOM 1653 C C . GLN A 1 213 ? -5.517 0.096 -25.343 1.00 69.69 213 GLN A C 1
ATOM 1655 O O . GLN A 1 213 ? -6.175 -0.161 -24.338 1.00 69.69 213 GLN A O 1
ATOM 1660 N N . GLU A 1 214 ? -4.731 -0.810 -25.918 1.00 72.25 214 GLU A N 1
ATOM 1661 C CA . GLU A 1 214 ? -4.565 -2.170 -25.411 1.00 72.25 214 GLU A CA 1
ATOM 1662 C C . GLU A 1 214 ? -3.930 -2.172 -24.011 1.00 72.25 214 GLU A C 1
ATOM 1664 O O . GLU A 1 214 ? -4.430 -2.842 -23.108 1.00 72.25 214 GLU A O 1
ATOM 1669 N N . GLU A 1 215 ? -2.901 -1.355 -23.771 1.00 72.81 215 GLU A N 1
ATOM 1670 C CA . GLU A 1 215 ? -2.278 -1.194 -22.450 1.00 72.81 215 GLU A CA 1
ATOM 1671 C C . GLU A 1 215 ? -3.245 -0.615 -21.411 1.00 72.81 215 GLU A C 1
ATOM 1673 O O . GLU A 1 215 ? -3.328 -1.129 -20.292 1.00 72.81 215 GLU A O 1
ATOM 1678 N N . GLN A 1 216 ? -4.024 0.405 -21.780 1.00 77.12 216 GLN A N 1
ATOM 1679 C CA . GLN A 1 216 ? -5.057 0.970 -20.908 1.00 77.12 216 GLN A CA 1
ATOM 1680 C C . GLN A 1 216 ? -6.157 -0.045 -20.591 1.00 77.12 216 GLN A C 1
ATOM 1682 O O . GLN A 1 216 ? -6.550 -0.179 -19.433 1.00 77.12 216 GLN A O 1
ATOM 1687 N N . ASN A 1 217 ? -6.624 -0.798 -21.586 1.00 81.19 217 ASN A N 1
ATOM 1688 C CA . ASN A 1 217 ? -7.632 -1.837 -21.394 1.00 81.19 217 ASN A CA 1
ATOM 1689 C C . ASN A 1 217 ? -7.112 -2.952 -20.484 1.00 81.19 217 ASN A C 1
ATOM 1691 O O . ASN A 1 217 ? -7.815 -3.363 -19.563 1.00 81.19 217 ASN A O 1
ATOM 1695 N N . THR A 1 218 ? -5.863 -3.379 -20.679 1.00 80.81 218 THR A N 1
ATOM 1696 C CA . THR A 1 218 ? -5.216 -4.389 -19.831 1.00 80.81 218 THR A CA 1
ATOM 1697 C C . THR A 1 218 ? -5.118 -3.905 -18.383 1.00 80.81 218 THR A C 1
ATOM 1699 O O . THR A 1 218 ? -5.420 -4.649 -17.452 1.00 80.81 218 THR A O 1
ATOM 1702 N N . MET A 1 219 ? -4.748 -2.637 -18.177 1.00 82.06 219 MET A N 1
ATOM 1703 C CA . MET A 1 219 ? -4.682 -2.024 -16.850 1.00 82.06 219 MET A CA 1
ATOM 1704 C C . MET A 1 219 ? -6.064 -1.920 -16.191 1.00 82.06 219 MET A C 1
ATOM 1706 O O . MET A 1 219 ? -6.201 -2.263 -15.020 1.00 82.06 219 MET A O 1
ATOM 1710 N N . ASN A 1 220 ? -7.092 -1.496 -16.929 1.00 84.44 220 ASN A N 1
ATOM 1711 C CA . ASN A 1 220 ? -8.464 -1.396 -16.423 1.00 84.44 220 ASN A CA 1
ATOM 1712 C C . ASN A 1 220 ? -9.043 -2.771 -16.071 1.00 84.44 220 ASN A C 1
ATOM 1714 O O . ASN A 1 220 ? -9.710 -2.926 -15.044 1.00 84.44 220 ASN A O 1
ATOM 1718 N N . GLN A 1 221 ? -8.762 -3.780 -16.897 1.00 86.12 221 GLN A N 1
ATOM 1719 C CA . GLN A 1 221 ? -9.158 -5.156 -16.631 1.00 86.12 221 GLN A CA 1
ATOM 1720 C C . GLN A 1 221 ? -8.463 -5.693 -15.378 1.00 86.12 221 GLN A C 1
ATOM 1722 O O . GLN A 1 221 ? -9.128 -6.259 -14.516 1.00 86.12 221 GLN A O 1
ATOM 1727 N N . TRP A 1 222 ? -7.157 -5.453 -15.232 1.00 86.50 222 TRP A N 1
ATOM 1728 C CA . TRP A 1 222 ? -6.417 -5.799 -14.018 1.00 86.50 222 TRP A CA 1
ATOM 1729 C C . TRP A 1 222 ? -6.997 -5.114 -12.773 1.00 86.50 222 TRP A C 1
ATOM 1731 O O . TRP A 1 222 ? -7.210 -5.786 -11.767 1.00 86.50 222 TRP A O 1
ATOM 1741 N N . LEU A 1 223 ? -7.324 -3.817 -12.850 1.00 86.31 223 LEU A N 1
ATOM 1742 C CA . LEU A 1 223 ? -7.958 -3.075 -11.752 1.00 86.31 223 LEU A CA 1
ATOM 1743 C C . LEU A 1 223 ? -9.308 -3.676 -11.337 1.00 86.31 223 LEU A C 1
ATOM 1745 O O . LEU A 1 223 ? -9.658 -3.672 -10.159 1.00 86.31 223 LEU A O 1
ATOM 1749 N N . SER A 1 224 ? -10.067 -4.168 -12.315 1.00 84.94 224 SER A N 1
ATOM 1750 C CA . SER A 1 224 ? -11.394 -4.748 -12.097 1.00 84.94 224 SER A CA 1
ATOM 1751 C C . SER A 1 224 ? -11.332 -6.166 -11.520 1.00 84.94 224 SER A C 1
ATOM 1753 O O . SER A 1 224 ? -12.296 -6.619 -10.915 1.00 84.94 224 SER A O 1
ATOM 1755 N N . ASP A 1 225 ? -10.204 -6.857 -11.697 1.00 86.44 225 ASP A N 1
ATOM 1756 C CA . ASP A 1 225 ? -9.984 -8.252 -11.299 1.00 86.44 225 ASP A CA 1
ATOM 1757 C C . ASP A 1 225 ? -9.024 -8.380 -10.092 1.00 86.44 225 ASP A C 1
ATOM 1759 O O . ASP A 1 225 ? -8.383 -9.418 -9.871 1.00 86.44 225 ASP A O 1
ATOM 1763 N N . LEU A 1 226 ? -8.891 -7.302 -9.308 1.00 90.94 226 LEU A N 1
ATOM 1764 C CA . LEU A 1 226 ? -8.099 -7.293 -8.082 1.00 90.94 226 LEU A CA 1
ATOM 1765 C C . LEU A 1 226 ? -8.742 -8.188 -7.023 1.00 90.94 226 LEU A C 1
ATOM 1767 O O . LEU A 1 226 ? -9.909 -8.032 -6.672 1.00 90.94 226 LEU A O 1
ATOM 1771 N N . ASP A 1 227 ? -7.944 -9.093 -6.463 1.00 92.69 227 ASP A N 1
ATOM 1772 C CA . ASP A 1 227 ? -8.368 -9.875 -5.308 1.00 92.69 227 ASP A CA 1
ATOM 1773 C C . ASP A 1 227 ? -8.299 -9.031 -4.028 1.00 92.69 227 ASP A C 1
ATOM 1775 O O . ASP A 1 227 ? -7.395 -8.205 -3.837 1.00 92.69 227 ASP A O 1
ATOM 1779 N N . HIS A 1 228 ? -9.244 -9.283 -3.126 1.00 94.56 228 HIS A N 1
ATOM 1780 C CA . HIS A 1 228 ? -9.230 -8.760 -1.772 1.00 94.56 228 HIS A CA 1
ATOM 1781 C C . HIS A 1 228 ? -9.142 -9.923 -0.791 1.00 94.56 228 HIS A C 1
ATOM 1783 O O . HIS A 1 228 ? -10.053 -10.746 -0.690 1.00 94.56 228 HIS A O 1
ATOM 1789 N N . VAL A 1 229 ? -8.037 -9.969 -0.047 1.00 97.25 229 VAL A N 1
ATOM 1790 C CA . VAL A 1 229 ? -7.793 -11.010 0.951 1.00 97.25 229 VAL A CA 1
ATOM 1791 C C . VAL A 1 229 ? -8.120 -10.470 2.335 1.00 97.25 229 VAL A C 1
ATOM 1793 O O . VAL A 1 229 ? -7.439 -9.571 2.851 1.00 97.25 229 VAL A O 1
ATOM 1796 N N . SER A 1 230 ? -9.147 -11.044 2.958 1.00 97.38 230 SER A N 1
ATOM 1797 C CA . SER A 1 230 ? -9.476 -10.769 4.352 1.00 97.38 230 SER A CA 1
ATOM 1798 C C . SER A 1 230 ? -8.462 -11.478 5.260 1.00 97.38 230 SER A C 1
ATOM 1800 O O . SER A 1 230 ? -7.989 -12.572 4.952 1.00 97.38 230 SER A O 1
ATOM 1802 N N . VAL A 1 231 ? -8.060 -10.824 6.355 1.00 97.06 231 VAL A N 1
ATOM 1803 C CA . VAL A 1 231 ? -7.104 -11.382 7.325 1.00 97.06 231 VAL A CA 1
ATOM 1804 C C . VAL A 1 231 ? -7.659 -11.193 8.726 1.00 97.06 231 VAL A C 1
ATOM 1806 O O . VAL A 1 231 ? -7.689 -10.065 9.233 1.00 97.06 231 VAL A O 1
ATOM 1809 N N . THR A 1 232 ? -8.057 -12.286 9.366 1.00 95.25 232 THR A N 1
ATOM 1810 C CA . THR A 1 232 ? -8.630 -12.312 10.719 1.00 95.25 232 THR A CA 1
ATOM 1811 C C . THR A 1 232 ? -7.746 -13.129 11.665 1.00 95.25 232 THR A C 1
ATOM 1813 O O . THR A 1 232 ? -6.891 -13.908 11.242 1.00 95.25 232 THR A O 1
ATOM 1816 N N . LEU A 1 233 ? -7.871 -12.885 12.972 1.00 91.25 233 LEU A N 1
ATOM 1817 C CA . LEU A 1 233 ? -7.209 -13.707 13.987 1.00 91.25 233 LEU A CA 1
ATOM 1818 C C . LEU A 1 233 ? -8.017 -14.994 14.164 1.00 91.25 233 LEU A C 1
ATOM 1820 O O . LEU A 1 233 ? -9.219 -14.921 14.409 1.00 91.25 233 LEU A O 1
ATOM 1824 N N . ALA A 1 234 ? -7.364 -16.151 14.069 1.00 86.25 234 ALA A N 1
ATOM 1825 C CA . ALA A 1 234 ? -8.009 -17.415 14.398 1.00 86.25 234 ALA A CA 1
ATOM 1826 C C . ALA A 1 234 ? -8.270 -17.493 15.913 1.00 86.25 234 ALA A C 1
ATOM 1828 O O . ALA A 1 234 ? -7.437 -17.066 16.719 1.00 86.25 234 ALA A O 1
ATOM 1829 N N . LEU A 1 235 ? -9.428 -18.040 16.294 1.00 70.69 235 LEU A N 1
ATOM 1830 C CA . LEU A 1 235 ? -9.868 -18.138 17.693 1.00 70.69 235 LEU A CA 1
ATOM 1831 C C . LEU A 1 235 ? -8.989 -19.090 18.518 1.00 70.69 235 LEU A C 1
ATOM 1833 O O . LEU A 1 235 ? -8.793 -18.881 19.716 1.00 70.69 235 LEU A O 1
ATOM 1837 N N . GLU A 1 236 ? -8.420 -20.108 17.875 1.00 69.25 236 GLU A N 1
ATOM 1838 C CA . GLU A 1 236 ? -7.629 -21.142 18.532 1.00 69.25 236 GLU A CA 1
ATOM 1839 C C . GLU A 1 236 ? -6.127 -20.917 18.322 1.00 69.25 236 GLU A C 1
ATOM 1841 O O . GLU A 1 236 ? -5.632 -20.772 17.201 1.00 69.25 236 GLU A O 1
ATOM 1846 N N . LYS A 1 237 ? -5.373 -20.887 19.429 1.00 64.88 237 LYS A N 1
ATOM 1847 C CA . LYS A 1 237 ? -3.906 -20.908 19.386 1.00 64.88 237 LYS A CA 1
ATOM 1848 C C . LYS A 1 237 ? -3.444 -22.355 19.257 1.00 64.88 237 LYS A C 1
ATOM 1850 O O . LYS A 1 237 ? -3.491 -23.096 20.238 1.00 64.88 237 LYS A O 1
ATOM 1855 N N . GLU A 1 238 ? -2.968 -22.734 18.080 1.00 60.09 238 GLU A N 1
ATOM 1856 C CA . GLU A 1 238 ? -2.442 -24.075 17.816 1.00 60.09 238 GLU A CA 1
ATOM 1857 C C . GLU A 1 238 ? -1.007 -24.257 18.351 1.00 60.09 238 GLU A C 1
ATOM 1859 O O . GLU A 1 238 ? -0.256 -23.294 18.538 1.00 60.09 238 GLU A O 1
ATOM 1864 N N . GLY A 1 239 ? -0.612 -25.514 18.593 1.00 58.12 239 GLY A N 1
ATOM 1865 C CA . GLY A 1 239 ? 0.739 -25.921 19.006 1.00 58.12 239 GLY A CA 1
ATOM 1866 C C . GLY A 1 239 ? 0.807 -26.561 20.400 1.00 58.12 239 GLY A C 1
ATOM 1867 O O . GLY A 1 239 ? 0.398 -25.960 21.390 1.00 58.12 239 GLY A O 1
ATOM 1868 N N . PHE A 1 240 ? 1.382 -27.768 20.477 1.00 53.88 240 PHE A N 1
ATOM 1869 C CA . PHE A 1 240 ? 1.429 -28.596 21.694 1.00 53.88 240 PHE A CA 1
ATOM 1870 C C . PHE A 1 240 ? 2.402 -28.067 22.773 1.00 53.88 240 PHE A C 1
ATOM 1872 O O . PHE A 1 240 ? 2.049 -28.052 23.947 1.00 53.88 240 PHE A O 1
ATOM 1879 N N . LEU A 1 241 ? 3.587 -27.559 22.390 1.00 51.44 241 LEU A N 1
ATOM 1880 C CA . LEU A 1 241 ? 4.548 -26.913 23.315 1.00 51.44 241 LEU A CA 1
ATOM 1881 C C . LEU A 1 241 ? 4.615 -25.383 23.183 1.00 51.44 241 LEU A C 1
ATOM 1883 O O . LEU A 1 241 ? 4.934 -24.693 24.148 1.00 51.44 241 LEU A O 1
ATOM 1887 N N . PHE A 1 242 ? 4.317 -24.834 22.001 1.00 58.78 242 PHE A N 1
ATOM 1888 C CA . PHE A 1 242 ? 4.394 -23.396 21.734 1.00 58.78 242 PHE A CA 1
ATOM 1889 C C . PHE A 1 242 ? 3.141 -22.924 21.004 1.00 58.78 242 PHE A C 1
ATOM 1891 O O . PHE A 1 242 ? 3.046 -23.004 19.776 1.00 58.78 242 PHE A O 1
ATOM 1898 N N . LYS A 1 243 ? 2.195 -22.390 21.781 1.00 68.75 243 LYS A N 1
ATOM 1899 C CA . LYS A 1 243 ? 0.991 -21.747 21.256 1.00 68.75 243 LYS A CA 1
ATOM 1900 C C . LYS A 1 243 ? 1.378 -20.587 20.338 1.00 68.75 243 LYS A C 1
ATOM 1902 O O . LYS A 1 243 ? 1.976 -19.591 20.777 1.00 68.75 243 LYS A O 1
ATOM 1907 N N . HIS A 1 244 ? 1.045 -20.717 19.061 1.00 75.56 244 HIS A N 1
ATOM 1908 C CA . HIS A 1 244 ? 1.220 -19.677 18.058 1.00 75.56 244 HIS A CA 1
ATOM 1909 C C . HIS A 1 244 ? -0.134 -19.118 17.622 1.00 75.56 244 HIS A C 1
ATOM 1911 O O . HIS A 1 244 ? -1.179 -19.724 17.834 1.00 75.56 244 HIS A O 1
ATOM 1917 N N . VAL A 1 245 ? -0.102 -17.898 17.088 1.00 85.56 245 VAL A N 1
ATOM 1918 C CA . VAL A 1 245 ? -1.287 -17.233 16.546 1.00 85.56 245 VAL A CA 1
ATOM 1919 C C . VAL A 1 245 ? -1.362 -17.566 15.067 1.00 85.56 245 VAL A C 1
ATOM 1921 O O . VAL A 1 245 ? -0.410 -17.286 14.327 1.00 85.56 245 VAL A O 1
ATOM 1924 N N . ASN A 1 246 ? -2.488 -18.143 14.667 1.00 90.31 246 ASN A N 1
ATOM 1925 C CA . ASN A 1 246 ? -2.838 -18.337 13.274 1.00 90.31 246 ASN A CA 1
ATOM 1926 C C . ASN A 1 246 ? -3.710 -17.184 12.786 1.00 90.31 246 ASN A C 1
ATOM 1928 O O . ASN A 1 246 ? -4.472 -16.573 13.540 1.00 90.31 246 ASN A O 1
ATOM 1932 N N . TYR A 1 247 ? -3.558 -16.891 11.506 1.00 93.94 247 TYR A N 1
ATOM 1933 C CA . TYR A 1 247 ? -4.357 -15.937 10.769 1.00 93.94 247 TYR A CA 1
ATOM 1934 C C . TYR A 1 247 ? -5.189 -16.710 9.769 1.00 93.94 247 TYR A C 1
ATOM 1936 O O . TYR A 1 247 ? -4.664 -17.531 9.015 1.00 93.94 247 TYR A O 1
ATOM 1944 N N . GLU A 1 248 ? -6.478 -16.438 9.782 1.00 95.44 248 GLU A N 1
ATOM 1945 C CA . GLU A 1 248 ? -7.396 -16.937 8.783 1.00 95.44 248 GLU A CA 1
ATOM 1946 C C . GLU A 1 248 ? -7.381 -15.967 7.602 1.00 95.44 248 GLU A C 1
ATOM 1948 O O . GLU A 1 248 ? -7.555 -14.757 7.768 1.00 95.44 248 GLU A O 1
ATOM 1953 N N . LEU A 1 249 ? -7.071 -16.510 6.427 1.00 96.94 249 LEU A N 1
ATOM 1954 C CA . LEU A 1 249 ? -7.007 -15.786 5.168 1.00 96.94 249 LEU A CA 1
ATOM 1955 C C . LEU A 1 249 ? -8.145 -16.255 4.285 1.00 96.94 249 LEU A C 1
ATOM 1957 O O . LEU A 1 249 ? -8.245 -17.450 4.009 1.00 96.94 249 LEU A O 1
ATOM 1961 N N . GLU A 1 250 ? -8.956 -15.317 3.819 1.00 97.38 250 GLU A N 1
ATOM 1962 C CA . GLU A 1 250 ? -10.042 -15.591 2.886 1.00 97.38 250 GLU A CA 1
ATOM 1963 C C . GLU A 1 250 ? -9.826 -14.780 1.613 1.00 97.38 250 GLU A C 1
ATOM 1965 O O . GLU A 1 250 ? -9.815 -13.549 1.651 1.00 97.38 250 GLU A O 1
ATOM 1970 N N . SER A 1 251 ? -9.613 -15.476 0.496 1.00 96.62 251 SER A N 1
ATOM 1971 C CA . SER A 1 251 ? -9.510 -14.868 -0.831 1.00 96.62 251 SER A CA 1
ATOM 1972 C C . SER A 1 251 ? -10.871 -14.925 -1.509 1.00 96.62 251 SER A C 1
ATOM 1974 O O . SER A 1 251 ? -11.432 -16.007 -1.710 1.00 96.62 251 SER A O 1
ATOM 1976 N N . GLN A 1 252 ? -11.388 -13.759 -1.893 1.00 90.56 252 GLN A N 1
ATOM 1977 C CA . GLN A 1 252 ? -12.655 -13.664 -2.615 1.00 90.56 252 GLN A CA 1
ATOM 1978 C C . GLN A 1 252 ? -12.525 -14.243 -4.026 1.00 90.56 252 GLN A C 1
ATOM 1980 O O . GLN A 1 252 ? -13.399 -14.985 -4.478 1.00 90.56 252 GLN A O 1
ATOM 1985 N N . LYS A 1 253 ? -11.406 -13.959 -4.703 1.00 91.50 253 LYS A N 1
ATOM 1986 C CA . LYS A 1 253 ? -11.146 -14.420 -6.069 1.00 91.50 253 LYS A CA 1
ATOM 1987 C C . LYS A 1 253 ? -10.918 -15.927 -6.146 1.00 91.50 253 LYS A C 1
ATOM 1989 O O . LYS A 1 253 ? -11.496 -16.593 -7.002 1.00 91.50 253 LYS A O 1
ATOM 1994 N N . LEU A 1 254 ? -10.097 -16.476 -5.249 1.00 93.56 254 LEU A N 1
ATOM 1995 C CA . LEU A 1 254 ? -9.775 -17.908 -5.229 1.00 93.56 254 LEU A CA 1
ATOM 1996 C C . LEU A 1 254 ? -10.847 -18.746 -4.525 1.00 93.56 254 LEU A C 1
ATOM 1998 O O . LEU A 1 254 ? -10.779 -19.973 -4.578 1.00 93.56 254 LEU A O 1
ATOM 2002 N N . LYS A 1 255 ? -11.827 -18.101 -3.871 1.00 94.38 255 LYS A N 1
ATOM 2003 C CA . LYS A 1 255 ? -12.870 -18.752 -3.062 1.00 94.38 255 LYS A CA 1
ATOM 2004 C C . LYS A 1 255 ? -12.269 -19.734 -2.057 1.00 94.38 255 LYS A C 1
ATOM 2006 O O . LYS A 1 255 ? -12.777 -20.838 -1.856 1.00 94.38 255 LYS A O 1
ATOM 2011 N N . SER A 1 256 ? -11.146 -19.342 -1.465 1.00 95.62 256 SER A N 1
ATOM 2012 C CA . SER A 1 256 ? -10.361 -20.177 -0.567 1.00 95.62 256 SER A CA 1
ATOM 2013 C C . SER A 1 256 ? -10.286 -19.558 0.816 1.00 95.62 256 SER A C 1
ATOM 2015 O O . SER A 1 256 ? -10.265 -18.337 0.978 1.00 95.62 256 SER A O 1
ATOM 2017 N N . LYS A 1 257 ? -10.218 -20.434 1.817 1.00 95.38 257 LYS A N 1
ATOM 2018 C CA . LYS A 1 257 ? -10.089 -20.069 3.219 1.00 95.38 257 LYS A CA 1
ATOM 2019 C C . LYS A 1 257 ? -9.018 -20.940 3.861 1.00 95.38 257 LYS A C 1
ATOM 2021 O O . LYS A 1 257 ? -9.155 -22.161 3.884 1.00 95.38 257 LYS A O 1
ATOM 2026 N N . VAL A 1 258 ? -7.929 -20.329 4.319 1.00 95.00 258 VAL A N 1
ATOM 2027 C CA . VAL A 1 258 ? -6.738 -21.048 4.799 1.00 95.00 258 VAL A CA 1
ATOM 2028 C C . VAL A 1 258 ? -6.187 -20.445 6.084 1.00 95.00 258 VAL A C 1
ATOM 2030 O O . VAL A 1 258 ? -6.292 -19.244 6.320 1.00 95.00 258 VAL A O 1
ATOM 2033 N N . LEU A 1 259 ? -5.545 -21.280 6.901 1.00 93.31 259 LEU A N 1
ATOM 2034 C CA . LEU A 1 259 ? -4.845 -20.848 8.109 1.00 93.31 259 LEU A CA 1
ATOM 2035 C C . LEU A 1 259 ? -3.349 -20.696 7.834 1.00 93.31 259 LEU A C 1
ATOM 2037 O O . LEU A 1 259 ? -2.707 -21.592 7.278 1.00 93.31 259 LEU A O 1
ATOM 2041 N N . ARG A 1 260 ? -2.784 -19.552 8.225 1.00 94.00 260 ARG A N 1
ATOM 2042 C CA . ARG A 1 260 ? -1.353 -19.249 8.104 1.00 94.00 260 ARG A CA 1
ATOM 2043 C C . ARG A 1 260 ? -0.841 -18.579 9.361 1.00 94.00 260 ARG A C 1
ATOM 2045 O O . ARG A 1 260 ? -1.456 -17.652 9.876 1.00 94.00 260 ARG A O 1
ATOM 2052 N N . ARG A 1 261 ? 0.339 -18.971 9.825 1.00 91.94 261 ARG A N 1
ATOM 2053 C CA . ARG A 1 261 ? 1.033 -18.286 10.931 1.00 91.94 261 ARG A CA 1
ATOM 2054 C C . ARG A 1 261 ? 2.008 -17.242 10.407 1.00 91.94 261 ARG A C 1
ATOM 2056 O O . ARG A 1 261 ? 2.429 -17.278 9.254 1.00 91.94 261 ARG A O 1
ATOM 2063 N N . PHE A 1 262 ? 2.468 -16.352 11.286 1.00 92.75 262 PHE A N 1
ATOM 2064 C CA . PHE A 1 262 ? 3.443 -15.311 10.926 1.00 92.75 262 PHE A CA 1
ATOM 2065 C C . PHE A 1 262 ? 4.712 -15.859 10.243 1.00 92.75 262 PHE A C 1
ATOM 2067 O O . PHE A 1 262 ? 5.212 -15.251 9.303 1.00 92.75 262 PHE A O 1
ATOM 2074 N N . SER A 1 263 ? 5.241 -17.008 10.676 1.00 91.94 263 SER A N 1
ATOM 2075 C CA . SER A 1 263 ? 6.425 -17.601 10.034 1.00 91.94 263 SER A CA 1
ATOM 2076 C C . SER A 1 263 ? 6.163 -18.103 8.612 1.00 91.94 263 SER A C 1
ATOM 2078 O O . SER A 1 263 ? 7.103 -18.198 7.830 1.00 91.94 263 SER A O 1
ATOM 2080 N N . ASP A 1 264 ? 4.912 -18.395 8.257 1.00 94.88 264 ASP A N 1
ATOM 2081 C CA . ASP A 1 264 ? 4.562 -18.768 6.887 1.00 94.88 264 ASP A CA 1
ATOM 2082 C C . ASP A 1 264 ? 4.580 -17.532 5.980 1.00 94.88 264 ASP A C 1
ATOM 2084 O O . ASP A 1 264 ? 5.114 -17.597 4.877 1.00 94.88 264 ASP A O 1
ATOM 2088 N N . PHE A 1 265 ? 4.083 -16.390 6.473 1.00 96.75 265 PHE A N 1
ATOM 2089 C CA . PHE A 1 265 ? 4.223 -15.095 5.795 1.00 96.75 265 PHE A CA 1
ATOM 2090 C C . PHE A 1 265 ? 5.686 -14.698 5.614 1.00 96.75 265 PHE A C 1
ATOM 2092 O O . PHE A 1 265 ? 6.061 -14.226 4.546 1.00 96.75 265 PHE A O 1
ATOM 2099 N N . TRP A 1 266 ? 6.511 -14.907 6.644 1.00 95.56 266 TRP A N 1
ATOM 2100 C CA . TRP A 1 266 ? 7.948 -14.648 6.571 1.00 95.56 266 TRP A CA 1
ATOM 2101 C C . TRP A 1 266 ? 8.611 -15.446 5.451 1.00 95.56 266 TRP A C 1
ATOM 2103 O O . TRP A 1 266 ? 9.314 -14.878 4.624 1.00 95.56 266 TRP A O 1
ATOM 2113 N N . TRP A 1 267 ? 8.321 -16.747 5.384 1.00 95.12 267 TRP A N 1
ATOM 2114 C CA . TRP A 1 267 ? 8.805 -17.595 4.301 1.00 95.12 267 TRP A CA 1
ATOM 2115 C C . TRP A 1 267 ? 8.345 -17.095 2.925 1.00 95.12 267 TRP A C 1
ATOM 2117 O O . TRP A 1 267 ? 9.163 -17.010 2.013 1.00 95.12 267 TRP A O 1
ATOM 2127 N N . LEU A 1 268 ? 7.063 -16.740 2.774 1.00 97.12 268 LEU A N 1
ATOM 2128 C CA . LEU A 1 268 ? 6.546 -16.211 1.510 1.00 97.12 268 LEU A CA 1
ATOM 2129 C C . LEU A 1 268 ? 7.316 -14.949 1.101 1.00 97.12 268 LEU A C 1
ATOM 2131 O O . LEU A 1 268 ? 7.783 -14.853 -0.028 1.00 97.12 268 LEU A O 1
ATOM 2135 N N . TRP A 1 269 ? 7.495 -14.011 2.028 1.00 97.25 269 TRP A N 1
ATOM 2136 C CA . TRP A 1 269 ? 8.239 -12.775 1.794 1.00 97.25 269 TRP A CA 1
ATOM 2137 C C . TRP A 1 269 ? 9.685 -13.034 1.350 1.00 97.25 269 TRP A C 1
ATOM 2139 O O . TRP A 1 269 ? 10.124 -12.456 0.359 1.00 97.25 269 TRP A O 1
ATOM 2149 N N . GLU A 1 270 ? 10.402 -13.954 2.002 1.00 96.06 270 GLU A N 1
ATOM 2150 C CA . GLU A 1 270 ? 11.768 -14.330 1.608 1.00 96.06 270 GLU A CA 1
ATOM 2151 C C . GLU A 1 270 ? 11.835 -14.956 0.210 1.00 96.06 270 GLU A C 1
ATOM 2153 O O . GLU A 1 270 ? 12.749 -14.656 -0.559 1.00 96.06 270 GLU A O 1
ATOM 2158 N N . VAL A 1 271 ? 10.874 -15.820 -0.135 1.00 95.88 271 VAL A N 1
ATOM 2159 C CA . VAL A 1 271 ? 10.794 -16.423 -1.474 1.00 95.88 271 VAL A CA 1
ATOM 2160 C C . VAL A 1 271 ? 10.536 -15.350 -2.527 1.00 95.88 271 VAL A C 1
ATOM 2162 O O . VAL A 1 271 ? 11.210 -15.334 -3.557 1.00 95.88 271 VAL A O 1
ATOM 2165 N N . LEU A 1 272 ? 9.604 -14.431 -2.265 1.00 97.38 272 LEU A N 1
ATOM 2166 C CA . LEU A 1 272 ? 9.279 -13.350 -3.191 1.00 97.38 272 LEU A CA 1
ATOM 2167 C C . LEU A 1 272 ? 10.470 -12.414 -3.412 1.00 97.38 272 LEU A C 1
ATOM 2169 O O . LEU A 1 272 ? 10.747 -12.078 -4.559 1.00 97.38 272 LEU A O 1
ATOM 2173 N N . LEU A 1 273 ? 11.210 -12.051 -2.358 1.00 96.75 273 LEU A N 1
ATOM 2174 C CA . LEU A 1 273 ? 12.403 -11.201 -2.478 1.00 96.75 273 LEU A CA 1
ATOM 2175 C C . LEU A 1 273 ? 13.473 -11.808 -3.391 1.00 96.75 273 LEU A C 1
ATOM 2177 O O . LEU A 1 273 ? 14.125 -11.080 -4.132 1.00 96.75 273 LEU A O 1
ATOM 2181 N N . LYS A 1 274 ? 13.644 -13.134 -3.351 1.00 96.44 274 LYS A N 1
ATOM 2182 C CA . LYS A 1 274 ? 14.591 -13.846 -4.222 1.00 96.44 274 LYS A CA 1
ATOM 2183 C C . LYS A 1 274 ? 14.079 -13.958 -5.657 1.00 96.44 274 LYS A C 1
ATOM 2185 O O . LYS A 1 274 ? 14.832 -13.721 -6.593 1.00 96.44 274 LYS A O 1
ATOM 2190 N N . ARG A 1 275 ? 12.793 -14.282 -5.823 1.00 96.69 275 ARG A N 1
ATOM 2191 C CA . ARG A 1 275 ? 12.157 -14.462 -7.137 1.00 96.69 275 ARG A CA 1
ATOM 2192 C C . ARG A 1 275 ? 11.957 -13.153 -7.907 1.00 96.69 275 ARG A C 1
ATOM 2194 O O . ARG A 1 275 ? 11.852 -13.217 -9.126 1.00 96.69 275 ARG A O 1
ATOM 2201 N N . TYR A 1 276 ? 11.852 -12.012 -7.222 1.00 96.94 276 TYR A N 1
ATOM 2202 C CA . TYR A 1 276 ? 11.455 -10.724 -7.807 1.00 96.94 276 TYR A CA 1
ATOM 2203 C C . TYR A 1 276 ? 12.279 -9.531 -7.263 1.00 96.94 276 TYR A C 1
ATOM 2205 O O . TYR A 1 276 ? 11.703 -8.586 -6.717 1.00 96.94 276 TYR A O 1
ATOM 2213 N N . PRO A 1 277 ? 13.619 -9.522 -7.415 1.00 95.50 277 PRO A N 1
ATOM 2214 C CA . PRO A 1 277 ? 14.503 -8.509 -6.823 1.00 95.50 277 PRO A CA 1
ATOM 2215 C C . PRO A 1 277 ? 14.302 -7.094 -7.389 1.00 95.50 277 PRO A C 1
ATOM 2217 O O . PRO A 1 277 ? 14.647 -6.113 -6.736 1.00 95.50 277 PRO A O 1
ATOM 2220 N N . PHE A 1 278 ? 13.728 -6.976 -8.589 1.00 93.44 278 PHE A N 1
ATOM 2221 C CA . PHE A 1 278 ? 13.466 -5.697 -9.260 1.00 93.44 278 PHE A CA 1
ATOM 2222 C C . PHE A 1 278 ? 12.006 -5.237 -9.147 1.00 93.44 278 PHE A C 1
ATOM 2224 O O . PHE A 1 278 ? 11.601 -4.285 -9.815 1.00 93.44 278 PHE A O 1
ATOM 2231 N N . ARG A 1 279 ? 11.195 -5.900 -8.311 1.00 94.44 279 ARG A N 1
ATOM 2232 C CA . ARG A 1 279 ? 9.807 -5.506 -8.037 1.00 94.44 279 ARG A CA 1
ATOM 2233 C C . ARG A 1 279 ? 9.657 -5.024 -6.601 1.00 94.44 279 ARG A C 1
ATOM 2235 O O . ARG A 1 279 ? 10.348 -5.474 -5.693 1.00 94.44 279 ARG A O 1
ATOM 2242 N N . MET A 1 280 ? 8.716 -4.110 -6.385 1.00 92.94 280 MET A N 1
ATOM 2243 C CA . MET A 1 280 ? 8.414 -3.620 -5.043 1.00 92.94 280 MET A CA 1
ATOM 2244 C C . MET A 1 280 ? 7.676 -4.696 -4.245 1.00 92.94 280 MET A C 1
ATOM 2246 O O . MET A 1 280 ? 6.540 -5.041 -4.566 1.00 92.94 280 MET A O 1
ATOM 2250 N N . ILE A 1 281 ? 8.313 -5.192 -3.184 1.00 95.06 281 ILE A N 1
ATOM 2251 C CA . ILE A 1 281 ? 7.709 -6.132 -2.238 1.00 95.06 281 ILE A CA 1
ATOM 2252 C C . ILE A 1 281 ? 7.520 -5.413 -0.898 1.00 95.06 281 ILE A C 1
ATOM 2254 O O . ILE A 1 281 ? 8.497 -4.921 -0.327 1.00 95.06 281 ILE A O 1
ATOM 2258 N N . PRO A 1 282 ? 6.286 -5.334 -0.371 1.00 94.75 282 PRO A N 1
ATOM 2259 C CA . PRO A 1 282 ? 6.024 -4.676 0.903 1.00 94.75 282 PRO A CA 1
ATOM 2260 C C . PRO A 1 282 ? 6.745 -5.386 2.054 1.00 94.75 282 PRO A C 1
ATOM 2262 O O . PRO A 1 282 ? 6.853 -6.612 2.090 1.00 94.75 282 PRO A O 1
ATOM 2265 N N . GLY A 1 283 ? 7.221 -4.608 3.025 1.00 92.31 283 GLY A N 1
ATOM 2266 C CA . GLY A 1 283 ? 7.818 -5.145 4.245 1.00 92.31 283 GLY A CA 1
ATOM 2267 C C . GLY A 1 283 ? 6.788 -5.838 5.142 1.00 92.31 283 GLY A C 1
ATOM 2268 O O . GLY A 1 283 ? 5.619 -5.449 5.199 1.00 92.31 283 GLY A O 1
ATOM 2269 N N . LEU A 1 284 ? 7.235 -6.851 5.885 1.00 93.88 284 LEU A N 1
ATOM 2270 C CA . LEU A 1 284 ? 6.420 -7.500 6.909 1.00 93.88 284 LEU A CA 1
ATOM 2271 C C . LEU A 1 284 ? 6.414 -6.709 8.227 1.00 93.88 284 LEU A C 1
ATOM 2273 O O . LEU A 1 284 ? 7.389 -6.030 8.554 1.00 93.88 284 LEU A O 1
ATOM 2277 N N . PRO A 1 285 ? 5.347 -6.830 9.041 1.00 89.81 285 PRO A N 1
ATOM 2278 C CA . PRO A 1 285 ? 5.354 -6.286 10.392 1.00 89.81 285 PRO A CA 1
ATOM 2279 C C . PRO A 1 285 ? 6.457 -6.944 11.249 1.00 89.81 285 PRO A C 1
ATOM 2281 O O . PRO A 1 285 ? 6.796 -8.112 11.038 1.00 89.81 285 PRO A O 1
ATOM 2284 N N . PRO A 1 286 ? 6.994 -6.239 12.261 1.00 81.81 286 PRO A N 1
ATOM 2285 C CA . PRO A 1 286 ? 8.177 -6.680 12.991 1.00 81.81 286 PRO A CA 1
ATOM 2286 C C . PRO A 1 286 ? 7.990 -8.018 13.724 1.00 81.81 286 PRO A C 1
ATOM 2288 O O . PRO A 1 286 ? 6.970 -8.303 14.375 1.00 81.81 286 PRO A O 1
ATOM 2291 N N . LYS A 1 287 ? 9.050 -8.830 13.690 1.00 80.50 287 LYS A N 1
ATOM 2292 C CA . LYS A 1 287 ? 9.165 -10.083 14.441 1.00 80.50 287 LYS A CA 1
ATOM 2293 C C . LYS A 1 287 ? 9.525 -9.784 15.902 1.00 80.50 287 LYS A C 1
ATOM 2295 O O . LYS A 1 287 ? 10.670 -9.922 16.306 1.00 80.50 287 LYS A O 1
ATOM 2300 N N . LYS A 1 288 ? 8.559 -9.347 16.718 1.00 74.94 288 LYS A N 1
ATOM 2301 C CA . LYS A 1 288 ? 8.784 -9.234 18.173 1.00 74.94 288 LYS A CA 1
ATOM 2302 C C . LYS A 1 288 ? 8.700 -10.605 18.849 1.00 74.94 288 LYS A C 1
ATOM 2304 O O . LYS A 1 288 ? 7.776 -11.374 18.570 1.00 74.94 288 LYS A O 1
ATOM 2309 N N . LEU A 1 289 ? 9.658 -10.872 19.740 1.00 58.03 289 LEU A N 1
ATOM 2310 C CA . LEU A 1 289 ? 9.769 -12.101 20.539 1.00 58.03 289 LEU A CA 1
ATOM 2311 C C . LEU A 1 289 ? 9.085 -11.996 21.922 1.00 58.03 289 LEU A C 1
ATOM 2313 O O . LEU A 1 289 ? 8.865 -13.023 22.554 1.00 58.03 289 LEU A O 1
ATOM 2317 N N . GLY A 1 290 ? 8.669 -10.799 22.358 1.00 58.12 290 GLY A N 1
ATOM 2318 C CA . GLY A 1 290 ? 7.987 -10.555 23.640 1.00 58.12 290 GLY A CA 1
ATOM 2319 C C . GLY A 1 290 ? 6.905 -9.468 23.554 1.00 58.12 290 GLY A C 1
ATOM 2320 O O . GLY A 1 290 ? 6.807 -8.772 22.543 1.00 58.12 290 GLY A O 1
ATOM 2321 N N . GLY A 1 291 ? 6.075 -9.341 24.599 1.00 61.78 291 GLY A N 1
ATOM 2322 C CA . GLY A 1 291 ? 5.035 -8.302 24.691 1.00 61.78 291 GLY A CA 1
ATOM 2323 C C . GLY A 1 291 ? 3.821 -8.522 23.778 1.00 61.78 291 GLY A C 1
ATOM 2324 O O . GLY A 1 291 ? 3.390 -7.594 23.094 1.00 61.78 291 GLY A O 1
ATOM 2325 N N . ARG A 1 292 ? 3.276 -9.750 23.738 1.00 67.00 292 ARG A N 1
ATOM 2326 C CA . ARG A 1 292 ? 2.066 -10.103 22.966 1.00 67.00 292 ARG A CA 1
ATOM 2327 C C . ARG A 1 292 ? 0.806 -9.505 23.607 1.00 67.00 292 ARG A C 1
ATOM 2329 O O . ARG A 1 292 ? 0.031 -10.208 24.244 1.00 67.00 292 ARG A O 1
ATOM 2336 N N . THR A 1 293 ? 0.628 -8.196 23.475 1.00 79.06 293 THR A N 1
ATOM 2337 C CA . THR A 1 293 ? -0.632 -7.524 23.812 1.00 79.06 293 THR A CA 1
ATOM 2338 C C . THR A 1 293 ? -1.637 -7.688 22.670 1.00 79.06 293 THR A C 1
ATOM 2340 O O . THR A 1 293 ? -1.245 -7.866 21.515 1.00 79.06 293 THR A O 1
ATOM 2343 N N . SER A 1 294 ? -2.934 -7.569 22.959 1.00 80.56 294 SER A N 1
ATOM 2344 C CA . SER A 1 294 ? -3.984 -7.532 21.925 1.00 80.56 294 SER A CA 1
ATOM 2345 C C . SER A 1 294 ? -3.721 -6.434 20.883 1.00 80.56 294 SER A C 1
ATOM 2347 O O . SER A 1 294 ? -3.872 -6.649 19.684 1.00 80.56 294 SER A O 1
ATOM 2349 N N . VAL A 1 295 ? -3.205 -5.282 21.328 1.00 83.88 295 VAL A N 1
ATOM 2350 C CA . VAL A 1 295 ? -2.781 -4.168 20.463 1.00 83.88 295 VAL A CA 1
ATOM 2351 C C . VAL A 1 295 ? -1.666 -4.587 19.503 1.00 83.88 295 VAL A C 1
ATOM 2353 O O . VAL A 1 295 ? -1.660 -4.190 18.337 1.00 83.88 295 VAL A O 1
ATOM 2356 N N . PHE A 1 296 ? -0.704 -5.383 19.972 1.00 85.69 296 PHE A N 1
ATOM 2357 C CA . PHE A 1 296 ? 0.374 -5.892 19.133 1.00 85.69 296 PHE A CA 1
ATOM 2358 C C . PHE A 1 296 ? -0.135 -6.881 18.079 1.00 85.69 296 PHE A C 1
ATOM 2360 O O . PHE A 1 296 ? 0.226 -6.761 16.905 1.00 85.69 296 PHE A O 1
ATOM 2367 N N . GLU A 1 297 ? -0.975 -7.834 18.484 1.00 85.38 297 GLU A N 1
ATOM 2368 C CA . GLU A 1 297 ? -1.557 -8.833 17.582 1.00 85.38 297 GLU A CA 1
ATOM 2369 C C . GLU A 1 297 ? -2.418 -8.167 16.500 1.00 85.38 297 GLU A C 1
ATOM 2371 O O . GLU A 1 297 ? -2.263 -8.490 15.320 1.00 85.38 297 GLU A O 1
ATOM 2376 N N . GLU A 1 298 ? -3.208 -7.153 16.861 1.00 88.88 298 GLU A N 1
ATOM 2377 C CA . GLU A 1 298 ? -4.016 -6.384 15.911 1.00 88.88 298 GLU A CA 1
ATOM 2378 C C . GLU A 1 298 ? -3.157 -5.544 14.953 1.00 88.88 298 GLU A C 1
ATOM 2380 O O . GLU A 1 298 ? -3.384 -5.536 13.740 1.00 88.88 298 GLU A O 1
ATOM 2385 N N . ARG A 1 299 ? -2.105 -4.874 15.447 1.00 88.44 299 ARG A N 1
ATOM 2386 C CA . ARG A 1 299 ? -1.155 -4.149 14.578 1.00 88.44 299 ARG A CA 1
ATOM 2387 C C . ARG A 1 299 ? -0.477 -5.084 13.582 1.00 88.44 299 ARG A C 1
ATOM 2389 O O . ARG A 1 299 ? -0.329 -4.728 12.411 1.00 88.44 299 ARG A O 1
ATOM 2396 N N . ARG A 1 300 ? -0.081 -6.277 14.033 1.00 92.38 300 ARG A N 1
ATOM 2397 C CA . ARG A 1 300 ? 0.498 -7.306 13.168 1.00 92.38 300 ARG A CA 1
ATOM 2398 C C . ARG A 1 300 ? -0.517 -7.781 12.133 1.00 92.38 300 ARG A C 1
ATOM 2400 O O . ARG A 1 300 ? -0.169 -7.791 10.960 1.00 92.38 300 ARG A O 1
ATOM 2407 N N . ARG A 1 301 ? -1.757 -8.093 12.524 1.00 94.62 301 ARG A N 1
ATOM 2408 C CA . ARG A 1 301 ? -2.836 -8.489 11.602 1.00 94.62 301 ARG A CA 1
ATOM 2409 C C . ARG A 1 301 ? -3.062 -7.434 10.512 1.00 94.62 301 ARG A C 1
ATOM 2411 O O . ARG A 1 301 ? -3.058 -7.775 9.333 1.00 94.62 301 ARG A O 1
ATOM 2418 N N . LYS A 1 302 ? -3.147 -6.147 10.877 1.00 94.50 302 LYS A N 1
ATOM 2419 C CA . LYS A 1 302 ? -3.234 -5.031 9.910 1.00 94.50 302 LYS A CA 1
ATOM 2420 C C . LYS A 1 302 ? -2.022 -4.974 8.971 1.00 94.50 302 LYS A C 1
ATOM 2422 O O . LYS A 1 302 ? -2.181 -4.713 7.783 1.00 94.50 302 LYS A O 1
ATOM 2427 N N . GLY A 1 303 ? -0.814 -5.211 9.489 1.00 95.50 303 GLY A N 1
ATOM 2428 C CA . GLY A 1 303 ? 0.410 -5.276 8.684 1.00 95.50 303 GLY A CA 1
ATOM 2429 C C . GLY A 1 303 ? 0.412 -6.436 7.687 1.00 95.50 303 GLY A C 1
ATOM 2430 O O . GLY A 1 303 ? 0.720 -6.227 6.519 1.00 95.50 303 GLY A O 1
ATOM 2431 N N . LEU A 1 304 ? 0.009 -7.630 8.128 1.00 97.12 304 LEU A N 1
ATOM 2432 C CA . LEU A 1 304 ? -0.123 -8.811 7.271 1.00 97.12 304 LEU A CA 1
ATOM 2433 C C . LEU A 1 304 ? -1.203 -8.619 6.202 1.00 97.12 304 LEU A C 1
ATOM 2435 O O . LEU A 1 304 ? -0.979 -8.984 5.054 1.00 97.12 304 LEU A O 1
ATOM 2439 N N . SER A 1 305 ? -2.327 -7.988 6.556 1.00 97.38 305 SER A N 1
ATOM 2440 C CA . SER A 1 305 ? -3.395 -7.634 5.615 1.00 97.38 305 SER A CA 1
ATOM 2441 C C . SER A 1 305 ? -2.896 -6.705 4.509 1.00 97.38 305 SER A C 1
ATOM 2443 O O . SER A 1 305 ? -3.112 -7.005 3.338 1.00 97.38 305 SER A O 1
ATOM 2445 N N . ARG A 1 306 ? -2.163 -5.634 4.846 1.00 96.75 306 ARG A N 1
ATOM 2446 C CA . ARG A 1 306 ? -1.541 -4.765 3.833 1.00 96.75 306 ARG A CA 1
ATOM 2447 C C . ARG A 1 306 ? -0.548 -5.532 2.965 1.00 96.75 306 ARG A C 1
ATOM 2449 O O . ARG A 1 306 ? -0.627 -5.438 1.749 1.00 96.75 306 ARG A O 1
ATOM 2456 N N . PHE A 1 307 ? 0.336 -6.316 3.586 1.00 97.94 307 PHE A N 1
ATOM 2457 C CA . PHE A 1 307 ? 1.326 -7.123 2.874 1.00 97.94 307 PHE A CA 1
ATOM 2458 C C . PHE A 1 307 ? 0.670 -8.031 1.825 1.00 97.94 307 PHE A C 1
ATOM 2460 O O . PHE A 1 307 ? 1.002 -7.935 0.646 1.00 97.94 307 PHE A O 1
ATOM 2467 N N . ILE A 1 308 ? -0.278 -8.881 2.237 1.00 97.88 308 ILE A N 1
ATOM 2468 C CA . ILE A 1 308 ? -0.859 -9.873 1.329 1.00 97.88 308 ILE A CA 1
ATOM 2469 C C . ILE A 1 308 ? -1.720 -9.220 0.252 1.00 97.88 308 ILE A C 1
ATOM 2471 O O . ILE A 1 308 ? -1.605 -9.615 -0.900 1.00 97.88 308 ILE A O 1
ATOM 2475 N N . ASN A 1 309 ? -2.499 -8.182 0.586 1.00 97.50 309 ASN A N 1
ATOM 2476 C CA . ASN A 1 309 ? -3.306 -7.472 -0.407 1.00 97.50 309 ASN A CA 1
ATOM 2477 C C . ASN A 1 309 ? -2.421 -6.790 -1.460 1.00 97.50 309 ASN A C 1
ATOM 2479 O O . ASN A 1 309 ? -2.681 -6.925 -2.646 1.00 97.50 309 ASN A O 1
ATOM 2483 N N . THR A 1 310 ? -1.319 -6.144 -1.070 1.00 96.69 310 THR A N 1
ATOM 2484 C CA . THR A 1 310 ? -0.374 -5.573 -2.043 1.00 96.69 310 THR A CA 1
ATOM 2485 C C . THR A 1 310 ? 0.283 -6.649 -2.920 1.00 96.69 310 THR A C 1
ATOM 2487 O O . THR A 1 310 ? 0.479 -6.426 -4.113 1.00 96.69 310 THR A O 1
ATOM 2490 N N . VAL A 1 311 ? 0.599 -7.823 -2.362 1.00 97.38 311 VAL A N 1
ATOM 2491 C CA . VAL A 1 311 ? 1.182 -8.950 -3.113 1.00 97.38 311 VAL A CA 1
ATOM 2492 C C . VAL A 1 311 ? 0.201 -9.517 -4.143 1.00 97.38 311 VAL A C 1
ATOM 2494 O O . VAL A 1 311 ? 0.576 -9.658 -5.304 1.00 97.38 311 VAL A O 1
ATOM 2497 N N . VAL A 1 312 ? -1.041 -9.820 -3.748 1.00 96.25 312 VAL A N 1
ATOM 2498 C CA . VAL A 1 312 ? -2.044 -10.412 -4.659 1.00 96.25 312 VAL A CA 1
ATOM 2499 C C . VAL A 1 312 ? -2.530 -9.431 -5.713 1.00 96.25 312 VAL A C 1
ATOM 2501 O O . VAL A 1 312 ? -2.872 -9.840 -6.817 1.00 96.25 312 VAL A O 1
ATOM 2504 N N . GLN A 1 313 ? -2.537 -8.137 -5.390 1.00 94.44 313 GLN A N 1
ATOM 2505 C CA . GLN A 1 313 ? -2.926 -7.101 -6.336 1.00 94.44 313 GLN A CA 1
ATOM 2506 C C . GLN A 1 313 ? -1.853 -6.889 -7.400 1.00 94.44 313 GLN A C 1
ATOM 2508 O O . GLN A 1 313 ? -2.185 -6.511 -8.512 1.00 94.44 313 GLN A O 1
ATOM 2513 N N . HIS A 1 314 ? -0.575 -7.164 -7.130 1.00 93.88 314 HIS A N 1
ATOM 2514 C CA . HIS A 1 314 ? 0.468 -6.983 -8.135 1.00 93.88 314 HIS A CA 1
ATOM 2515 C C . HIS A 1 314 ? 0.263 -7.941 -9.338 1.00 93.88 314 HIS A C 1
ATOM 2517 O O . HIS A 1 314 ? 0.253 -9.158 -9.144 1.00 93.88 314 HIS A O 1
ATOM 2523 N N . PRO A 1 315 ? 0.249 -7.452 -10.598 1.00 90.12 315 PRO A N 1
ATOM 2524 C CA . PRO A 1 315 ? -0.143 -8.237 -11.780 1.00 90.12 315 PRO A CA 1
ATOM 2525 C C . PRO A 1 315 ? 0.706 -9.497 -12.004 1.00 90.12 315 PRO A C 1
ATOM 2527 O O . PRO A 1 315 ? 0.188 -10.558 -12.337 1.00 90.12 315 PRO A O 1
ATOM 2530 N N . THR A 1 316 ? 2.021 -9.404 -11.787 1.00 91.56 316 THR A N 1
ATOM 2531 C CA . THR A 1 316 ? 2.931 -10.547 -11.964 1.00 91.56 316 THR A CA 1
ATOM 2532 C C . THR A 1 316 ? 3.086 -11.422 -10.721 1.00 91.56 316 THR A C 1
ATOM 2534 O O . THR A 1 316 ? 3.035 -12.645 -10.827 1.00 91.56 316 THR A O 1
ATOM 2537 N N . ILE A 1 317 ? 3.288 -10.812 -9.548 1.00 95.62 317 ILE A N 1
ATOM 2538 C CA . ILE A 1 317 ? 3.541 -11.524 -8.290 1.00 95.62 317 ILE A CA 1
ATOM 2539 C C . ILE A 1 317 ? 2.283 -12.251 -7.800 1.00 95.62 317 ILE A C 1
ATOM 2541 O O . ILE A 1 317 ? 2.387 -13.398 -7.376 1.00 95.62 317 ILE A O 1
ATOM 2545 N N . GLY A 1 318 ? 1.100 -11.634 -7.896 1.00 94.38 318 GLY A N 1
ATOM 2546 C CA . GLY A 1 318 ? -0.157 -12.240 -7.449 1.00 94.38 318 GLY A CA 1
ATOM 2547 C C . GLY A 1 318 ? -0.509 -13.534 -8.187 1.00 94.38 318 GLY A C 1
ATOM 2548 O O . GLY A 1 318 ? -1.120 -14.427 -7.607 1.00 94.38 318 GLY A O 1
ATOM 2549 N N . CYS A 1 319 ? -0.049 -13.668 -9.435 1.00 92.06 319 CYS A N 1
ATOM 2550 C CA . CYS A 1 319 ? -0.214 -14.868 -10.255 1.00 92.06 319 CYS A CA 1
ATOM 2551 C C . CYS A 1 319 ? 0.894 -15.920 -10.045 1.00 92.06 319 CYS A C 1
ATOM 2553 O O . CYS A 1 319 ? 0.893 -16.947 -10.721 1.00 92.06 319 CYS A O 1
ATOM 2555 N N . ASP A 1 320 ? 1.886 -15.675 -9.181 1.00 95.19 320 ASP A N 1
ATOM 2556 C CA . ASP A 1 320 ? 2.947 -16.648 -8.919 1.00 95.19 320 ASP A CA 1
ATOM 2557 C C . ASP A 1 320 ? 2.394 -17.876 -8.182 1.00 95.19 320 ASP A C 1
ATOM 2559 O O . ASP A 1 320 ? 1.622 -17.760 -7.228 1.00 95.19 320 ASP A O 1
ATOM 2563 N N . GLU A 1 321 ? 2.833 -19.064 -8.597 1.00 94.06 321 GLU A N 1
ATOM 2564 C CA . GLU A 1 321 ? 2.389 -20.348 -8.042 1.00 94.06 321 GLU A CA 1
ATOM 2565 C C . GLU A 1 321 ? 2.536 -20.425 -6.513 1.00 94.06 321 GLU A C 1
ATOM 2567 O O . GLU A 1 321 ? 1.696 -21.021 -5.842 1.00 94.06 321 GLU A O 1
ATOM 2572 N N . VAL A 1 322 ? 3.567 -19.785 -5.945 1.00 95.62 322 VAL A N 1
ATOM 2573 C CA . VAL A 1 322 ? 3.818 -19.790 -4.501 1.00 95.62 322 VAL A CA 1
ATOM 2574 C C . VAL A 1 322 ? 2.770 -18.948 -3.773 1.00 95.62 322 VAL A C 1
ATOM 2576 O O . VAL A 1 322 ? 2.334 -19.331 -2.688 1.00 95.62 322 VAL A O 1
ATOM 2579 N N . VAL A 1 323 ? 2.327 -17.834 -4.366 1.00 96.69 323 VAL A N 1
ATOM 2580 C CA . VAL A 1 323 ? 1.266 -16.978 -3.809 1.00 96.69 323 VAL A CA 1
ATOM 2581 C C . VAL A 1 323 ? -0.082 -17.690 -3.896 1.00 96.69 323 VAL A C 1
ATOM 2583 O O . VAL A 1 323 ? -0.799 -17.774 -2.897 1.00 96.69 323 VAL A O 1
ATOM 2586 N N . VAL A 1 324 ? -0.395 -18.283 -5.052 1.00 95.62 324 VAL A N 1
ATOM 2587 C CA . VAL A 1 324 ? -1.635 -19.048 -5.249 1.00 95.62 324 VAL A CA 1
ATOM 2588 C C . VAL A 1 324 ? -1.699 -20.236 -4.288 1.00 95.62 324 VAL A C 1
ATOM 2590 O O . VAL A 1 324 ? -2.719 -20.440 -3.629 1.00 95.62 324 VAL A O 1
ATOM 2593 N N . ALA A 1 325 ? -0.608 -20.990 -4.128 1.00 95.31 325 ALA A N 1
ATOM 2594 C CA . ALA A 1 325 ? -0.540 -22.094 -3.174 1.00 95.31 325 ALA A CA 1
ATOM 2595 C C . ALA A 1 325 ? -0.647 -21.607 -1.722 1.00 95.31 325 ALA A C 1
ATOM 2597 O O . ALA A 1 325 ? -1.359 -22.206 -0.913 1.00 95.31 325 ALA A O 1
ATOM 2598 N N . PHE A 1 326 ? 0.000 -20.486 -1.386 1.00 97.06 326 PHE A N 1
ATOM 2599 C CA . PHE A 1 326 ? -0.104 -19.885 -0.060 1.00 97.06 326 PHE A CA 1
ATOM 2600 C C . PHE A 1 326 ? -1.553 -19.548 0.309 1.00 97.06 326 PHE A C 1
ATOM 2602 O O . PHE A 1 326 ? -1.914 -19.732 1.469 1.00 97.06 326 PHE A O 1
ATOM 2609 N N . LEU A 1 327 ? -2.387 -19.134 -0.647 1.00 97.00 327 LEU A N 1
ATOM 2610 C CA . LEU A 1 327 ? -3.782 -18.747 -0.405 1.00 97.00 327 LEU A CA 1
ATOM 2611 C C . LEU A 1 327 ? -4.802 -19.878 -0.571 1.00 97.00 327 LEU A C 1
ATOM 2613 O O . LEU A 1 327 ? -5.882 -19.792 0.006 1.00 97.00 327 LEU A O 1
ATOM 2617 N N . SER A 1 328 ? -4.493 -20.925 -1.338 1.00 94.94 328 SER A N 1
ATOM 2618 C CA . SER A 1 328 ? -5.469 -21.975 -1.683 1.00 94.94 328 SER A CA 1
ATOM 2619 C C . SER A 1 328 ? -5.192 -23.342 -1.052 1.00 94.94 328 SER A C 1
ATOM 2621 O O . SER A 1 328 ? -6.119 -24.135 -0.901 1.00 94.94 328 SER A O 1
ATOM 2623 N N . HIS A 1 329 ? -3.954 -23.640 -0.640 1.00 93.19 329 HIS A N 1
ATOM 2624 C CA . HIS A 1 329 ? -3.630 -24.951 -0.077 1.00 93.19 329 HIS A CA 1
ATOM 2625 C C . HIS A 1 329 ? -4.231 -25.116 1.330 1.00 93.19 329 HIS A C 1
ATOM 2627 O O . HIS A 1 329 ? -3.837 -24.410 2.261 1.00 93.19 329 HIS A O 1
ATOM 2633 N N . SER A 1 330 ? -5.178 -26.045 1.487 1.00 82.31 330 SER A N 1
ATOM 2634 C CA . SER A 1 330 ? -5.990 -26.203 2.704 1.00 82.31 330 SER A CA 1
ATOM 2635 C C . SER A 1 330 ? -5.225 -26.758 3.911 1.00 82.31 330 SER A C 1
ATOM 2637 O O . SER A 1 330 ? -5.563 -26.435 5.046 1.00 82.31 330 SER A O 1
ATOM 2639 N N . SER A 1 331 ? -4.186 -27.568 3.689 1.00 81.69 331 SER A N 1
ATOM 2640 C CA . SER A 1 331 ? -3.306 -28.080 4.751 1.00 81.69 331 SER A CA 1
ATOM 2641 C C . SER A 1 331 ? -2.241 -27.058 5.179 1.00 81.69 331 SER A C 1
ATOM 2643 O O . SER A 1 331 ? -2.093 -25.989 4.575 1.00 81.69 331 SER A O 1
ATOM 2645 N N . GLU A 1 332 ? -1.455 -27.391 6.212 1.00 83.19 332 GLU A N 1
ATOM 2646 C CA . GLU A 1 332 ? -0.266 -26.611 6.573 1.00 83.19 332 GLU A CA 1
ATOM 2647 C C . GLU A 1 332 ? 0.632 -26.395 5.351 1.00 83.19 332 GLU A C 1
ATOM 2649 O O . GLU A 1 332 ? 1.031 -27.348 4.688 1.00 83.19 332 GLU A O 1
ATOM 2654 N N . ILE A 1 333 ? 1.062 -25.159 5.097 1.00 87.56 333 ILE A N 1
ATOM 2655 C CA . ILE A 1 333 ? 1.894 -24.841 3.925 1.00 87.56 333 ILE A CA 1
ATOM 2656 C C . ILE A 1 333 ? 3.201 -25.659 3.861 1.00 87.56 333 ILE A C 1
ATOM 2658 O O . ILE A 1 333 ? 3.803 -25.805 2.801 1.00 87.56 333 ILE A O 1
ATOM 2662 N N . ASN A 1 334 ? 3.661 -26.215 4.986 1.00 84.94 334 ASN A N 1
ATOM 2663 C CA . ASN A 1 334 ? 4.851 -27.062 5.032 1.00 84.94 334 ASN A CA 1
ATOM 2664 C C . ASN A 1 334 ? 4.664 -28.400 4.304 1.00 84.94 334 ASN A C 1
ATOM 2666 O O . ASN A 1 334 ? 5.644 -28.912 3.767 1.00 84.94 334 ASN A O 1
ATOM 2670 N N . SER A 1 335 ? 3.453 -28.970 4.258 1.00 87.81 335 SER A N 1
ATOM 2671 C CA . SER A 1 335 ? 3.200 -30.192 3.477 1.00 87.81 335 SER A CA 1
ATOM 2672 C C . SER A 1 335 ? 3.372 -29.921 1.983 1.00 87.81 335 SER A C 1
ATOM 2674 O O . SER A 1 335 ? 4.043 -30.684 1.285 1.00 87.81 335 SER A O 1
ATOM 2676 N N . TRP A 1 336 ? 2.862 -28.778 1.520 1.00 89.19 336 TRP A N 1
ATOM 2677 C CA . TRP A 1 336 ? 3.056 -28.313 0.154 1.00 89.19 336 TRP A CA 1
ATOM 2678 C C . TRP A 1 336 ? 4.540 -28.111 -0.158 1.00 89.19 336 TRP A C 1
ATOM 2680 O O . TRP A 1 336 ? 5.020 -28.680 -1.128 1.00 89.19 336 TRP A O 1
ATOM 2690 N N . LYS A 1 337 ? 5.303 -27.429 0.711 1.00 88.25 337 LYS A N 1
ATOM 2691 C CA . LYS A 1 337 ? 6.756 -27.209 0.524 1.00 88.25 337 LYS A CA 1
ATOM 2692 C C . LYS A 1 337 ? 7.583 -28.495 0.437 1.00 88.25 337 LYS A C 1
ATOM 2694 O O . LYS A 1 337 ? 8.617 -28.513 -0.219 1.00 88.25 337 LYS A O 1
ATOM 2699 N N . ARG A 1 338 ? 7.180 -29.560 1.142 1.00 86.94 338 ARG A N 1
ATOM 2700 C CA . ARG A 1 338 ? 7.868 -30.864 1.062 1.00 86.94 338 ARG A CA 1
ATOM 2701 C C . ARG A 1 338 ? 7.602 -31.566 -0.264 1.00 86.94 338 ARG A C 1
ATOM 2703 O O . ARG A 1 338 ? 8.466 -32.277 -0.756 1.00 86.94 338 ARG A O 1
ATOM 2710 N N . THR A 1 339 ? 6.401 -31.380 -0.800 1.00 87.44 339 THR A N 1
ATOM 2711 C CA . THR A 1 339 ? 5.964 -32.003 -2.055 1.00 87.44 339 THR A CA 1
ATOM 2712 C C . THR A 1 339 ? 6.453 -31.208 -3.264 1.00 87.44 339 THR A C 1
ATOM 2714 O O . THR A 1 339 ? 6.797 -31.775 -4.295 1.00 87.44 339 THR A O 1
ATOM 2717 N N . TYR A 1 340 ? 6.501 -29.888 -3.122 1.00 84.69 340 TYR A N 1
ATOM 2718 C CA . TYR A 1 340 ? 6.847 -28.933 -4.154 1.00 84.69 340 TYR A CA 1
ATOM 2719 C C . TYR A 1 340 ? 7.944 -28.013 -3.620 1.00 84.69 340 TYR A C 1
ATOM 2721 O O . TYR A 1 340 ? 7.704 -27.223 -2.709 1.00 84.69 340 TYR A O 1
ATOM 2729 N N . ASN A 1 341 ? 9.151 -28.126 -4.173 1.00 84.56 341 ASN A N 1
ATOM 2730 C CA . ASN A 1 341 ? 10.287 -27.284 -3.810 1.00 84.56 341 ASN A CA 1
ATOM 2731 C C . ASN A 1 341 ? 10.377 -26.109 -4.801 1.00 84.56 341 ASN A C 1
ATOM 2733 O O . ASN A 1 341 ? 10.989 -26.271 -5.860 1.00 84.56 341 ASN A O 1
ATOM 2737 N N . PRO A 1 342 ? 9.739 -24.953 -4.525 1.00 87.00 342 PRO A N 1
ATOM 2738 C CA . PRO A 1 342 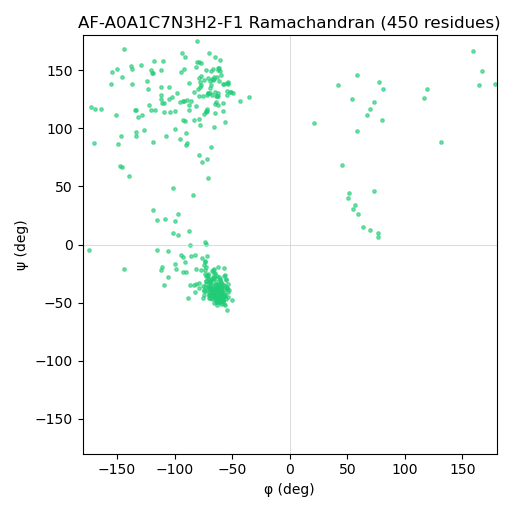? 9.678 -23.864 -5.491 1.00 87.00 342 PRO A CA 1
ATOM 2739 C C . PRO A 1 342 ? 11.087 -23.353 -5.805 1.00 87.00 342 PRO A C 1
ATOM 2741 O O . PRO A 1 342 ? 11.827 -22.983 -4.893 1.00 87.00 342 PRO A O 1
ATOM 2744 N N . SER A 1 343 ? 11.438 -23.282 -7.096 1.00 90.94 343 SER A N 1
ATOM 2745 C CA . SER A 1 343 ? 12.702 -22.664 -7.533 1.00 90.94 343 SER A CA 1
ATOM 2746 C C . SER A 1 343 ? 12.807 -21.242 -6.972 1.00 90.94 343 SER A C 1
ATOM 2748 O O . SER A 1 343 ? 11.818 -20.510 -6.945 1.00 90.94 343 SER A O 1
ATOM 2750 N N . LEU A 1 344 ? 13.991 -20.846 -6.515 1.00 94.56 344 LEU A N 1
ATOM 2751 C CA . LEU A 1 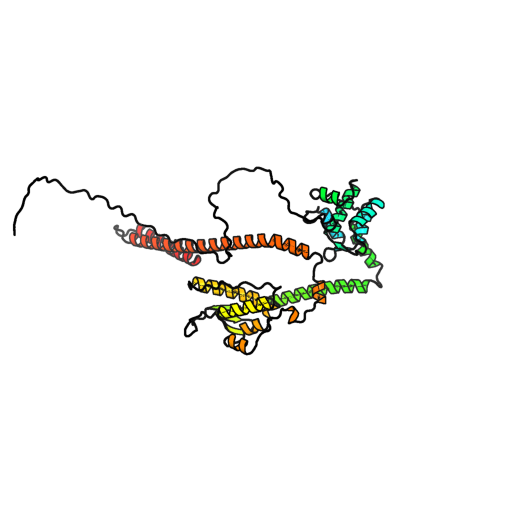344 ? 14.257 -19.490 -6.027 1.00 94.56 344 LEU A CA 1
ATOM 2752 C C . LEU A 1 344 ? 14.890 -18.604 -7.101 1.00 94.56 344 LEU A C 1
ATOM 2754 O O . LEU A 1 344 ? 15.309 -17.493 -6.783 1.00 94.56 344 LEU A O 1
ATOM 2758 N N . ASP A 1 345 ? 14.962 -19.099 -8.336 1.00 95.31 345 ASP A N 1
ATOM 2759 C CA . ASP A 1 345 ? 15.558 -18.373 -9.445 1.00 95.31 345 ASP A CA 1
ATOM 2760 C C . ASP A 1 345 ? 14.774 -17.087 -9.724 1.00 95.31 345 ASP A C 1
ATOM 2762 O O . ASP A 1 345 ? 13.559 -16.978 -9.503 1.00 95.31 345 ASP A O 1
ATOM 2766 N N . GLU A 1 346 ? 15.501 -16.094 -10.213 1.00 95.25 346 GLU A N 1
ATOM 2767 C CA . GLU A 1 346 ? 14.969 -14.782 -10.548 1.00 95.25 346 GLU A CA 1
ATOM 2768 C C . GLU A 1 346 ? 13.914 -14.882 -11.676 1.00 95.25 346 GLU A C 1
ATOM 2770 O O . GLU A 1 346 ? 13.902 -15.821 -12.477 1.00 95.25 346 GLU A O 1
ATOM 2775 N N . GLU A 1 347 ? 12.963 -13.949 -11.709 1.00 94.06 347 GLU A N 1
ATOM 2776 C CA . GLU A 1 347 ? 11.835 -13.918 -12.643 1.00 94.06 347 GLU A CA 1
ATOM 2777 C C . GLU A 1 347 ? 12.232 -14.092 -14.117 1.00 94.06 347 GLU A C 1
ATOM 2779 O O . GLU A 1 347 ? 11.617 -14.912 -14.803 1.00 94.06 347 GLU A O 1
ATOM 2784 N N . PHE A 1 348 ? 13.238 -13.363 -14.604 1.00 92.38 348 PHE A N 1
ATOM 2785 C CA . PHE A 1 348 ? 13.679 -13.401 -16.001 1.00 92.38 348 PHE A CA 1
ATOM 2786 C C . PHE A 1 348 ? 14.453 -14.675 -16.350 1.00 92.38 348 PHE A C 1
ATOM 2788 O O . PHE A 1 348 ? 14.588 -14.993 -17.530 1.00 92.38 348 PHE A O 1
ATOM 2795 N N . VAL A 1 349 ? 14.909 -15.434 -15.349 1.00 93.94 349 VAL A N 1
ATOM 2796 C CA . VAL A 1 349 ? 15.451 -16.788 -15.538 1.00 93.94 349 VAL A CA 1
ATOM 2797 C C . VAL A 1 349 ? 14.319 -17.814 -15.623 1.00 93.94 349 VAL A C 1
ATOM 2799 O O . VAL A 1 349 ? 14.358 -18.717 -16.455 1.00 93.94 349 VAL A O 1
ATOM 2802 N N . ARG A 1 350 ? 13.287 -17.678 -14.780 1.00 92.75 350 ARG A N 1
ATOM 2803 C CA . ARG A 1 350 ? 12.184 -18.654 -14.693 1.00 92.75 350 ARG A CA 1
ATOM 2804 C C . ARG A 1 350 ? 11.142 -18.523 -15.794 1.00 92.75 350 ARG A C 1
ATOM 2806 O O . ARG A 1 350 ? 10.503 -19.515 -16.139 1.00 92.75 350 ARG A O 1
ATOM 2813 N N . LYS A 1 351 ? 10.882 -17.307 -16.273 1.00 90.19 351 LYS A N 1
ATOM 2814 C CA . LYS A 1 351 ? 9.768 -17.012 -17.182 1.00 90.19 351 LYS A CA 1
ATOM 2815 C C . LYS A 1 351 ? 10.272 -16.358 -18.464 1.00 90.19 351 LYS A C 1
ATOM 2817 O O . LYS A 1 351 ? 11.136 -15.484 -18.441 1.00 90.19 351 LYS A O 1
ATOM 2822 N N . ALA A 1 352 ? 9.670 -16.745 -19.586 1.00 90.25 352 ALA A N 1
ATOM 2823 C CA . ALA A 1 352 ? 9.883 -16.070 -20.857 1.00 90.25 352 ALA A CA 1
ATOM 2824 C C . ALA A 1 352 ? 9.193 -14.700 -20.838 1.00 90.25 352 ALA A C 1
ATOM 2826 O O . ALA A 1 352 ? 8.003 -14.597 -20.539 1.00 90.25 352 ALA A O 1
ATOM 2827 N N . HIS A 1 353 ? 9.941 -13.656 -21.186 1.00 87.75 353 HIS A N 1
ATOM 2828 C CA . HIS A 1 353 ? 9.435 -12.289 -21.271 1.00 87.75 353 HIS A CA 1
ATOM 2829 C C . HIS A 1 353 ? 9.600 -11.749 -22.692 1.00 87.75 353 HIS A C 1
ATOM 2831 O O . HIS A 1 353 ? 10.580 -12.079 -23.364 1.00 87.75 353 HIS A O 1
ATOM 2837 N N . PRO A 1 354 ? 8.692 -10.880 -23.164 1.00 87.56 354 PRO A N 1
ATOM 2838 C CA . PRO A 1 354 ? 8.814 -10.247 -24.471 1.00 87.56 354 PRO A CA 1
ATOM 2839 C C . PRO A 1 354 ? 9.868 -9.126 -24.430 1.00 87.56 354 PRO A C 1
ATOM 2841 O O . PRO A 1 354 ? 9.532 -7.943 -24.499 1.00 87.56 354 PRO A O 1
ATOM 2844 N N . ILE A 1 355 ? 11.152 -9.490 -24.323 1.00 88.75 355 ILE A N 1
ATOM 2845 C CA . ILE A 1 355 ? 12.282 -8.552 -24.164 1.00 88.75 355 ILE A CA 1
ATOM 2846 C C . ILE A 1 355 ? 12.292 -7.489 -25.265 1.00 88.75 355 ILE A C 1
ATOM 2848 O O . ILE A 1 355 ? 12.472 -6.308 -24.986 1.00 88.75 355 ILE A O 1
ATOM 2852 N N . GLY A 1 356 ? 12.006 -7.880 -26.511 1.00 86.75 356 GLY A N 1
ATOM 2853 C CA . GLY A 1 356 ? 11.932 -6.944 -27.635 1.00 86.75 356 GLY A CA 1
ATOM 2854 C C . GLY A 1 356 ? 10.863 -5.859 -27.465 1.00 86.75 356 GLY A C 1
ATOM 2855 O O . GLY A 1 356 ? 11.086 -4.726 -27.882 1.00 86.75 356 GLY A O 1
ATOM 2856 N N . ARG A 1 357 ? 9.726 -6.171 -26.823 1.00 82.31 357 ARG A N 1
ATOM 2857 C CA . ARG A 1 357 ? 8.700 -5.174 -26.483 1.00 82.31 357 ARG A CA 1
ATOM 2858 C C . ARG A 1 357 ? 9.148 -4.323 -25.296 1.00 82.31 357 ARG A C 1
ATOM 2860 O O . ARG A 1 357 ? 9.054 -3.107 -25.378 1.00 82.31 357 ARG A O 1
ATOM 2867 N N . ILE A 1 358 ? 9.666 -4.945 -24.235 1.00 83.81 358 ILE A N 1
ATOM 2868 C CA . ILE A 1 358 ? 10.102 -4.248 -23.012 1.00 83.81 358 ILE A CA 1
ATOM 2869 C C . ILE A 1 358 ? 11.196 -3.221 -23.325 1.00 83.81 358 ILE A C 1
ATOM 2871 O O . ILE A 1 358 ? 11.087 -2.078 -22.896 1.00 83.81 358 ILE A O 1
ATOM 2875 N N . ASN A 1 359 ? 12.191 -3.579 -24.141 1.00 85.62 359 ASN A N 1
ATOM 2876 C CA . ASN A 1 359 ? 13.279 -2.673 -24.521 1.00 85.62 359 ASN A CA 1
ATOM 2877 C C . ASN A 1 359 ? 12.781 -1.411 -25.237 1.00 85.62 359 ASN A C 1
ATOM 2879 O O . ASN A 1 359 ? 13.352 -0.343 -25.051 1.00 85.62 359 ASN A O 1
ATOM 2883 N N . ARG A 1 360 ? 11.701 -1.507 -26.024 1.00 82.50 360 ARG A N 1
ATOM 2884 C CA . ARG A 1 360 ? 11.100 -0.350 -26.713 1.00 82.50 360 ARG A CA 1
ATOM 2885 C C . ARG A 1 360 ? 10.353 0.592 -25.768 1.00 82.50 360 ARG A C 1
ATOM 2887 O O . ARG A 1 360 ? 10.098 1.729 -26.143 1.00 82.50 360 ARG A O 1
ATOM 2894 N N . LEU A 1 361 ? 9.979 0.118 -24.578 1.00 80.81 361 LEU A N 1
ATOM 2895 C CA . LEU A 1 361 ? 9.304 0.919 -23.554 1.00 80.81 361 LEU A CA 1
ATOM 2896 C C . LEU A 1 361 ? 10.291 1.682 -22.661 1.00 80.81 361 LEU A C 1
ATOM 2898 O O . LEU A 1 361 ? 9.856 2.522 -21.876 1.00 80.81 361 LEU A O 1
ATOM 2902 N N . ILE A 1 362 ? 11.596 1.397 -22.751 1.00 85.44 362 ILE A N 1
ATOM 2903 C CA . ILE A 1 362 ? 12.622 2.079 -21.959 1.00 85.44 362 ILE A CA 1
ATOM 2904 C C . ILE A 1 362 ? 12.790 3.510 -22.497 1.00 85.44 362 ILE A C 1
ATOM 2906 O O . ILE A 1 362 ? 13.208 3.675 -23.646 1.00 85.44 362 ILE A O 1
ATOM 2910 N N . PRO A 1 363 ? 12.485 4.555 -21.701 1.00 86.50 363 PRO A N 1
ATOM 2911 C CA . PRO A 1 363 ? 12.665 5.937 -22.133 1.00 86.50 363 PRO A CA 1
ATOM 2912 C C . PRO A 1 363 ? 14.147 6.262 -22.343 1.00 86.50 363 PRO A C 1
ATOM 2914 O O . PRO A 1 363 ? 14.991 5.817 -21.567 1.00 86.50 363 PRO A O 1
ATOM 2917 N N . MET A 1 364 ? 14.463 7.089 -23.342 1.00 87.62 364 MET A N 1
ATOM 2918 C CA . MET A 1 364 ? 15.846 7.522 -23.597 1.00 87.62 364 MET A CA 1
ATOM 2919 C C . MET A 1 364 ? 16.413 8.393 -22.462 1.00 87.62 364 MET A C 1
ATOM 2921 O O . MET A 1 364 ? 17.619 8.418 -22.254 1.00 87.62 364 MET A O 1
ATOM 2925 N N . ASP A 1 365 ? 15.553 9.068 -21.691 1.00 89.06 365 ASP A N 1
ATOM 2926 C CA . ASP A 1 365 ? 15.911 9.896 -20.532 1.00 89.06 365 ASP A CA 1
ATOM 2927 C C . ASP A 1 365 ? 15.753 9.148 -19.189 1.00 89.06 365 ASP A C 1
ATOM 2929 O O . ASP A 1 365 ? 15.497 9.762 -18.147 1.00 89.06 365 ASP A O 1
ATOM 2933 N N . LEU A 1 366 ? 15.857 7.810 -19.188 1.00 90.25 366 LEU A N 1
ATOM 2934 C CA . LEU A 1 366 ? 15.641 6.982 -17.994 1.00 90.25 366 LEU A CA 1
ATOM 2935 C C . LEU A 1 366 ? 16.504 7.427 -16.803 1.00 90.25 366 LEU A C 1
ATOM 2937 O O . LEU A 1 366 ? 15.984 7.550 -15.692 1.00 90.25 366 LEU A O 1
ATOM 2941 N N . ASP A 1 367 ? 17.791 7.696 -17.022 1.00 93.25 367 ASP A N 1
ATOM 2942 C CA . ASP A 1 367 ? 18.715 8.086 -15.952 1.00 93.25 367 ASP A CA 1
ATOM 2943 C C . ASP A 1 367 ? 18.297 9.400 -15.284 1.00 93.25 367 ASP A C 1
ATOM 2945 O O . ASP A 1 367 ? 18.261 9.503 -14.052 1.00 93.25 367 ASP A O 1
ATOM 2949 N N . ASP A 1 368 ? 17.856 10.375 -16.079 1.00 91.62 368 ASP A N 1
ATOM 2950 C CA . ASP A 1 368 ? 17.333 11.639 -15.573 1.00 91.62 368 ASP A CA 1
ATOM 2951 C C . ASP A 1 368 ? 16.021 11.444 -14.804 1.00 91.62 368 ASP A C 1
ATOM 2953 O O . ASP A 1 368 ? 15.821 12.040 -13.736 1.00 91.62 368 ASP A O 1
ATOM 2957 N N . ARG A 1 369 ? 15.117 10.586 -15.304 1.00 92.25 369 ARG A N 1
ATOM 2958 C CA . ARG A 1 369 ? 13.879 10.219 -14.593 1.00 92.25 369 ARG A CA 1
ATOM 2959 C C . ARG A 1 369 ? 14.200 9.593 -13.238 1.00 92.25 369 ARG A C 1
ATOM 2961 O O . ARG A 1 369 ? 13.607 9.996 -12.234 1.00 92.25 369 ARG A O 1
ATOM 2968 N N . ILE A 1 370 ? 15.167 8.676 -13.181 1.00 94.12 370 ILE A N 1
ATOM 2969 C CA . ILE A 1 370 ? 15.626 8.039 -11.941 1.00 94.12 370 ILE A CA 1
ATOM 2970 C C . ILE A 1 370 ? 16.240 9.078 -10.996 1.00 94.12 370 ILE A C 1
ATOM 2972 O O . ILE A 1 370 ? 15.891 9.106 -9.813 1.00 94.12 370 ILE A O 1
ATOM 2976 N N . ALA A 1 371 ? 17.107 9.967 -11.485 1.00 93.88 371 ALA A N 1
ATOM 2977 C CA . ALA A 1 371 ? 17.741 11.003 -10.672 1.00 93.88 371 ALA A CA 1
ATOM 2978 C C . ALA A 1 371 ? 16.716 11.988 -10.079 1.00 93.88 371 ALA A C 1
ATOM 2980 O O . ALA A 1 371 ? 16.790 12.346 -8.897 1.00 93.88 371 ALA A O 1
ATOM 2981 N N . ARG A 1 372 ? 15.715 12.405 -10.867 1.00 94.06 372 ARG A N 1
ATOM 2982 C CA . ARG A 1 372 ? 14.591 13.231 -10.389 1.00 94.06 372 ARG A CA 1
ATOM 2983 C C . ARG A 1 372 ? 13.743 12.485 -9.361 1.00 94.06 372 ARG A C 1
ATOM 2985 O O . ARG A 1 372 ? 13.392 13.060 -8.330 1.00 94.06 372 ARG A O 1
ATOM 2992 N N . MET A 1 373 ? 13.434 11.213 -9.615 1.00 94.69 373 MET A N 1
ATOM 2993 C CA . MET A 1 373 ? 12.647 10.384 -8.703 1.00 94.69 373 MET A CA 1
ATOM 2994 C C . MET A 1 373 ? 13.356 10.201 -7.360 1.00 94.69 373 MET A C 1
ATOM 2996 O O . MET A 1 373 ? 12.736 10.434 -6.329 1.00 94.69 373 MET A O 1
ATOM 3000 N N . LYS A 1 374 ? 14.657 9.882 -7.352 1.00 93.31 374 LYS A N 1
ATOM 3001 C CA . LYS A 1 374 ? 15.453 9.729 -6.121 1.00 93.31 374 LYS A CA 1
ATOM 3002 C C . LYS A 1 374 ? 15.416 10.985 -5.245 1.00 93.31 374 LYS A C 1
ATOM 3004 O O . LYS A 1 374 ? 15.177 10.876 -4.045 1.00 93.31 374 LYS A O 1
ATOM 3009 N N . ARG A 1 375 ? 15.571 12.177 -5.841 1.00 91.50 375 ARG A N 1
ATOM 3010 C CA . ARG A 1 375 ? 15.482 13.459 -5.114 1.00 91.50 375 ARG A CA 1
ATOM 3011 C C . ARG A 1 375 ? 14.093 13.701 -4.519 1.00 91.50 375 ARG A C 1
ATOM 3013 O O . ARG A 1 375 ? 13.975 14.101 -3.365 1.00 91.50 375 ARG A O 1
ATOM 3020 N N . ARG A 1 376 ? 13.033 13.434 -5.288 1.00 96.00 376 ARG A N 1
ATOM 3021 C CA . ARG A 1 376 ? 11.642 13.634 -4.843 1.00 96.00 376 ARG A CA 1
ATOM 3022 C C . ARG A 1 376 ? 11.184 12.600 -3.817 1.00 96.00 376 ARG A C 1
ATOM 3024 O O . ARG A 1 376 ? 10.346 12.921 -2.976 1.00 96.00 376 ARG A O 1
ATOM 3031 N N . LEU A 1 377 ? 11.703 11.377 -3.890 1.00 95.50 377 LEU A N 1
ATOM 3032 C CA . LEU A 1 377 ? 11.257 10.258 -3.066 1.00 95.50 377 LEU A CA 1
ATOM 3033 C C . LEU A 1 377 ? 11.517 10.515 -1.580 1.00 95.50 377 LEU A C 1
ATOM 3035 O O . LEU A 1 377 ? 10.607 10.332 -0.781 1.00 95.50 377 LEU A O 1
ATOM 3039 N N . ALA A 1 378 ? 12.702 11.015 -1.219 1.00 90.56 378 ALA A N 1
ATOM 3040 C CA . ALA A 1 378 ? 13.038 11.315 0.175 1.00 90.56 378 ALA A CA 1
ATOM 3041 C C . ALA A 1 378 ? 12.071 12.338 0.800 1.00 90.56 378 ALA A C 1
ATOM 3043 O O . ALA A 1 378 ? 11.516 12.104 1.873 1.00 90.56 378 ALA A O 1
ATOM 3044 N N . VAL A 1 379 ? 11.798 13.434 0.085 1.00 94.62 379 VAL A N 1
ATOM 3045 C CA . VAL A 1 379 ? 10.847 14.469 0.525 1.00 94.62 379 VAL A CA 1
ATOM 3046 C C . VAL A 1 379 ? 9.420 13.916 0.593 1.00 94.62 379 VAL A C 1
ATOM 3048 O O . VAL A 1 379 ? 8.678 14.206 1.528 1.00 94.62 379 VAL A O 1
ATOM 3051 N N . SER A 1 380 ? 9.033 13.080 -0.373 1.00 96.88 380 SER A N 1
ATOM 3052 C CA . SER A 1 380 ? 7.699 12.468 -0.408 1.00 96.88 380 SER A CA 1
ATOM 3053 C C . SER A 1 380 ? 7.479 11.513 0.768 1.00 96.88 380 SER A C 1
ATOM 3055 O O . SER A 1 380 ? 6.413 11.545 1.378 1.00 96.88 380 SER A O 1
ATOM 3057 N N . ILE A 1 381 ? 8.493 10.716 1.127 1.00 94.94 381 ILE A N 1
ATOM 3058 C CA . ILE A 1 381 ? 8.464 9.843 2.308 1.00 94.94 381 ILE A CA 1
ATOM 3059 C C . ILE A 1 381 ? 8.290 10.684 3.572 1.00 94.94 381 ILE A C 1
ATOM 3061 O O . ILE A 1 381 ? 7.369 10.426 4.341 1.00 94.94 381 ILE A O 1
ATOM 3065 N N . GLN A 1 382 ? 9.090 11.740 3.746 1.00 95.12 382 GLN A N 1
ATOM 3066 C CA . GLN A 1 382 ? 8.991 12.612 4.919 1.00 95.12 382 GLN A CA 1
ATOM 3067 C C . GLN A 1 382 ? 7.604 13.264 5.045 1.00 95.12 382 GLN A C 1
ATOM 3069 O O . GLN A 1 382 ? 7.040 13.343 6.137 1.00 95.12 382 GLN A O 1
ATOM 3074 N N . ASN A 1 383 ? 7.026 13.720 3.932 1.00 97.25 383 ASN A N 1
ATOM 3075 C CA . ASN A 1 383 ? 5.676 14.280 3.927 1.00 97.25 383 ASN A CA 1
ATOM 3076 C C . ASN A 1 383 ? 4.632 13.230 4.328 1.00 97.25 383 ASN A C 1
ATOM 3078 O O . ASN A 1 383 ? 3.758 13.515 5.145 1.00 97.25 383 ASN A O 1
ATOM 3082 N N . TYR A 1 384 ? 4.749 12.007 3.813 1.00 97.06 384 TYR A N 1
ATOM 3083 C CA . TYR A 1 384 ? 3.843 10.915 4.157 1.00 97.06 384 TYR A CA 1
ATOM 3084 C C . TYR A 1 384 ? 3.961 10.488 5.631 1.00 97.06 384 TYR A C 1
ATOM 3086 O O . TYR A 1 384 ? 2.950 10.259 6.298 1.00 97.06 384 TYR A O 1
ATOM 3094 N N . GLU A 1 385 ? 5.178 10.440 6.175 1.00 95.38 385 GLU A N 1
ATOM 3095 C CA . GLU A 1 385 ? 5.426 10.196 7.600 1.00 95.38 385 GLU A CA 1
ATOM 3096 C C . GLU A 1 385 ? 4.765 11.267 8.473 1.00 95.38 385 GLU A C 1
ATOM 3098 O O . GLU A 1 385 ? 4.073 10.937 9.439 1.00 95.38 385 GLU A O 1
ATOM 3103 N N . ARG A 1 386 ? 4.891 12.548 8.098 1.00 97.38 386 ARG A N 1
ATOM 3104 C CA . ARG A 1 386 ? 4.219 13.660 8.789 1.00 97.38 386 ARG A CA 1
ATOM 3105 C C . ARG A 1 386 ? 2.699 13.528 8.738 1.00 97.38 386 ARG A C 1
ATOM 3107 O O . ARG A 1 386 ? 2.050 13.688 9.769 1.00 97.38 386 ARG A O 1
ATOM 3114 N N . MET A 1 387 ? 2.129 13.187 7.580 1.00 98.00 387 MET A N 1
ATOM 3115 C CA . MET A 1 387 ? 0.686 12.941 7.453 1.00 98.00 387 MET A CA 1
ATOM 3116 C C . MET A 1 387 ? 0.225 11.822 8.394 1.00 98.00 387 MET A C 1
ATOM 3118 O O . MET A 1 387 ? -0.771 11.976 9.102 1.00 98.00 387 MET A O 1
ATOM 3122 N N . CYS A 1 388 ? 0.972 10.715 8.451 1.00 95.69 388 CYS A N 1
ATOM 3123 C CA . CYS A 1 388 ? 0.674 9.601 9.347 1.00 95.69 388 CYS A CA 1
ATOM 3124 C C . CYS A 1 388 ? 0.781 10.007 10.823 1.00 95.69 388 CYS A C 1
ATOM 3126 O O . CYS A 1 388 ? -0.076 9.635 11.625 1.00 95.69 388 CYS A O 1
ATOM 3128 N N . PHE A 1 389 ? 1.809 10.776 11.191 1.00 95.38 389 PHE A N 1
ATOM 3129 C CA . PHE A 1 389 ? 1.991 11.287 12.548 1.00 95.38 389 PHE A CA 1
ATOM 3130 C C . PHE A 1 389 ? 0.815 12.168 12.982 1.00 95.38 389 PHE A C 1
ATOM 3132 O O . PHE A 1 389 ? 0.209 11.901 14.021 1.00 95.38 389 PHE A O 1
ATOM 3139 N N . ILE A 1 390 ? 0.451 13.160 12.162 1.00 97.38 390 ILE A N 1
ATOM 3140 C CA . ILE A 1 390 ? -0.664 14.075 12.440 1.00 97.38 390 ILE A CA 1
ATOM 3141 C C . ILE A 1 390 ? -1.958 13.279 12.609 1.00 97.38 390 ILE A C 1
ATOM 3143 O O . ILE A 1 390 ? -2.634 13.427 13.621 1.00 97.38 390 ILE A O 1
ATOM 3147 N N . MET A 1 391 ? -2.264 12.364 11.684 1.00 97.44 391 MET A N 1
ATOM 3148 C CA . MET A 1 391 ? -3.489 11.564 11.754 1.00 97.44 391 MET A CA 1
ATOM 3149 C C . MET A 1 391 ? -3.535 10.659 12.996 1.00 97.44 391 MET A C 1
ATOM 3151 O O . MET A 1 391 ? -4.575 10.540 13.646 1.00 97.44 391 MET A O 1
ATOM 3155 N N . ASN A 1 392 ? -2.408 10.047 13.373 1.00 92.00 392 ASN A N 1
ATOM 3156 C CA . ASN A 1 392 ? -2.317 9.254 14.600 1.00 92.00 392 ASN A CA 1
ATOM 3157 C C . ASN A 1 392 ? -2.550 10.114 15.848 1.00 92.00 392 ASN A C 1
ATOM 3159 O O . ASN A 1 392 ? -3.237 9.681 16.775 1.00 92.00 392 ASN A O 1
ATOM 3163 N N . GLN A 1 393 ? -2.003 11.330 15.871 1.00 95.00 393 GLN A N 1
ATOM 3164 C CA . GLN A 1 393 ? -2.219 12.268 16.966 1.00 95.00 393 GLN A CA 1
ATOM 3165 C C . GLN A 1 393 ? -3.685 12.709 17.036 1.00 95.00 393 GLN A C 1
ATOM 3167 O O . GLN A 1 393 ? -4.284 12.650 18.107 1.00 95.00 393 GLN A O 1
ATOM 3172 N N . THR A 1 394 ? -4.298 13.058 15.903 1.00 95.94 394 THR A N 1
ATOM 3173 C CA . THR A 1 394 ? -5.726 13.392 15.821 1.00 95.94 394 THR A CA 1
ATOM 3174 C C . THR A 1 394 ? -6.600 12.243 16.321 1.00 95.94 394 THR A C 1
ATOM 3176 O O . THR A 1 394 ? -7.516 12.467 17.109 1.00 95.94 394 THR A O 1
ATOM 3179 N N . SER A 1 395 ? -6.295 10.999 15.937 1.00 93.31 395 SER A N 1
ATOM 3180 C CA . SER A 1 395 ? -7.019 9.816 16.416 1.00 93.31 395 SER A CA 1
ATOM 3181 C C . SER A 1 395 ? -6.915 9.644 17.937 1.00 93.31 395 SER A C 1
ATOM 3183 O O . SER A 1 395 ? -7.919 9.358 18.588 1.00 93.31 395 SER A O 1
ATOM 3185 N N . ARG A 1 396 ? -5.731 9.868 18.521 1.00 91.50 396 ARG A N 1
ATOM 3186 C CA . ARG A 1 396 ? -5.525 9.812 19.977 1.00 91.50 396 ARG A CA 1
ATOM 3187 C C . ARG A 1 396 ? -6.281 10.909 20.716 1.00 91.50 396 ARG A C 1
ATOM 3189 O O . ARG A 1 396 ? -6.907 10.625 21.732 1.00 91.50 396 ARG A O 1
ATOM 3196 N N . LEU A 1 397 ? -6.237 12.137 20.203 1.00 93.81 397 LEU A N 1
ATOM 3197 C CA . LEU A 1 397 ? -6.965 13.269 20.774 1.00 93.81 397 LEU A CA 1
ATOM 3198 C C . LEU A 1 397 ? -8.476 13.031 20.735 1.00 93.81 397 LEU A C 1
ATOM 3200 O O . LEU A 1 397 ? -9.148 13.268 21.732 1.00 93.81 397 LEU A O 1
ATOM 3204 N N . LYS A 1 398 ? -9.001 12.487 19.630 1.00 94.88 398 LYS A N 1
ATOM 3205 C CA . LYS A 1 398 ? -10.415 12.109 19.510 1.00 94.88 398 LYS A CA 1
ATOM 3206 C C . LYS A 1 398 ? -10.815 11.087 20.585 1.00 94.88 398 LYS A C 1
ATOM 3208 O O . LYS A 1 398 ? -11.806 11.294 21.275 1.00 94.88 398 LYS A O 1
ATOM 3213 N N . ALA A 1 399 ? -10.012 10.041 20.792 1.00 92.06 399 ALA A N 1
ATOM 3214 C CA . ALA A 1 399 ? -10.273 9.040 21.830 1.00 92.06 399 ALA A CA 1
ATOM 3215 C C . ALA A 1 399 ? -10.198 9.619 23.260 1.00 92.06 399 ALA A C 1
ATOM 3217 O O . ALA A 1 399 ? -11.008 9.265 24.122 1.00 92.06 399 ALA A O 1
ATOM 3218 N N . ALA A 1 400 ? -9.248 10.526 23.518 1.00 93.69 400 ALA A N 1
ATOM 3219 C CA . ALA A 1 400 ? -9.141 11.230 24.797 1.00 93.69 400 ALA A CA 1
ATOM 3220 C C . ALA A 1 400 ? -10.371 12.114 25.052 1.00 93.69 400 ALA A C 1
ATOM 3222 O O . ALA A 1 400 ? -10.986 12.003 26.108 1.00 93.69 400 ALA A O 1
ATOM 3223 N N . LEU A 1 401 ? -10.797 12.890 24.049 1.00 95.75 401 LEU A N 1
ATOM 3224 C CA . LEU A 1 401 ? -12.014 13.699 24.114 1.00 95.75 401 LEU A CA 1
ATOM 3225 C C . LEU A 1 401 ? -13.248 12.838 24.408 1.00 95.75 401 LEU A C 1
ATOM 3227 O O . LEU A 1 401 ? -14.044 13.188 25.274 1.00 95.75 401 LEU A O 1
ATOM 3231 N N . GLY A 1 402 ? -13.382 11.684 23.747 1.00 95.56 402 GLY A N 1
ATOM 3232 C CA . GLY A 1 402 ? -14.469 10.745 24.030 1.00 95.56 402 GLY A CA 1
ATOM 3233 C C . GLY A 1 402 ? -14.470 10.253 25.478 1.00 95.56 402 GLY A C 1
ATOM 3234 O O . GLY A 1 402 ? -15.514 10.222 26.130 1.00 95.56 402 GLY A O 1
ATOM 3235 N N . THR A 1 403 ? -13.285 9.947 26.010 1.00 95.50 403 THR A N 1
ATOM 3236 C CA . THR A 1 403 ? -13.109 9.547 27.414 1.00 95.50 403 THR A CA 1
ATOM 3237 C C . THR A 1 403 ? -13.506 10.671 28.373 1.00 95.50 403 THR A C 1
ATOM 3239 O O . THR A 1 403 ? -14.182 10.415 29.372 1.00 95.50 403 THR A O 1
ATOM 3242 N N . ASP A 1 404 ? -13.127 11.912 28.075 1.00 96.25 404 ASP A N 1
ATOM 3243 C CA . ASP A 1 404 ? -13.444 13.063 28.918 1.00 96.25 404 ASP A CA 1
ATOM 3244 C C . ASP A 1 404 ? -14.938 13.415 28.875 1.00 96.25 404 ASP A C 1
ATOM 3246 O O . ASP A 1 404 ? -15.515 13.694 29.926 1.00 96.25 404 ASP A O 1
ATOM 3250 N N . CYS A 1 405 ? -15.609 13.289 27.722 1.00 97.06 405 CYS A N 1
ATOM 3251 C CA . CYS A 1 405 ? -17.070 13.395 27.632 1.00 97.06 405 CYS A CA 1
ATOM 3252 C C . CYS A 1 405 ? -17.768 12.377 28.550 1.00 97.06 405 CYS A C 1
ATOM 3254 O O . CYS A 1 405 ? -18.684 12.734 29.295 1.00 97.06 405 CYS A O 1
ATOM 3256 N N . ILE A 1 406 ? -17.308 11.120 28.547 1.00 96.31 406 ILE A N 1
ATOM 3257 C CA . ILE A 1 406 ? -17.854 10.072 29.420 1.00 96.31 406 ILE A CA 1
ATOM 3258 C C . ILE A 1 406 ? -17.613 10.422 30.892 1.00 96.31 406 ILE A C 1
ATOM 3260 O O . ILE A 1 406 ? -18.551 10.374 31.686 1.00 96.31 406 ILE A O 1
ATOM 3264 N N . ARG A 1 407 ? -16.396 10.829 31.273 1.00 96.50 407 ARG A N 1
ATOM 3265 C CA . ARG A 1 407 ? -16.085 11.227 32.659 1.00 96.50 407 ARG A CA 1
ATOM 3266 C C . ARG A 1 407 ? -16.951 12.392 33.128 1.00 96.50 407 ARG A C 1
ATOM 3268 O O . ARG A 1 407 ? -17.524 12.316 34.210 1.00 96.50 407 ARG A O 1
ATOM 3275 N N . TYR A 1 408 ? -17.100 13.421 32.298 1.00 97.12 408 TYR A N 1
ATOM 3276 C CA . TYR A 1 408 ? -17.937 14.575 32.610 1.00 97.12 408 TYR A CA 1
ATOM 3277 C C . TYR A 1 408 ? -19.400 14.163 32.823 1.00 97.12 408 TYR A C 1
ATOM 3279 O O . TYR A 1 408 ? -20.040 14.615 33.771 1.00 97.12 408 TYR A O 1
ATOM 3287 N N . SER A 1 409 ? -19.923 13.250 31.995 1.00 97.25 409 SER A N 1
ATOM 3288 C CA . SER 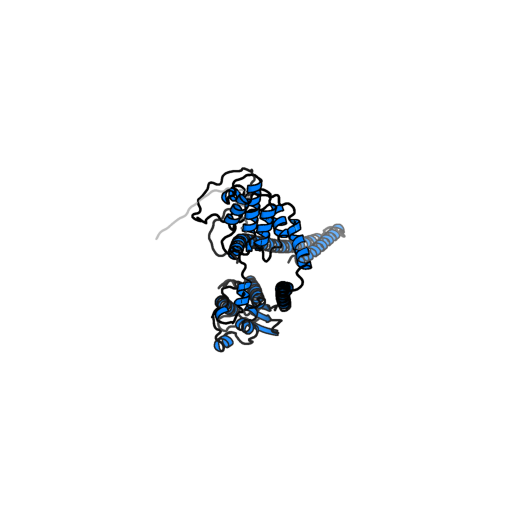A 1 409 ? -21.283 12.72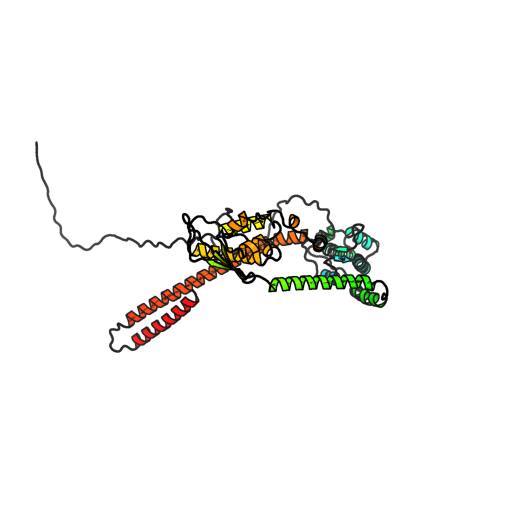0 32.164 1.00 97.25 409 SER A CA 1
ATOM 3289 C C . SER A 1 409 ? -21.484 12.018 33.515 1.00 97.25 409 SER A C 1
ATOM 3291 O O . SER A 1 409 ? -22.506 12.205 34.172 1.00 97.25 409 SER A O 1
ATOM 3293 N N . VAL A 1 410 ? -20.482 11.262 33.980 1.00 97.00 410 VAL A N 1
ATOM 3294 C CA . VAL A 1 410 ? -20.523 10.602 35.291 1.00 97.00 410 VAL A CA 1
ATOM 3295 C C . VAL A 1 410 ? -20.570 11.645 36.405 1.00 97.00 410 VAL A C 1
ATOM 3297 O O . VAL A 1 410 ? -21.388 11.519 37.311 1.00 97.00 410 VAL A O 1
ATOM 3300 N N . THR A 1 411 ? -19.767 12.708 36.313 1.00 97.12 411 THR A N 1
ATOM 3301 C CA . THR A 1 411 ? -19.796 13.813 37.283 1.00 97.12 411 THR A CA 1
ATOM 3302 C C . THR A 1 411 ? -21.152 14.522 37.316 1.00 97.12 411 THR A C 1
ATOM 3304 O O . THR A 1 411 ? -21.653 14.804 38.402 1.00 97.12 411 THR A O 1
ATOM 3307 N N . LEU A 1 412 ? -21.778 14.768 36.159 1.00 96.69 412 LEU A N 1
ATOM 3308 C CA . LEU A 1 412 ? -23.125 15.349 36.089 1.00 96.69 412 LEU A CA 1
ATOM 3309 C C . LEU A 1 412 ? -24.184 14.454 36.735 1.00 96.69 412 LEU A C 1
ATOM 3311 O O . LEU A 1 412 ? -25.046 14.959 37.450 1.00 96.69 412 LEU A O 1
ATOM 3315 N N . ASN A 1 413 ? -24.112 13.138 36.521 1.00 95.75 413 ASN A N 1
ATOM 3316 C CA . ASN A 1 413 ? -25.026 12.202 37.177 1.00 95.75 413 ASN A CA 1
ATOM 3317 C C . ASN A 1 413 ? -24.851 12.246 38.698 1.00 95.75 413 ASN A C 1
ATOM 3319 O O . ASN A 1 413 ? -25.840 12.363 39.413 1.00 95.75 413 ASN A O 1
ATOM 3323 N N . SER A 1 414 ? -23.612 12.249 39.197 1.00 95.56 414 SER A N 1
ATOM 3324 C CA . SER A 1 414 ? -23.353 12.395 40.635 1.00 95.56 414 SER A CA 1
ATOM 3325 C C . SER A 1 414 ? -23.884 13.721 41.194 1.00 95.56 414 SER A C 1
ATOM 3327 O O . SER A 1 414 ? -24.445 13.740 42.285 1.00 95.56 414 SER A O 1
ATOM 3329 N N . ALA A 1 415 ? -23.751 14.825 40.451 1.00 93.69 415 ALA A N 1
ATOM 3330 C CA . ALA A 1 415 ? -24.310 16.120 40.845 1.00 93.69 415 ALA A CA 1
ATOM 3331 C C . ALA A 1 415 ? -25.850 16.123 40.844 1.00 93.69 415 ALA A C 1
ATOM 3333 O O . ALA A 1 415 ? -26.462 16.757 41.702 1.00 93.69 415 ALA A O 1
ATOM 3334 N N . SER A 1 416 ? -26.480 15.398 39.910 1.00 93.88 416 SER A N 1
ATOM 3335 C CA . SER A 1 416 ? -27.934 15.197 39.886 1.00 93.88 416 SER A CA 1
ATOM 3336 C C . SER A 1 416 ? -28.420 14.503 41.157 1.00 93.88 416 SER A C 1
ATOM 3338 O O . SER A 1 416 ? -29.363 14.984 41.777 1.00 93.88 416 SER A O 1
ATOM 3340 N N . GLU A 1 417 ? -27.744 13.432 41.591 1.00 91.00 417 GLU A N 1
ATOM 3341 C CA . GLU A 1 417 ? -28.116 12.698 42.809 1.00 91.00 417 GLU A CA 1
ATOM 3342 C C . GLU A 1 417 ? -28.056 13.581 44.062 1.00 91.00 417 GLU A C 1
ATOM 3344 O O . GLU A 1 417 ? -29.012 13.613 44.828 1.00 91.00 417 GLU A O 1
ATOM 3349 N N . VAL A 1 418 ? -27.001 14.389 44.226 1.00 89.81 418 VAL A N 1
ATOM 3350 C CA . VAL A 1 418 ? -26.894 15.325 45.366 1.00 89.81 418 VAL A CA 1
ATOM 3351 C C . VAL A 1 418 ? -28.040 16.343 45.375 1.00 89.81 418 VAL A C 1
ATOM 3353 O O . VAL A 1 418 ? -28.541 16.710 46.435 1.00 89.81 418 VAL A O 1
ATOM 3356 N N . ASN A 1 419 ? -28.489 16.791 44.201 1.00 85.62 419 ASN A N 1
ATOM 3357 C CA . ASN A 1 419 ? -29.589 17.749 44.093 1.00 85.62 419 ASN A CA 1
ATOM 3358 C C . ASN A 1 419 ? -30.971 17.136 44.367 1.00 85.62 419 ASN A C 1
ATOM 3360 O O . ASN A 1 419 ? -31.914 17.888 44.625 1.00 85.62 419 ASN A O 1
ATOM 3364 N N . LYS A 1 420 ? -31.114 15.805 44.319 1.00 82.88 420 LYS A N 1
ATOM 3365 C CA . LYS A 1 420 ? -32.365 15.119 44.682 1.00 82.88 420 LYS A CA 1
ATOM 3366 C C . LYS A 1 420 ? -32.614 15.163 46.195 1.00 82.88 420 LYS A C 1
ATOM 3368 O O . LYS A 1 420 ? -33.771 15.231 46.600 1.00 82.88 420 LYS A O 1
ATOM 3373 N N . ASP A 1 421 ? -31.560 15.257 47.006 1.00 83.56 421 ASP A N 1
ATOM 3374 C CA . ASP A 1 421 ? -31.617 15.336 48.476 1.00 83.56 421 ASP A CA 1
ATOM 3375 C C . ASP A 1 421 ? -31.861 16.771 48.998 1.00 83.56 421 ASP A C 1
ATOM 3377 O O . ASP A 1 421 ? -31.235 17.246 49.949 1.00 83.56 421 ASP A O 1
ATOM 3381 N N . CYS A 1 422 ? -32.773 17.513 48.364 1.00 85.94 422 CYS A N 1
ATOM 3382 C CA . CYS A 1 422 ? -33.092 18.878 48.778 1.00 85.94 422 CYS A CA 1
ATOM 3383 C C . CYS A 1 422 ? -33.858 18.896 50.113 1.00 85.94 422 CYS A C 1
ATOM 3385 O O . CYS A 1 422 ? -34.881 18.233 50.267 1.00 85.94 422 CYS A O 1
ATOM 3387 N N . TRP A 1 423 ? -33.412 19.721 51.065 1.00 87.31 423 TRP A N 1
ATOM 3388 C CA . TRP A 1 423 ? -34.071 19.885 52.370 1.00 87.31 423 TRP A CA 1
ATOM 3389 C C . TRP A 1 423 ? -35.380 20.691 52.310 1.00 87.31 423 TRP A C 1
ATOM 3391 O O . TRP A 1 423 ? -36.139 20.704 53.279 1.00 87.31 423 TRP A O 1
ATOM 3401 N N . VAL A 1 424 ? -35.640 21.384 51.195 1.00 88.12 424 VAL A N 1
ATOM 3402 C CA . VAL A 1 424 ? -36.853 22.182 50.984 1.00 88.12 424 VAL A CA 1
ATOM 3403 C C . VAL A 1 424 ? -37.952 21.283 50.396 1.00 88.12 424 VAL A C 1
ATOM 3405 O O . VAL A 1 424 ? -37.762 20.763 49.292 1.00 88.12 424 VAL A O 1
ATOM 3408 N N . PRO A 1 425 ? -39.105 21.120 51.075 1.00 84.56 425 PRO A N 1
ATOM 3409 C CA . PRO A 1 425 ? -40.230 20.349 50.546 1.00 84.56 425 PRO A CA 1
ATOM 3410 C C . PRO A 1 425 ? -40.714 20.898 49.195 1.00 84.56 425 PRO A C 1
ATOM 3412 O O . PRO A 1 425 ? -40.796 22.113 49.016 1.00 84.56 425 PRO A O 1
ATOM 3415 N N . ASP A 1 426 ? -41.024 20.007 48.249 1.00 85.56 426 ASP A N 1
ATOM 3416 C CA . ASP A 1 426 ? -41.550 20.331 46.911 1.00 85.56 426 ASP A CA 1
ATOM 3417 C C . ASP A 1 426 ? -40.699 21.324 46.087 1.00 85.56 426 ASP A C 1
ATOM 3419 O O . ASP A 1 426 ? -41.205 22.080 45.251 1.00 85.56 426 ASP A O 1
ATOM 3423 N N . CYS A 1 427 ? -39.375 21.321 46.283 1.00 88.62 427 CYS A N 1
ATOM 3424 C CA . CYS A 1 427 ? -38.459 22.193 45.547 1.00 88.62 427 CYS A CA 1
ATOM 3425 C C . CYS A 1 427 ? -38.410 21.868 44.040 1.00 88.62 427 CYS A C 1
ATOM 3427 O O . CYS A 1 427 ? -37.697 20.968 43.586 1.00 88.62 427 CYS A O 1
ATOM 3429 N N . GLN A 1 428 ? -39.108 22.665 43.226 1.00 89.00 428 GLN A N 1
ATOM 3430 C CA . GLN A 1 428 ? -39.103 22.505 41.766 1.00 89.00 428 GLN A CA 1
ATOM 3431 C C . GLN A 1 428 ? -37.761 22.872 41.115 1.00 89.00 428 GLN A C 1
ATOM 3433 O O . GLN A 1 428 ? -37.385 22.272 40.110 1.00 89.00 428 GLN A O 1
ATOM 3438 N N . GLY A 1 429 ? -37.016 23.825 41.686 1.00 89.62 429 GLY A N 1
ATOM 3439 C CA . GLY A 1 429 ? -35.731 24.271 41.136 1.00 89.62 429 GLY A CA 1
ATOM 3440 C C . GLY A 1 429 ? -34.685 23.153 41.100 1.00 89.62 429 GLY A C 1
ATOM 3441 O O . GLY A 1 429 ? -34.072 22.915 40.060 1.00 89.62 429 GLY A O 1
ATOM 3442 N N . CYS A 1 430 ? -34.536 22.416 42.205 1.00 90.06 430 CYS A N 1
ATOM 3443 C CA . CYS A 1 430 ? -33.613 21.282 42.294 1.00 90.06 430 CYS A CA 1
ATOM 3444 C C . CYS A 1 430 ? -34.017 20.136 41.356 1.00 90.06 430 CYS A C 1
ATOM 3446 O O . CYS A 1 430 ? -33.155 19.578 40.681 1.00 90.06 430 CYS A O 1
ATOM 3448 N N . SER A 1 431 ? -35.318 19.843 41.238 1.00 87.38 431 SER A N 1
ATOM 3449 C CA . SER A 1 431 ? -35.832 18.830 40.305 1.00 87.38 431 SER A CA 1
ATOM 3450 C C . SER A 1 431 ? -35.517 19.171 38.841 1.00 87.38 431 SER A C 1
ATOM 3452 O O . SER A 1 431 ? -35.007 18.327 38.103 1.00 87.38 431 SER A O 1
ATOM 3454 N N . GLN A 1 432 ? -35.744 20.421 38.424 1.00 90.94 432 GLN A N 1
ATOM 3455 C CA . GLN A 1 432 ? -35.433 20.869 37.062 1.00 90.94 432 GLN A CA 1
ATOM 3456 C C . GLN A 1 432 ? -33.924 20.889 36.788 1.00 90.94 432 GLN A C 1
ATOM 3458 O O . GLN A 1 432 ? -33.486 20.507 35.702 1.00 90.94 432 GLN A O 1
ATOM 3463 N N . MET A 1 433 ? -33.110 21.284 37.772 1.00 93.12 433 MET A N 1
ATOM 3464 C CA . MET A 1 433 ? -31.651 21.260 37.650 1.00 93.12 433 MET A CA 1
ATOM 3465 C C . MET A 1 433 ? -31.115 19.827 37.513 1.00 93.12 433 MET A C 1
ATOM 3467 O O . MET A 1 433 ? -30.303 19.568 36.626 1.00 93.12 433 MET A O 1
ATOM 3471 N N . ALA A 1 434 ? -31.607 18.893 38.334 1.00 92.19 434 ALA A N 1
ATOM 3472 C CA . ALA A 1 434 ? -31.274 17.471 38.254 1.00 92.19 434 ALA A CA 1
ATOM 3473 C C . ALA A 1 434 ? -31.642 16.880 36.879 1.00 92.19 434 ALA A C 1
ATOM 3475 O O . ALA A 1 434 ? -30.809 16.254 36.224 1.00 92.19 434 ALA A O 1
ATOM 3476 N N . TYR A 1 435 ? -32.846 17.177 36.378 1.00 93.00 435 TYR A N 1
ATOM 3477 C CA . TYR A 1 435 ? -33.272 16.781 35.032 1.00 93.00 435 TYR A CA 1
ATOM 3478 C C . TYR A 1 435 ? -32.359 17.352 33.932 1.00 93.00 435 TYR A C 1
ATOM 3480 O O . TYR A 1 435 ? -31.987 16.650 32.987 1.00 93.00 435 TYR A O 1
ATOM 3488 N N . GLY A 1 436 ? -31.947 18.617 34.063 1.00 95.25 436 GLY A N 1
ATOM 3489 C CA . GLY A 1 436 ? -30.979 19.248 33.165 1.00 95.25 436 GLY A CA 1
ATOM 3490 C C . GLY A 1 436 ? -29.635 18.515 33.142 1.00 95.25 436 GLY A C 1
ATOM 3491 O O . GLY A 1 436 ? -29.128 18.195 32.064 1.00 95.25 436 GLY A O 1
ATOM 3492 N N . TYR A 1 437 ? -29.083 18.191 34.314 1.00 96.56 437 TYR A N 1
ATOM 3493 C CA . TYR A 1 437 ? -27.835 17.432 34.430 1.00 96.56 437 TYR A CA 1
ATOM 3494 C C . TYR A 1 437 ? -27.930 16.046 33.793 1.00 96.56 437 TYR A C 1
ATOM 3496 O O . TYR A 1 437 ? -27.034 15.665 33.039 1.00 96.56 437 TYR A O 1
ATOM 3504 N N . GLU A 1 438 ? -29.026 15.321 34.017 1.00 95.44 438 GLU A N 1
ATOM 3505 C CA . GLU A 1 438 ? -29.245 14.000 33.419 1.00 95.44 438 GLU A CA 1
ATOM 3506 C C . GLU A 1 438 ? -29.322 14.058 31.887 1.00 95.44 438 GLU A C 1
ATOM 3508 O O . GLU A 1 438 ? -28.771 13.194 31.201 1.00 95.44 438 GLU A O 1
ATOM 3513 N N . ASN A 1 439 ? -29.956 15.085 31.320 1.00 96.44 439 ASN A N 1
ATOM 3514 C CA . ASN A 1 439 ? -30.052 15.237 29.866 1.00 96.44 439 ASN A CA 1
ATOM 3515 C C . ASN A 1 439 ? -28.710 15.591 29.217 1.00 96.44 439 ASN A C 1
ATOM 3517 O O . ASN A 1 439 ? -28.349 15.011 28.185 1.00 96.44 439 ASN A O 1
ATOM 3521 N N . ILE A 1 440 ? -27.945 16.506 29.820 1.00 97.38 440 ILE A N 1
ATOM 3522 C CA . ILE A 1 440 ? -26.600 16.850 29.336 1.00 97.38 440 ILE A CA 1
ATOM 3523 C C . ILE A 1 440 ? -25.681 15.632 29.465 1.00 97.38 440 ILE A C 1
ATOM 3525 O O . ILE A 1 440 ? -24.949 15.313 28.531 1.00 97.38 440 ILE A O 1
ATOM 3529 N N . SER A 1 441 ? -25.771 14.902 30.578 1.00 97.19 441 SER A N 1
ATOM 3530 C CA . SER A 1 441 ? -25.036 13.658 30.799 1.00 97.19 441 SER A CA 1
ATOM 3531 C C . SER A 1 441 ? -25.307 12.630 29.699 1.00 97.19 441 SER A C 1
ATOM 3533 O O . SER A 1 441 ? -24.366 12.172 29.050 1.00 97.19 441 SER A O 1
ATOM 3535 N N . LYS A 1 442 ? -26.579 12.336 29.396 1.00 96.69 442 LYS A N 1
ATOM 3536 C CA . LYS A 1 442 ? -26.960 11.431 28.294 1.00 96.69 442 LYS A CA 1
ATOM 3537 C C . LYS A 1 442 ? -26.377 11.881 26.953 1.00 96.69 442 LYS A C 1
ATOM 3539 O O . LYS A 1 442 ? -25.856 11.060 26.201 1.00 96.69 442 LYS A O 1
ATOM 3544 N N . SER A 1 443 ? -26.421 13.182 26.676 1.00 96.69 443 SER A N 1
ATOM 3545 C CA . SER A 1 443 ? -25.889 13.757 25.434 1.00 96.69 443 SER A CA 1
ATOM 3546 C C . SER A 1 443 ? -24.366 13.596 25.343 1.00 96.69 443 SER A C 1
ATOM 3548 O O . SER A 1 443 ? -23.837 13.221 24.298 1.00 96.69 443 SER A O 1
ATOM 3550 N N . LEU A 1 444 ? -23.650 13.802 26.453 1.00 96.50 444 LEU A N 1
ATOM 3551 C CA . LEU A 1 444 ? -22.203 13.602 26.536 1.00 96.50 444 LEU A CA 1
ATOM 3552 C C . LEU A 1 444 ? -21.798 12.128 26.452 1.00 96.50 444 LEU A C 1
ATOM 3554 O O . LEU A 1 444 ? -20.762 11.830 25.864 1.00 96.50 444 LEU A O 1
ATOM 3558 N N . GLN A 1 445 ? -22.605 11.199 26.970 1.00 95.94 445 GLN A N 1
ATOM 3559 C CA . GLN A 1 445 ? -22.372 9.760 26.788 1.00 95.94 445 GLN A CA 1
ATOM 3560 C C . GLN A 1 445 ? -22.482 9.361 25.317 1.00 95.94 445 GLN A C 1
ATOM 3562 O O . GLN A 1 445 ? -21.620 8.645 24.808 1.00 95.94 445 GLN A O 1
ATOM 3567 N N . GLN A 1 446 ? -23.504 9.863 24.617 1.00 94.94 446 GLN A N 1
ATOM 3568 C CA . GLN A 1 446 ? -23.668 9.635 23.180 1.00 94.94 446 GLN A CA 1
ATOM 3569 C C . GLN A 1 446 ? -22.506 10.237 22.385 1.00 94.94 446 GLN A C 1
ATOM 3571 O O . GLN A 1 446 ? -21.904 9.546 21.565 1.00 94.94 446 GLN A O 1
ATOM 3576 N N . ALA A 1 447 ? -22.141 11.493 22.662 1.00 93.56 447 ALA A N 1
ATOM 3577 C CA . ALA A 1 447 ? -20.998 12.143 22.023 1.00 93.56 447 ALA A CA 1
ATOM 3578 C C . ALA A 1 447 ? -19.689 11.381 22.291 1.00 93.56 447 ALA A C 1
ATOM 3580 O O . ALA A 1 447 ? -18.921 11.123 21.367 1.00 93.56 447 ALA A O 1
ATOM 3581 N N . GLY A 1 448 ? -19.463 10.952 23.535 1.00 92.81 448 GLY A N 1
ATOM 3582 C CA . GLY A 1 448 ? -18.301 10.157 23.919 1.00 92.81 448 GLY A CA 1
ATOM 3583 C C . GLY A 1 448 ? -18.211 8.828 23.168 1.00 92.81 448 GLY A C 1
ATOM 3584 O O . GLY A 1 448 ? -17.139 8.476 22.680 1.00 92.81 448 GLY A O 1
ATOM 3585 N N . ALA A 1 449 ? -19.338 8.131 22.995 1.00 90.75 449 ALA A N 1
ATOM 3586 C CA . ALA A 1 449 ? -19.411 6.881 22.239 1.00 90.75 449 ALA A CA 1
ATOM 3587 C C . ALA A 1 449 ? -19.151 7.057 20.732 1.00 90.75 449 ALA A C 1
ATOM 3589 O O . ALA A 1 449 ? -18.640 6.140 20.101 1.00 90.75 449 ALA A O 1
ATOM 3590 N N . LEU A 1 450 ? -19.459 8.224 20.152 1.00 90.31 450 LEU A N 1
ATOM 3591 C CA . LEU A 1 450 ? -19.119 8.550 18.756 1.00 90.31 450 LEU A CA 1
ATOM 3592 C C . LEU A 1 450 ? -17.622 8.846 18.558 1.00 90.31 450 LEU A C 1
ATOM 3594 O O . LEU A 1 450 ? -17.105 8.806 17.432 1.00 90.31 450 LEU A O 1
ATOM 3598 N N . PHE A 1 451 ? -16.934 9.217 19.639 1.00 83.75 451 PHE A N 1
ATOM 3599 C CA . PHE A 1 451 ? -15.509 9.521 19.628 1.00 83.75 451 PHE A CA 1
ATOM 3600 C C . PHE A 1 451 ? -14.608 8.310 19.910 1.00 83.75 451 PHE A C 1
ATOM 3602 O O . PHE A 1 451 ? -13.447 8.341 19.487 1.00 83.75 451 PHE A O 1
ATOM 3609 N N . ALA A 1 452 ? -15.137 7.284 20.585 1.00 64.62 452 ALA A N 1
ATOM 3610 C CA . ALA A 1 452 ? -14.502 5.982 20.811 1.00 64.62 452 ALA A CA 1
ATOM 3611 C C . ALA A 1 452 ? -14.463 5.132 19.530 1.00 64.62 452 ALA A C 1
ATOM 3613 O O . ALA A 1 452 ? -13.460 4.397 19.359 1.00 64.62 452 ALA A O 1
#

Secondary structure (DSSP, 8-state):
------------------------------PPP-----TT------------------------------------TTTTTTTPPPPHHHHHHHHHT--BTTEEEHHHHHHHHHHTT--HHHHHHHHHHH--TT--EEEHHHHHHHHHHHHHHHTT---SHHHHHHTTTSPPPP--TTTHHHHHHHHHHHHH-TTTSHHHHHHHHHHHHHHHHHHHHHHHHHHHT---EEEEE-SS-B-SSS-B-EEEEEETTTTEEEEEEHHHHHHHHHHHHHH-TTS--PPPPP--SS---HHHHHHHHHHHHHHHHHHHHSTTTTTSHHHHHHHH--S-HHHHHHH-------HHHHS---HHHHHHTS-TTHHHHHHHHHHHHHHHHHHHHHHHHHHHHHHHHHHHHHHHHHHHHHHHHHHHHHHHS-SSTT-HHHHHHHHHHHHHHHHHHHHHHHH-

Mean predicted aligned error: 19.44 Å

Foldseek 3Di:
DDDDDDDDDDDDDDDDDDDDDDDPPDDDDDDDDDDDDDQPDDDDDDDDDDDDDDDDDDDDDDDDDDDDDDDPPDQALQPLQVPFDADVLLVVLLVLQVADLQKHFPVLLLVQLVQLPADPVLSVVLCVRLDDPPDGIGHSSSSSLSQLLSQCRVVVHDNDSVVQSVCSNPGGGGDRPPSNVSVVVVVVVVVVPPDPPCVPVVVVVVVVVVVVVVVVVVVVVLVVLQKQKDWDWDPAQDDDPDGFIWIWIAIPNLRATEIDGPVLVVVLQVLCCLAEVPDDQDDARDDDPDDPDPVNVVVNRVRVSVRLSVQLSPPPRVPDPSNSCSGHVHDDVVVVCVVDVDDSHYNVVVDDDPVVVVVVVCRPCNVVVVVVCVVVVVVVVVVVVVVVVVVVVVLVVLLVQLVVLQVQLVVLQVVLVVLVPDPDPPDPPSVVSSVVSNVSSVVSNVSSVVSD

InterPro domains:
  IPR001683 Phox homology [PF00787] (251-329)
  IPR001683 Phox homology [PS50195] (225-334)
  IPR001683 Phox homology [SM00312] (227-330)
  IPR028662 Sorting nexin-8/Mvp1 [PTHR47554] (195-447)
  IPR035704 SNX8/Mvp1, PX domain [cd06866] (227-330)
  IPR036871 PX domain superfamily [G3DSA:3.30.1520.10] (213-352)
  IPR036871 PX domain superfamily [SSF64268] (233-330)
  IPR045734 Sorting nexin 8/Mvp1, BAR domain [PF19566] (343-450)

Organism: NCBI:txid101091

Radius of gyration: 39.01 Å; Cα contacts (8 Å, |Δi|>4): 373; chains: 1; bounding box: 76×72×148 Å

Nearest PDB structures (foldseek):
  6q0x-assembly1_A  TM=7.731E-01  e=9.931E-09  Saccharomyces cerevisiae W303
  6koi-assembly8_O  TM=8.504E-01  e=1.069E-04  Homo sapiens
  3lui-assembly3_C  TM=8.102E-01  e=3.090E-04  Homo sapiens
  5gw1-assembly3_F  TM=5.065E-01  e=8.466E-04  Homo sapiens
  6yig-assembly1_A  TM=7.199E-01  e=1.139E-02  Arabidopsis thaliana

pLDDT: mean 76.14, std 23.11, range [25.53, 98.0]